Protein AF-A0A1C5HVR4-F1 (afdb_monomer)

pLDDT: mean 76.97, std 15.84, range [29.31, 96.31]

Structure (mmCIF, N/CA/C/O backbone):
data_AF-A0A1C5HVR4-F1
#
_entry.id   AF-A0A1C5HVR4-F1
#
loop_
_atom_site.group_PDB
_atom_site.id
_atom_site.type_symbol
_atom_site.label_atom_id
_atom_site.label_alt_id
_atom_site.label_comp_id
_atom_site.label_asym_id
_atom_site.label_entity_id
_atom_site.label_seq_id
_atom_site.pdbx_PDB_ins_code
_atom_site.Cartn_x
_atom_site.Cartn_y
_atom_site.Cartn_z
_atom_site.occupancy
_atom_site.B_iso_or_equiv
_atom_site.auth_seq_id
_atom_site.auth_comp_id
_atom_site.auth_asym_id
_atom_site.auth_atom_id
_atom_site.pdbx_PDB_model_num
ATOM 1 N N . MET A 1 1 ? -70.271 10.135 52.344 1.00 32.16 1 MET A N 1
ATOM 2 C CA . MET A 1 1 ? -71.131 11.294 52.004 1.00 32.16 1 MET A CA 1
ATOM 3 C C . MET A 1 1 ? -70.194 12.466 51.733 1.00 32.16 1 MET A C 1
ATOM 5 O O . MET A 1 1 ? -69.438 12.790 52.630 1.00 32.16 1 MET A O 1
ATOM 9 N N . ASN A 1 2 ? -69.959 12.915 50.500 1.00 35.84 2 ASN A N 1
ATOM 10 C CA . ASN A 1 2 ? -70.867 13.452 49.471 1.00 35.84 2 ASN A CA 1
ATOM 11 C C . ASN A 1 2 ? -71.137 14.959 49.652 1.00 35.84 2 ASN A C 1
ATOM 13 O O . ASN A 1 2 ? -71.867 15.323 50.572 1.00 35.84 2 ASN A O 1
ATOM 17 N N . ARG A 1 3 ? -70.607 15.790 48.737 1.00 32.00 3 ARG A N 1
ATOM 18 C CA . ARG A 1 3 ? -71.265 16.993 48.188 1.00 32.00 3 ARG A CA 1
ATOM 19 C C . ARG A 1 3 ? -70.514 17.549 46.958 1.00 32.00 3 ARG A C 1
ATOM 21 O O . ARG A 1 3 ? -69.333 17.847 47.061 1.00 32.00 3 ARG A O 1
ATOM 28 N N . SER A 1 4 ? -71.277 17.697 45.862 1.00 33.97 4 SER A N 1
ATOM 29 C CA . SER A 1 4 ? -71.287 18.779 44.839 1.00 33.97 4 SER A CA 1
ATOM 30 C C . SER A 1 4 ? -70.019 19.123 44.027 1.00 33.97 4 SER A C 1
ATOM 32 O O . SER A 1 4 ? -68.980 19.372 44.617 1.00 33.97 4 SER A O 1
ATOM 34 N N . GLY A 1 5 ? -70.043 19.305 42.695 1.00 32.22 5 GLY A N 1
ATOM 35 C CA . GLY A 1 5 ? -71.097 19.096 41.679 1.00 32.22 5 GLY A CA 1
ATOM 36 C C . GLY A 1 5 ? -71.121 20.187 40.585 1.00 32.22 5 GLY A C 1
ATOM 37 O O . GLY A 1 5 ? -71.283 21.338 40.959 1.00 32.22 5 GLY A O 1
ATOM 38 N N . VAL A 1 6 ? -71.065 19.798 39.289 1.00 38.09 6 VAL A N 1
ATOM 39 C CA . VAL A 1 6 ? -71.396 20.591 38.057 1.00 38.09 6 VAL A CA 1
ATOM 40 C C . VAL A 1 6 ? -70.522 21.868 37.868 1.00 38.09 6 VAL A C 1
ATOM 42 O O . VAL A 1 6 ? -70.563 22.753 38.703 1.00 38.09 6 VAL A O 1
ATOM 45 N N . ALA A 1 7 ? -69.657 22.089 36.864 1.00 34.56 7 ALA A N 1
ATOM 46 C CA . ALA A 1 7 ? -69.710 21.976 35.387 1.00 34.56 7 ALA A CA 1
ATOM 47 C C . ALA A 1 7 ? -68.257 22.172 34.810 1.00 34.56 7 ALA A C 1
ATOM 49 O O . ALA A 1 7 ? -67.329 22.137 35.615 1.00 34.56 7 ALA A O 1
ATOM 50 N N . LEU A 1 8 ? -67.900 22.425 33.530 1.00 29.31 8 LEU A N 1
ATOM 51 C CA . LEU A 1 8 ? -68.523 22.468 32.179 1.00 29.31 8 LEU A CA 1
ATOM 52 C C . LEU A 1 8 ? -67.375 22.316 31.122 1.00 29.31 8 LEU A C 1
ATOM 54 O O . LEU A 1 8 ? -66.221 22.587 31.445 1.00 29.31 8 LEU A O 1
ATOM 58 N N . ASP A 1 9 ? -67.689 21.934 29.878 1.00 39.44 9 ASP A N 1
ATOM 59 C CA . ASP A 1 9 ? -66.824 21.976 28.662 1.00 39.44 9 ASP A CA 1
ATOM 60 C C . ASP A 1 9 ? -67.146 23.263 27.830 1.00 39.44 9 ASP A C 1
ATOM 62 O O . ASP A 1 9 ? -68.084 23.961 28.227 1.00 39.44 9 ASP A O 1
ATOM 66 N N . PRO A 1 10 ? -66.525 23.614 26.668 1.00 46.59 10 PRO A N 1
ATOM 67 C CA . PRO A 1 10 ? -65.406 22.989 25.945 1.00 46.59 10 PRO A CA 1
ATOM 68 C C . PRO A 1 10 ? -64.265 23.944 25.489 1.00 46.59 10 PRO A C 1
ATOM 70 O O . PRO A 1 10 ? -64.431 25.160 25.397 1.00 46.59 10 PRO A O 1
ATOM 73 N N . GLY A 1 11 ? -63.110 23.381 25.098 1.00 29.83 11 GLY A N 1
ATOM 74 C CA . GLY A 1 11 ? -61.940 24.127 24.591 1.00 29.83 11 GLY A CA 1
ATOM 75 C C . GLY A 1 11 ? -61.487 23.754 23.168 1.00 29.83 11 GLY A C 1
ATOM 76 O O . GLY A 1 11 ? -60.740 22.799 22.996 1.00 29.83 11 GLY A O 1
ATOM 77 N N . SER A 1 12 ? -61.929 24.539 22.177 1.00 31.02 12 SER A N 1
ATOM 78 C CA . SER A 1 12 ? -61.457 24.661 20.776 1.00 31.02 12 SER A CA 1
ATOM 79 C C . SER A 1 12 ? -60.560 23.559 20.174 1.00 31.02 12 SER A C 1
ATOM 81 O O . SER A 1 12 ? -59.354 23.505 20.423 1.00 31.02 12 SER A O 1
ATOM 83 N N . GLY A 1 13 ? -61.111 22.813 19.214 1.00 35.91 13 GLY A N 1
ATOM 84 C CA . GLY A 1 13 ? -60.309 22.148 18.187 1.00 35.91 13 GLY A CA 1
ATOM 85 C C . GLY A 1 13 ? -59.925 23.121 17.068 1.00 35.91 13 GLY A C 1
ATOM 86 O O . GLY A 1 13 ? -60.780 23.844 16.559 1.00 35.91 13 GLY A O 1
ATOM 87 N N . SER A 1 14 ? -58.658 23.109 16.658 1.00 32.47 14 SER A N 1
ATOM 88 C CA . SER A 1 14 ? -58.214 23.634 15.365 1.00 32.47 14 SER A CA 1
ATOM 89 C C . SER A 1 14 ? -57.067 22.778 14.829 1.00 32.47 14 SER A C 1
ATOM 91 O O . SER A 1 14 ? -56.173 22.357 15.563 1.00 32.47 14 SER A O 1
ATOM 93 N N . ASP A 1 15 ? -57.157 22.461 13.544 1.00 39.91 15 ASP A N 1
ATOM 94 C CA . ASP A 1 15 ? -56.332 21.485 12.845 1.00 39.91 15 ASP A CA 1
ATOM 95 C C . ASP A 1 15 ? -54.819 21.658 13.034 1.00 39.91 15 ASP A C 1
ATOM 97 O O . ASP A 1 15 ? -54.221 22.649 12.615 1.00 39.91 15 ASP A O 1
ATOM 101 N N . VAL A 1 16 ? -54.166 20.592 13.503 1.00 39.28 16 VAL A N 1
ATOM 102 C CA . VAL A 1 16 ? -52.799 20.280 13.075 1.00 39.28 16 VAL A CA 1
ATOM 103 C C . VAL A 1 16 ? -52.843 18.932 12.380 1.00 39.28 16 VAL A C 1
ATOM 105 O O . VAL A 1 16 ? -52.897 17.875 13.009 1.00 39.28 16 VAL A O 1
ATOM 108 N N . THR A 1 17 ? -52.832 18.984 11.050 1.00 39.47 17 THR A N 1
ATOM 109 C CA . THR A 1 17 ? -52.721 17.811 10.189 1.00 39.47 17 THR A CA 1
ATOM 110 C C . THR A 1 17 ? -51.506 16.987 10.599 1.00 39.47 17 THR A C 1
ATOM 112 O O . THR A 1 17 ? -50.355 17.390 10.428 1.00 39.47 17 THR A O 1
ATOM 115 N N . ALA A 1 18 ? -51.757 15.790 11.131 1.00 37.38 18 ALA A N 1
ATOM 116 C CA . ALA A 1 18 ? -50.714 14.811 11.373 1.00 37.38 18 ALA A CA 1
ATOM 117 C C . ALA A 1 18 ? -50.149 14.356 10.019 1.00 37.38 18 ALA A C 1
ATOM 119 O O . ALA A 1 18 ? -50.623 13.382 9.428 1.00 37.38 18 ALA A O 1
ATOM 120 N N . VAL A 1 19 ? -49.130 15.068 9.524 1.00 39.22 19 VAL A N 1
ATOM 121 C CA . VAL A 1 19 ? -48.319 14.654 8.376 1.00 39.22 19 VAL A CA 1
ATOM 122 C C . VAL A 1 19 ? -47.613 13.368 8.778 1.00 39.22 19 VAL A C 1
ATOM 124 O O . VAL A 1 19 ? -46.518 13.361 9.342 1.00 39.22 19 VAL A O 1
ATOM 127 N N . ARG A 1 20 ? -48.301 12.256 8.515 1.00 36.78 20 ARG A N 1
ATOM 128 C CA . ARG A 1 20 ? -47.833 10.894 8.717 1.00 36.78 20 ARG A CA 1
ATOM 129 C C . ARG A 1 20 ? -46.620 10.730 7.816 1.00 36.78 20 ARG A C 1
ATOM 131 O O . ARG A 1 20 ? -46.757 10.493 6.619 1.00 36.78 20 ARG A O 1
ATOM 138 N N . SER A 1 21 ? -45.435 10.935 8.383 1.00 38.81 21 SER A N 1
ATOM 139 C CA . SER A 1 21 ? -44.176 10.863 7.656 1.00 38.81 21 SER A CA 1
ATOM 140 C C . SER A 1 21 ? -43.964 9.421 7.215 1.00 38.81 21 SER A C 1
ATOM 142 O O . SER A 1 21 ? -43.440 8.588 7.954 1.00 38.81 21 SER A O 1
ATOM 144 N N . VAL A 1 22 ? -44.418 9.121 5.995 1.00 37.69 22 VAL A N 1
ATOM 145 C CA . VAL A 1 22 ? -44.213 7.836 5.335 1.00 37.69 22 VAL A CA 1
ATOM 146 C C . VAL A 1 22 ? -42.709 7.633 5.240 1.00 37.69 22 VAL A C 1
ATOM 148 O O . VAL A 1 22 ? -42.044 8.176 4.360 1.00 37.69 22 VAL A O 1
ATOM 151 N N . HIS A 1 23 ? -42.157 6.882 6.193 1.00 40.12 23 HIS A N 1
ATOM 152 C CA . HIS A 1 23 ? -40.797 6.390 6.096 1.00 40.12 23 HIS A CA 1
ATOM 153 C C . HIS A 1 23 ? -40.725 5.588 4.796 1.00 40.12 23 HIS A C 1
ATOM 155 O O . HIS A 1 23 ? -41.464 4.608 4.665 1.00 40.12 23 HIS A O 1
ATOM 161 N N . PRO A 1 24 ? -39.893 5.990 3.816 1.00 43.75 24 PRO A N 1
ATOM 162 C CA . PRO A 1 24 ? -39.779 5.234 2.585 1.00 43.75 24 PRO A CA 1
ATOM 163 C C . PRO A 1 24 ? -39.279 3.842 2.957 1.00 43.75 24 PRO A C 1
ATOM 165 O O . PRO A 1 24 ? -38.201 3.704 3.543 1.00 43.75 24 PRO A O 1
ATOM 168 N N . VAL A 1 25 ? -40.089 2.828 2.645 1.00 46.75 25 VAL A N 1
ATOM 169 C CA . VAL A 1 25 ? -39.771 1.420 2.886 1.00 46.75 25 VAL A CA 1
ATOM 170 C C . VAL A 1 25 ? -38.459 1.125 2.172 1.00 46.75 25 VAL A C 1
ATOM 172 O O . VAL A 1 25 ? -38.410 1.004 0.947 1.00 46.75 25 VAL A O 1
ATOM 175 N N . ARG A 1 26 ? -37.362 1.065 2.933 1.00 46.53 26 ARG A N 1
ATOM 176 C CA . ARG A 1 26 ? -36.056 0.735 2.370 1.00 46.53 26 ARG A CA 1
ATOM 177 C C . ARG A 1 26 ? -36.139 -0.662 1.789 1.00 46.53 26 ARG A C 1
ATOM 179 O O . ARG A 1 26 ? -36.532 -1.600 2.476 1.00 46.53 26 ARG A O 1
ATOM 186 N N . ALA A 1 27 ? -35.771 -0.792 0.518 1.00 53.06 27 ALA A N 1
ATOM 187 C CA . ALA A 1 27 ? -35.861 -2.064 -0.177 1.00 53.06 27 ALA A CA 1
ATOM 188 C C . ALA A 1 27 ? -35.035 -3.131 0.578 1.00 53.06 27 ALA A C 1
ATOM 190 O O . ALA A 1 27 ? -33.812 -2.977 0.678 1.00 53.06 27 ALA A O 1
ATOM 191 N N . PRO A 1 28 ? -35.648 -4.229 1.067 1.00 60.03 28 PRO A N 1
ATOM 192 C CA . PRO A 1 28 ? -34.986 -5.172 1.977 1.00 60.03 28 PRO A CA 1
ATOM 193 C C . PRO A 1 28 ? -33.760 -5.863 1.355 1.00 60.03 28 PRO A C 1
ATOM 195 O O . PRO A 1 28 ? -32.862 -6.308 2.067 1.00 60.03 28 PRO A O 1
ATOM 198 N N . ARG A 1 29 ? -33.661 -5.895 0.016 1.00 58.16 29 ARG A N 1
ATOM 199 C CA . ARG A 1 29 ? -32.460 -6.352 -0.706 1.00 58.16 29 ARG A CA 1
ATOM 200 C C . ARG A 1 29 ? -31.218 -5.499 -0.412 1.00 58.16 29 ARG A C 1
ATOM 202 O O . ARG A 1 29 ? -30.142 -6.066 -0.250 1.00 58.16 29 ARG A O 1
ATOM 209 N N . LEU A 1 30 ? -31.351 -4.172 -0.323 1.00 58.22 30 LEU A N 1
ATOM 210 C CA . LEU A 1 30 ? -30.214 -3.272 -0.091 1.00 58.22 30 LEU A CA 1
ATOM 211 C C . LEU A 1 30 ? -29.668 -3.408 1.330 1.00 58.22 30 LEU A C 1
ATOM 213 O O . LEU A 1 30 ? -28.455 -3.390 1.518 1.00 58.22 30 LEU A O 1
ATOM 217 N N . GLU A 1 31 ? -30.537 -3.571 2.327 1.00 60.94 31 GLU A N 1
ATOM 218 C CA . GLU A 1 31 ? -30.103 -3.770 3.714 1.00 60.94 31 GLU A CA 1
ATOM 219 C C . GLU A 1 31 ? -29.410 -5.132 3.873 1.00 60.94 31 GLU A C 1
ATOM 221 O O . GLU A 1 31 ? -28.275 -5.177 4.347 1.00 60.94 31 GLU A O 1
ATOM 226 N N . ARG A 1 32 ? -29.977 -6.203 3.298 1.00 60.84 32 ARG A N 1
ATOM 227 C CA . ARG A 1 32 ? -29.362 -7.542 3.285 1.00 60.84 32 ARG A CA 1
ATOM 228 C C . ARG A 1 32 ? -27.997 -7.577 2.580 1.00 60.84 32 ARG A C 1
ATOM 230 O O . ARG A 1 32 ? -27.058 -8.185 3.087 1.00 60.84 32 ARG A O 1
ATOM 237 N N . GLN A 1 33 ? -27.842 -6.897 1.439 1.00 63.16 33 GLN A N 1
ATOM 238 C CA . GLN A 1 33 ? -26.544 -6.780 0.751 1.00 63.16 33 GLN A CA 1
ATOM 239 C C . GLN A 1 33 ? -25.500 -6.048 1.604 1.00 63.16 33 GLN A C 1
ATOM 241 O O . GLN A 1 33 ? -24.343 -6.465 1.671 1.00 63.16 33 GLN A O 1
ATOM 246 N N . ARG A 1 34 ? -25.901 -4.965 2.280 1.00 65.12 34 ARG A N 1
ATOM 247 C CA . ARG A 1 34 ? -25.012 -4.199 3.163 1.00 65.12 34 ARG A CA 1
ATOM 248 C C . ARG A 1 34 ? -24.566 -5.029 4.364 1.00 65.12 34 ARG A C 1
ATOM 250 O O . ARG A 1 34 ? -23.395 -4.960 4.729 1.00 65.12 34 ARG A O 1
ATOM 257 N N . GLU A 1 35 ? -25.458 -5.822 4.950 1.00 67.31 35 GLU A N 1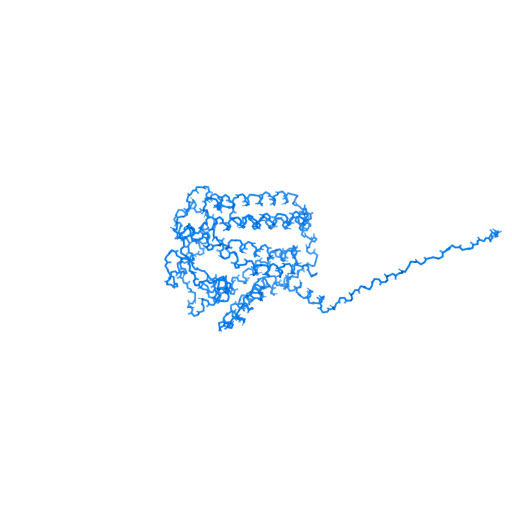
ATOM 258 C CA . GLU A 1 35 ? -25.124 -6.760 6.027 1.00 67.31 35 GLU A CA 1
ATOM 259 C C . GLU A 1 35 ? -24.123 -7.825 5.571 1.00 67.31 35 GLU A C 1
ATOM 261 O O . GLU A 1 35 ? -23.126 -8.032 6.259 1.00 67.31 35 GLU A O 1
ATOM 266 N N . VAL A 1 36 ? -24.313 -8.427 4.390 1.00 67.94 36 VAL A N 1
ATOM 267 C CA . VAL A 1 36 ? -23.384 -9.427 3.832 1.00 67.94 36 VAL A CA 1
ATOM 268 C C . VAL A 1 36 ? -21.998 -8.832 3.565 1.00 67.94 36 VAL A C 1
ATOM 270 O O . VAL A 1 36 ? -21.004 -9.395 4.017 1.00 67.94 36 VAL A O 1
ATOM 273 N N . VAL A 1 37 ? -21.900 -7.669 2.910 1.00 68.69 37 VAL A N 1
ATOM 274 C CA . VAL A 1 37 ? -20.605 -6.987 2.693 1.00 68.69 37 VAL A CA 1
ATOM 275 C C . VAL A 1 37 ? -19.969 -6.596 4.029 1.00 68.69 37 VAL A C 1
ATOM 277 O O . VAL A 1 37 ? -18.776 -6.802 4.247 1.00 68.69 37 VAL A O 1
ATOM 280 N N . GLY A 1 38 ? -20.775 -6.076 4.957 1.00 68.00 38 GLY A N 1
ATOM 281 C CA . GLY A 1 38 ? -20.343 -5.724 6.303 1.00 68.00 38 GLY A CA 1
ATOM 282 C C . GLY A 1 38 ? -19.874 -6.921 7.131 1.00 68.00 38 GLY A C 1
ATOM 283 O O . GLY A 1 38 ? -19.026 -6.718 7.996 1.00 68.00 38 GLY A O 1
ATOM 284 N N . TRP A 1 39 ? -20.400 -8.127 6.878 1.00 69.31 39 TRP A N 1
ATOM 285 C CA . TRP A 1 39 ? -20.021 -9.403 7.496 1.00 69.31 39 TRP A CA 1
ATOM 286 C C . TRP A 1 39 ? -18.744 -9.990 6.880 1.00 69.31 39 TRP A C 1
ATOM 288 O O . TRP A 1 39 ? -17.815 -10.329 7.619 1.00 69.31 39 TRP A O 1
ATOM 298 N N . LEU A 1 40 ? -18.659 -10.031 5.544 1.00 72.94 40 LEU A N 1
ATOM 299 C CA . LEU A 1 40 ? -17.473 -10.481 4.807 1.00 72.94 40 LEU A CA 1
ATOM 300 C C . LEU A 1 40 ? -16.237 -9.676 5.212 1.00 72.94 40 LEU A C 1
ATOM 302 O O . LEU A 1 40 ? -15.217 -10.264 5.545 1.00 72.94 40 LEU A O 1
ATOM 306 N N . LEU A 1 41 ? -16.356 -8.350 5.322 1.00 73.81 41 LEU A N 1
ATOM 307 C CA . LEU A 1 41 ? -15.250 -7.479 5.739 1.00 73.81 41 LEU A CA 1
ATOM 308 C C . LEU A 1 41 ? -14.804 -7.715 7.203 1.00 73.81 41 LEU A C 1
ATOM 310 O O . LEU A 1 41 ? -13.741 -7.237 7.589 1.00 73.81 41 LEU A O 1
ATOM 314 N N . ARG A 1 42 ? -15.581 -8.442 8.034 1.00 73.12 42 ARG A N 1
ATOM 315 C CA . ARG A 1 42 ? -15.174 -8.856 9.405 1.00 73.12 42 ARG A CA 1
ATOM 316 C C . ARG A 1 42 ? -14.511 -10.210 9.434 1.00 73.12 42 ARG A C 1
ATOM 318 O O . ARG A 1 42 ? -13.558 -10.398 10.182 1.00 73.12 42 ARG A O 1
ATOM 325 N N . CYS A 1 43 ? -15.057 -11.146 8.672 1.00 77.25 43 CYS A N 1
ATOM 326 C CA . CYS A 1 43 ? -14.572 -12.515 8.658 1.00 77.25 43 CYS A CA 1
ATOM 327 C C . CYS A 1 43 ? -13.312 -12.656 7.791 1.00 77.25 43 CYS A C 1
ATOM 329 O O . CYS A 1 43 ? -12.419 -13.412 8.167 1.00 77.25 43 CYS A O 1
ATOM 331 N N . TYR A 1 44 ? -13.228 -11.866 6.713 1.00 85.81 44 TYR A N 1
ATOM 332 C CA . TYR A 1 44 ? -12.215 -11.935 5.659 1.00 85.81 44 TYR A CA 1
ATOM 333 C C . TYR A 1 44 ? -11.635 -10.549 5.268 1.00 85.81 44 TYR A C 1
ATOM 335 O O . TYR A 1 44 ? -11.709 -10.155 4.098 1.00 85.81 44 TYR A O 1
ATOM 343 N N . PRO A 1 45 ? -11.135 -9.731 6.222 1.00 82.19 45 PRO A N 1
ATOM 344 C CA . PRO A 1 45 ? -10.597 -8.401 5.926 1.00 82.19 45 PRO A CA 1
ATOM 345 C C . PRO A 1 45 ? -9.431 -8.404 4.923 1.00 82.19 45 PRO A C 1
ATOM 347 O O . PRO A 1 45 ? -9.388 -7.522 4.067 1.00 82.19 45 PRO A O 1
ATOM 350 N N . VAL A 1 46 ? -8.504 -9.363 4.993 1.00 87.75 46 VAL A N 1
ATOM 351 C CA . VAL A 1 46 ? -7.353 -9.453 4.080 1.00 87.75 46 VAL A CA 1
ATOM 352 C C . VAL A 1 46 ? -7.799 -9.935 2.709 1.00 87.75 46 VAL A C 1
ATOM 354 O O . VAL A 1 46 ? -7.476 -9.269 1.731 1.00 87.75 46 VAL A O 1
ATOM 357 N N . SER A 1 47 ? -8.615 -10.990 2.615 1.00 90.81 47 SER A N 1
ATOM 358 C CA . SER A 1 47 ? -9.163 -11.441 1.324 1.00 90.81 47 SER A CA 1
ATOM 359 C C . SER A 1 47 ? -9.940 -10.319 0.621 1.00 90.81 47 SER A C 1
ATOM 361 O O . SER A 1 47 ? -9.809 -10.129 -0.587 1.00 90.81 47 SER A O 1
ATOM 363 N N . PHE A 1 48 ? -10.710 -9.518 1.373 1.00 87.38 48 PHE A N 1
ATOM 364 C CA . PHE A 1 48 ? -11.413 -8.352 0.833 1.00 87.38 48 PHE A CA 1
ATOM 365 C C . PHE A 1 48 ? -10.449 -7.262 0.338 1.00 87.38 48 PHE A C 1
ATOM 367 O O . PHE A 1 48 ? -10.644 -6.731 -0.754 1.00 87.38 48 PHE A O 1
ATOM 374 N N . LEU A 1 49 ? -9.415 -6.921 1.117 1.00 85.94 49 LEU A N 1
ATOM 375 C CA . LEU A 1 49 ? -8.417 -5.917 0.726 1.00 85.94 49 LEU A CA 1
ATOM 376 C C . LEU A 1 49 ? -7.571 -6.352 -0.475 1.00 85.94 49 LEU A C 1
ATOM 378 O O . LEU A 1 49 ? -7.247 -5.509 -1.308 1.00 85.94 49 LEU A O 1
ATOM 382 N N . VAL A 1 50 ? -7.254 -7.645 -0.578 1.00 89.06 50 VAL A N 1
ATOM 383 C CA . VAL A 1 50 ? -6.608 -8.243 -1.751 1.00 89.06 50 VAL A CA 1
ATOM 384 C C . VAL A 1 50 ? -7.530 -8.120 -2.958 1.00 89.06 50 VAL A C 1
ATOM 386 O O . VAL A 1 50 ? -7.107 -7.579 -3.968 1.00 89.06 50 VAL A O 1
ATOM 389 N N . LEU A 1 51 ? -8.793 -8.548 -2.857 1.00 90.06 51 LEU A N 1
ATOM 390 C CA . LEU A 1 51 ? -9.731 -8.589 -3.986 1.00 90.06 51 LEU A CA 1
ATOM 391 C C . LEU A 1 51 ? -10.168 -7.204 -4.497 1.00 90.06 51 LEU A C 1
ATOM 393 O O . LEU A 1 51 ? -10.389 -7.032 -5.697 1.00 90.06 51 LEU A O 1
ATOM 397 N N . ALA A 1 52 ? -10.309 -6.220 -3.604 1.00 84.00 52 ALA A N 1
ATOM 398 C CA . ALA A 1 52 ? -10.867 -4.904 -3.918 1.00 84.00 52 ALA A CA 1
ATOM 399 C C . ALA A 1 52 ? -10.215 -4.186 -5.124 1.00 84.00 52 ALA A C 1
ATOM 401 O O . ALA A 1 52 ? -10.964 -3.799 -6.023 1.00 84.00 52 ALA A O 1
ATOM 402 N N . PRO A 1 53 ? -8.878 -4.007 -5.222 1.00 84.00 53 PRO A N 1
ATOM 403 C CA . PRO A 1 53 ? -8.262 -3.364 -6.388 1.00 84.00 53 PRO A CA 1
ATOM 404 C C . PRO A 1 53 ? -8.491 -4.132 -7.701 1.00 84.00 53 PRO A C 1
ATOM 406 O O . PRO A 1 53 ? -8.673 -3.502 -8.745 1.00 84.00 53 PRO A O 1
ATOM 409 N N . TYR A 1 54 ? -8.553 -5.470 -7.667 1.00 88.56 54 TYR A N 1
ATOM 410 C CA . TYR A 1 54 ? -8.797 -6.261 -8.877 1.00 88.56 54 TYR A CA 1
ATOM 411 C C . TYR A 1 54 ? -10.234 -6.102 -9.367 1.00 88.56 54 TYR A C 1
ATOM 413 O O . TYR A 1 54 ? -10.444 -5.816 -10.539 1.00 88.56 54 TYR A O 1
ATOM 421 N N . VAL A 1 55 ? -11.225 -6.200 -8.477 1.00 87.00 55 VAL A N 1
ATOM 422 C CA . VAL A 1 55 ? -12.643 -6.042 -8.851 1.00 87.00 55 VAL A CA 1
ATOM 423 C C . VAL A 1 55 ? -12.980 -4.605 -9.254 1.00 87.00 55 VAL A C 1
ATOM 425 O O . VAL A 1 55 ? -13.789 -4.405 -10.155 1.00 87.00 55 VAL A O 1
ATOM 428 N N . LEU A 1 56 ? -12.379 -3.601 -8.608 1.00 82.38 56 LEU A N 1
ATOM 429 C CA . LEU A 1 56 ? -12.706 -2.194 -8.861 1.00 82.38 56 LEU A CA 1
ATOM 430 C C . LEU A 1 56 ? -11.971 -1.587 -10.061 1.00 82.38 56 LEU A C 1
ATOM 432 O O . LEU A 1 56 ? -12.492 -0.636 -10.639 1.00 82.38 56 LEU A O 1
ATOM 436 N N . MET A 1 57 ? -10.779 -2.081 -10.423 1.00 82.38 57 MET A N 1
ATOM 437 C CA . MET A 1 57 ? -9.977 -1.489 -11.506 1.00 82.38 57 MET A CA 1
ATOM 438 C C . MET A 1 57 ? -9.434 -2.519 -12.503 1.00 82.38 57 MET A C 1
ATOM 440 O O . MET A 1 57 ? -9.696 -2.387 -13.696 1.00 82.38 57 MET A O 1
ATOM 444 N N . ILE A 1 58 ? -8.726 -3.558 -12.046 1.00 87.06 58 ILE A N 1
ATOM 445 C CA . ILE A 1 58 ? -7.934 -4.422 -12.948 1.00 87.06 58 ILE A CA 1
ATOM 446 C C . ILE A 1 58 ? -8.821 -5.315 -13.830 1.00 87.06 58 ILE A C 1
ATOM 448 O O . ILE A 1 58 ? -8.652 -5.317 -15.046 1.00 87.06 58 ILE A O 1
ATOM 452 N N . PHE A 1 59 ? -9.804 -6.023 -13.262 1.00 88.75 59 PHE A N 1
ATOM 453 C CA . PHE A 1 59 ? -10.740 -6.847 -14.037 1.00 88.75 59 PHE A CA 1
ATOM 454 C C . PHE A 1 59 ? -11.611 -6.019 -14.996 1.00 88.75 59 PHE A C 1
ATOM 456 O O . PHE A 1 59 ? -11.682 -6.398 -16.164 1.00 88.75 59 PHE A O 1
ATOM 463 N N . PRO A 1 60 ? -12.223 -4.882 -14.591 1.00 87.06 60 PRO A N 1
ATOM 464 C CA . PRO A 1 60 ? -12.890 -3.991 -15.538 1.00 87.06 60 PRO A CA 1
ATOM 465 C C . PRO A 1 60 ? -11.985 -3.596 -16.711 1.00 87.06 60 PRO A C 1
ATOM 467 O O . PRO A 1 60 ? -12.394 -3.727 -17.861 1.00 87.06 60 PRO A O 1
ATOM 470 N N . MET A 1 61 ? -10.742 -3.179 -16.446 1.00 84.75 61 MET A N 1
ATOM 471 C CA . MET A 1 61 ? -9.791 -2.795 -17.496 1.00 84.75 61 MET A CA 1
ATOM 472 C C . MET A 1 61 ? -9.437 -3.958 -18.427 1.00 84.75 61 MET A C 1
ATOM 474 O O . MET A 1 61 ? -9.471 -3.765 -19.642 1.00 84.75 61 MET A O 1
ATOM 478 N N . ALA A 1 62 ? -9.163 -5.148 -17.885 1.00 86.81 62 ALA A N 1
ATOM 479 C CA . ALA A 1 62 ? -8.869 -6.351 -18.663 1.00 86.81 62 ALA A CA 1
ATOM 480 C C . ALA A 1 62 ? -10.043 -6.748 -19.579 1.00 86.81 62 ALA A C 1
ATOM 482 O O . ALA A 1 62 ? -9.833 -7.034 -20.757 1.00 86.81 62 ALA A O 1
ATOM 483 N N . VAL A 1 63 ? -11.282 -6.684 -19.075 1.00 88.38 63 VAL A N 1
ATOM 484 C CA . VAL A 1 63 ? -12.498 -6.987 -19.850 1.00 88.38 63 VAL A CA 1
ATOM 485 C C . VAL A 1 63 ? -12.756 -5.930 -20.929 1.00 88.38 63 VAL A C 1
ATOM 487 O O . VAL A 1 63 ? -12.953 -6.289 -22.090 1.00 88.38 63 VAL A O 1
ATOM 490 N N . PHE A 1 64 ? -12.712 -4.635 -20.591 1.00 87.25 64 PHE A N 1
ATOM 491 C CA . PHE A 1 64 ? -12.939 -3.555 -21.564 1.00 87.25 64 PHE A CA 1
ATOM 492 C C . PHE A 1 64 ? -11.908 -3.562 -22.701 1.00 87.25 64 PHE A C 1
ATOM 494 O O . PHE A 1 64 ? -12.274 -3.337 -23.853 1.00 87.25 64 PHE A O 1
ATOM 501 N N . HIS A 1 65 ? -10.642 -3.867 -22.401 1.00 86.25 65 HIS A N 1
ATOM 502 C CA . HIS A 1 65 ? -9.562 -3.915 -23.392 1.00 86.25 65 HIS A CA 1
ATOM 503 C C . HIS A 1 65 ? -9.306 -5.316 -23.968 1.00 86.25 65 HIS A C 1
ATOM 505 O O . HIS A 1 65 ? -8.314 -5.490 -24.675 1.00 86.25 65 HIS A O 1
ATOM 511 N N . ARG A 1 66 ? -10.179 -6.297 -23.677 1.00 87.50 66 ARG A N 1
ATOM 512 C CA . ARG A 1 66 ? -10.099 -7.694 -24.148 1.00 87.50 66 ARG A CA 1
ATOM 513 C C . ARG A 1 66 ? -8.696 -8.296 -23.996 1.00 87.50 66 ARG A C 1
ATOM 515 O O . ARG A 1 66 ? -8.135 -8.819 -24.954 1.00 87.50 66 ARG A O 1
ATOM 522 N N . ASN A 1 67 ? -8.115 -8.173 -22.805 1.00 87.62 67 ASN A N 1
ATOM 523 C CA . ASN A 1 67 ? -6.775 -8.683 -22.542 1.00 87.62 67 ASN A CA 1
ATOM 524 C C . ASN A 1 67 ? -6.767 -10.233 -22.659 1.00 87.62 67 ASN A C 1
ATOM 526 O O . ASN A 1 67 ? -7.523 -10.874 -21.917 1.00 87.62 67 ASN A O 1
ATOM 530 N N . PRO A 1 68 ? -5.970 -10.842 -23.568 1.00 88.50 68 PRO A N 1
ATOM 531 C CA . PRO A 1 68 ? -5.911 -12.302 -23.731 1.00 88.50 68 PRO A CA 1
ATOM 532 C C . PRO A 1 68 ? -5.502 -13.017 -22.434 1.00 88.50 68 PRO A C 1
ATOM 534 O O . PRO A 1 68 ? -6.058 -14.057 -22.088 1.00 88.50 68 PRO A O 1
ATOM 537 N N . ASP A 1 69 ? -4.641 -12.370 -21.657 1.00 91.19 69 ASP A N 1
ATOM 538 C CA . ASP A 1 69 ? -3.982 -12.859 -20.446 1.00 91.19 69 ASP A CA 1
ATOM 539 C C . ASP A 1 69 ? -4.898 -12.817 -19.200 1.00 91.19 69 ASP A C 1
ATOM 541 O O . ASP A 1 69 ? -4.478 -12.996 -18.053 1.00 91.19 69 ASP A O 1
ATOM 545 N N . THR A 1 70 ? -6.200 -12.562 -19.383 1.00 90.31 70 THR A N 1
ATOM 546 C CA . THR A 1 70 ? -7.164 -12.456 -18.271 1.00 90.31 70 THR A CA 1
ATOM 547 C C . THR A 1 70 ? -7.201 -13.737 -17.419 1.00 90.31 70 THR A C 1
ATOM 549 O O . THR A 1 70 ? -7.433 -13.661 -16.211 1.00 90.31 70 THR A O 1
ATOM 552 N N . GLY A 1 71 ? -6.915 -14.906 -18.007 1.00 91.25 71 GLY A N 1
ATOM 553 C CA . GLY A 1 71 ? -6.783 -16.171 -17.274 1.00 91.25 71 GLY A CA 1
ATOM 554 C C . GLY A 1 71 ? -5.656 -16.157 -16.234 1.00 91.25 71 GLY A C 1
ATOM 555 O O . GLY A 1 71 ? -5.862 -16.601 -15.104 1.00 91.25 71 GLY A O 1
ATOM 556 N N . PHE A 1 72 ? -4.503 -15.571 -16.564 1.00 92.88 72 PHE A N 1
ATOM 557 C CA . PHE A 1 72 ? -3.372 -15.430 -15.647 1.00 92.88 72 PHE A CA 1
ATOM 558 C C . PHE A 1 72 ? -3.657 -14.425 -14.522 1.00 92.88 72 PHE A C 1
ATOM 560 O O . PHE A 1 72 ? -3.345 -14.686 -13.359 1.00 92.88 72 PHE A O 1
ATOM 567 N N . ILE A 1 73 ? -4.369 -13.329 -14.819 1.00 92.50 73 ILE A N 1
ATOM 568 C CA . ILE A 1 73 ? -4.874 -12.402 -13.787 1.00 92.50 73 ILE A CA 1
ATOM 569 C C . ILE A 1 73 ? -5.782 -13.145 -12.791 1.00 92.50 73 ILE A C 1
ATOM 571 O O . ILE A 1 73 ? -5.629 -12.989 -11.576 1.00 92.50 73 ILE A O 1
ATOM 575 N N . VAL A 1 74 ? -6.712 -13.972 -13.286 1.00 94.31 74 VAL A N 1
ATOM 576 C CA . VAL A 1 74 ? -7.591 -14.794 -12.436 1.00 94.31 74 VAL A CA 1
ATOM 577 C C . VAL A 1 74 ? -6.783 -15.797 -11.607 1.00 94.31 74 VAL A C 1
ATOM 579 O O . VAL A 1 74 ? -7.064 -15.941 -10.418 1.00 94.31 74 VAL A O 1
ATOM 582 N N . LEU A 1 75 ? -5.760 -16.439 -12.183 1.00 94.69 75 LEU A N 1
ATOM 583 C CA . LEU A 1 75 ? -4.867 -17.359 -11.471 1.00 94.69 75 LEU A CA 1
ATOM 584 C C . LEU A 1 75 ? -4.131 -16.665 -10.313 1.00 94.69 75 LEU A C 1
ATOM 586 O O . LEU A 1 75 ? -4.190 -17.145 -9.181 1.00 94.69 75 LEU A O 1
ATOM 590 N N . LEU A 1 76 ? -3.489 -15.518 -10.563 1.00 93.56 76 LEU A N 1
ATOM 591 C CA . LEU A 1 76 ? -2.758 -14.760 -9.540 1.00 93.56 76 LEU A CA 1
ATOM 592 C C . LEU A 1 76 ? -3.663 -14.328 -8.380 1.00 93.56 76 LEU A C 1
ATOM 594 O O . LEU A 1 76 ? -3.314 -14.512 -7.211 1.00 93.56 76 LEU A O 1
ATOM 598 N N . VAL A 1 77 ? -4.844 -13.784 -8.691 1.00 94.38 77 VAL A N 1
ATOM 599 C CA . VAL A 1 77 ? -5.834 -13.399 -7.674 1.00 94.38 77 VAL A CA 1
ATOM 600 C C . VAL A 1 77 ? -6.352 -14.635 -6.935 1.00 94.38 77 VAL A C 1
ATOM 602 O O . VAL A 1 77 ? -6.474 -14.604 -5.712 1.00 94.38 77 VAL A O 1
ATOM 605 N N . GLY A 1 78 ? -6.595 -15.739 -7.645 1.00 95.81 78 GLY A N 1
ATOM 606 C CA . GLY A 1 78 ? -7.017 -17.017 -7.075 1.00 95.81 78 GLY A CA 1
ATOM 607 C C . GLY A 1 78 ? -6.015 -17.584 -6.069 1.00 95.81 78 GLY A C 1
ATOM 608 O O . GLY A 1 78 ? -6.419 -17.980 -4.980 1.00 95.81 78 GLY A O 1
ATOM 609 N N . LEU A 1 79 ? -4.714 -17.551 -6.372 1.00 96.00 79 LEU A N 1
ATOM 610 C CA . LEU A 1 79 ? -3.645 -17.984 -5.461 1.00 96.00 79 LEU A CA 1
ATOM 611 C C . LEU A 1 79 ? -3.530 -17.077 -4.224 1.00 96.00 79 LEU A C 1
ATOM 613 O O . LEU A 1 79 ? -3.436 -17.565 -3.095 1.00 96.00 79 LEU A O 1
ATOM 617 N N . ALA A 1 80 ? -3.594 -15.756 -4.411 1.00 94.44 80 ALA A N 1
ATOM 618 C CA . ALA A 1 80 ? -3.549 -14.794 -3.308 1.00 94.44 80 ALA A CA 1
ATOM 619 C C . ALA A 1 80 ? -4.763 -14.939 -2.367 1.00 94.44 80 ALA A C 1
ATOM 621 O O . ALA A 1 80 ? -4.632 -14.874 -1.137 1.00 94.44 80 ALA A O 1
ATOM 622 N N . LEU A 1 81 ? -5.945 -15.192 -2.939 1.00 96.12 81 LEU A N 1
ATOM 623 C CA . LEU A 1 81 ? -7.151 -15.535 -2.192 1.00 96.12 81 LEU A CA 1
ATOM 624 C C . LEU A 1 81 ? -7.039 -16.903 -1.524 1.00 96.12 81 LEU A C 1
ATOM 626 O O . LEU A 1 81 ? -7.390 -17.002 -0.359 1.00 96.12 81 LEU A O 1
ATOM 630 N N . ALA A 1 82 ? -6.510 -17.934 -2.184 1.00 96.19 82 ALA A N 1
ATOM 631 C CA . ALA A 1 82 ? -6.344 -19.256 -1.580 1.00 96.19 82 ALA A CA 1
ATOM 632 C C . ALA A 1 82 ? -5.503 -19.190 -0.295 1.00 96.19 82 ALA A C 1
ATOM 634 O O . ALA A 1 82 ? -5.895 -19.765 0.720 1.00 96.19 82 ALA A O 1
ATOM 635 N N . GLY A 1 83 ? -4.404 -18.425 -0.297 1.00 93.75 83 GLY A N 1
ATOM 636 C CA . GLY A 1 83 ? -3.596 -18.186 0.901 1.00 93.75 83 GLY A CA 1
ATOM 637 C C . GLY A 1 83 ? -4.348 -17.413 1.989 1.00 93.75 83 GLY A C 1
ATOM 638 O O . GLY A 1 83 ? -4.470 -17.882 3.123 1.00 93.75 83 GLY A O 1
ATOM 639 N N . SER A 1 84 ? -4.884 -16.237 1.650 1.00 94.56 84 SER A N 1
ATOM 640 C CA . SER A 1 84 ? -5.539 -15.360 2.633 1.00 94.56 84 SER A CA 1
ATOM 641 C C . SER A 1 84 ? -6.857 -15.931 3.176 1.00 94.56 84 SER A C 1
ATOM 643 O O . SER A 1 84 ? -7.029 -16.026 4.392 1.00 94.56 84 SER A O 1
ATOM 645 N N . PHE A 1 85 ? -7.749 -16.400 2.305 1.00 94.12 85 PHE A N 1
ATOM 646 C CA . PHE A 1 85 ? -9.051 -16.962 2.665 1.00 94.12 85 PHE A CA 1
ATOM 647 C C . PHE A 1 85 ? -8.930 -18.231 3.512 1.00 94.12 85 PHE A C 1
ATOM 649 O O . PHE A 1 85 ? -9.715 -18.406 4.445 1.00 94.12 85 PHE A O 1
ATOM 656 N N . SER A 1 86 ? -7.945 -19.098 3.248 1.00 94.38 86 SER A N 1
ATOM 657 C CA . SER A 1 86 ? -7.739 -20.314 4.050 1.00 94.38 86 SER A CA 1
ATOM 658 C C . SER A 1 86 ? -7.373 -19.973 5.494 1.00 94.38 86 SER A C 1
ATOM 660 O O . SER A 1 86 ? -7.982 -20.493 6.427 1.00 94.38 86 SER A O 1
ATOM 662 N N . VAL A 1 87 ? -6.438 -19.039 5.701 1.00 93.38 87 VAL A N 1
ATOM 663 C CA . VAL A 1 87 ? -6.026 -18.618 7.049 1.00 93.38 87 VAL A CA 1
ATOM 664 C C . VAL A 1 87 ? -7.125 -17.814 7.754 1.00 93.38 87 VAL A C 1
ATOM 666 O O . VAL A 1 87 ? -7.360 -17.987 8.954 1.00 93.38 87 VAL A O 1
ATOM 669 N N . GLU A 1 88 ? -7.871 -16.980 7.029 1.00 90.19 88 GLU A N 1
ATOM 670 C CA . GLU A 1 88 ? -9.030 -16.267 7.581 1.00 90.19 88 GLU A CA 1
ATOM 671 C C . GLU A 1 88 ? -10.183 -17.215 7.956 1.00 90.19 88 GLU A C 1
ATOM 673 O O . GLU A 1 88 ? -10.813 -17.011 8.996 1.00 90.19 88 GLU A O 1
ATOM 678 N N . SER A 1 89 ? -10.390 -18.294 7.191 1.00 90.25 89 SER A N 1
ATOM 679 C CA . SER A 1 89 ? -11.351 -19.366 7.496 1.00 90.25 89 SER A CA 1
ATOM 680 C C . SER A 1 89 ? -10.937 -20.170 8.728 1.00 90.25 89 SER A C 1
ATOM 682 O O . SER A 1 89 ? -11.715 -20.294 9.672 1.00 90.25 89 SER A O 1
ATOM 684 N N . VAL A 1 90 ? -9.693 -20.662 8.771 1.00 89.56 90 VAL A N 1
ATOM 685 C CA . VAL A 1 90 ? -9.150 -21.407 9.921 1.00 89.56 90 VAL A CA 1
ATOM 686 C C . VAL A 1 90 ? -9.197 -20.552 11.188 1.00 89.56 90 VAL A C 1
ATOM 688 O O . VAL A 1 90 ? -9.638 -21.012 12.240 1.00 89.56 90 VAL A O 1
ATOM 691 N N . SER A 1 91 ? -8.843 -19.268 11.097 1.00 84.25 91 SER A N 1
ATOM 692 C CA . SER A 1 91 ? -8.906 -18.365 12.247 1.00 84.25 91 SER A CA 1
ATOM 693 C C . SER A 1 91 ? -10.330 -18.073 12.747 1.00 84.25 91 SER A C 1
ATOM 695 O O . SER A 1 91 ? -10.468 -17.533 13.845 1.00 84.25 91 SER A O 1
ATOM 697 N N . LEU A 1 92 ? -11.405 -18.386 11.999 1.00 82.81 92 LEU A N 1
ATOM 698 C CA . LEU A 1 92 ? -12.792 -18.246 12.494 1.00 82.81 92 LEU A CA 1
ATOM 699 C C . LEU A 1 92 ? -13.167 -19.356 13.481 1.00 82.81 92 LEU A C 1
ATOM 701 O O . LEU A 1 92 ? -14.064 -19.149 14.300 1.00 82.81 92 LEU A O 1
ATOM 705 N N . LEU A 1 93 ? -12.461 -20.491 13.446 1.00 82.38 93 LEU A N 1
ATOM 706 C CA . LEU A 1 93 ? -12.604 -21.579 14.419 1.00 82.38 93 LEU A CA 1
ATOM 707 C C . LEU A 1 93 ? -12.142 -21.144 15.821 1.00 82.38 93 LEU A C 1
ATOM 709 O O . LEU A 1 93 ? -12.718 -21.562 16.819 1.00 82.38 93 LEU A O 1
ATOM 713 N N . PHE A 1 94 ? -11.151 -20.250 15.892 1.00 74.69 94 PHE A N 1
ATOM 714 C CA . PHE A 1 94 ? -10.581 -19.735 17.145 1.00 74.69 94 PHE A CA 1
ATOM 715 C C . PHE A 1 94 ? -11.300 -18.493 17.701 1.00 74.69 94 PHE A C 1
ATOM 717 O O . PHE A 1 94 ? -10.938 -17.998 18.767 1.00 74.69 94 PHE A O 1
ATOM 724 N N . GLY A 1 95 ? -12.312 -17.969 17.002 1.00 67.69 95 GLY A N 1
ATOM 725 C CA . GLY A 1 95 ? -13.118 -16.847 17.483 1.00 67.69 95 GLY A CA 1
ATOM 726 C C . GLY A 1 95 ? -13.762 -16.023 16.369 1.00 67.69 95 GLY A C 1
ATOM 727 O O . GLY A 1 95 ? -13.181 -15.804 15.305 1.00 67.69 95 GLY A O 1
ATOM 728 N N . ARG A 1 96 ? -14.973 -15.519 16.634 1.00 68.69 96 ARG A N 1
ATOM 729 C CA . ARG A 1 96 ? -15.698 -14.622 15.719 1.00 68.69 96 ARG A CA 1
ATOM 730 C C . ARG A 1 96 ? -15.429 -13.143 16.045 1.00 68.69 96 ARG A C 1
ATOM 732 O O . ARG A 1 96 ? -15.263 -12.809 17.217 1.00 68.69 96 ARG A O 1
ATOM 739 N N . PRO A 1 97 ? -15.440 -12.239 15.045 1.00 66.44 97 PRO A N 1
ATOM 740 C CA . PRO A 1 97 ? -15.288 -10.802 15.270 1.00 66.44 97 PRO A CA 1
ATOM 741 C C . PRO A 1 97 ? -16.403 -10.232 16.154 1.00 66.44 97 PRO A C 1
ATOM 743 O O . PRO A 1 97 ? -17.589 -10.428 15.882 1.00 66.44 97 PRO A O 1
ATOM 746 N N . ASP A 1 98 ? -16.030 -9.477 17.185 1.00 66.69 98 ASP A N 1
ATOM 747 C CA . ASP A 1 98 ? -16.977 -8.947 18.166 1.00 66.69 98 ASP A CA 1
ATOM 748 C C . ASP A 1 98 ? -17.848 -7.806 17.579 1.00 66.69 98 ASP A C 1
ATOM 750 O O . ASP A 1 98 ? -17.313 -6.799 17.092 1.00 66.69 98 ASP A O 1
ATOM 754 N N . PRO A 1 99 ? -19.192 -7.888 17.637 1.00 65.31 99 PRO A N 1
ATOM 755 C CA . PRO A 1 99 ? -20.070 -6.828 17.137 1.00 65.31 99 PRO A CA 1
ATOM 756 C C . PRO A 1 99 ? -19.935 -5.501 17.910 1.00 65.31 99 PRO A C 1
ATOM 758 O O . PRO A 1 99 ? -20.148 -4.433 17.333 1.00 65.31 99 PRO A O 1
ATOM 761 N N . GLN A 1 100 ? -19.538 -5.541 19.184 1.00 70.06 100 GLN A N 1
ATOM 762 C CA . GLN A 1 100 ? -19.317 -4.389 20.063 1.00 70.06 100 GLN A CA 1
ATOM 763 C C . GLN A 1 100 ? -17.852 -3.920 20.102 1.00 70.06 100 GLN A C 1
ATOM 765 O O . GLN A 1 100 ? -17.471 -3.161 20.997 1.00 70.06 100 GLN A O 1
ATOM 770 N N . TRP A 1 101 ? -17.021 -4.303 19.125 1.00 72.31 101 TRP A N 1
ATOM 771 C CA . TRP A 1 101 ? -15.585 -3.990 19.086 1.00 72.31 101 TRP A CA 1
ATOM 772 C C . TRP A 1 101 ? -15.220 -2.532 19.429 1.00 72.31 101 TRP A C 1
ATOM 774 O O . TRP A 1 101 ? -14.234 -2.285 20.123 1.00 72.31 101 TRP A O 1
ATOM 784 N N . ARG A 1 102 ? -16.039 -1.555 19.001 1.00 72.62 102 ARG A N 1
ATOM 785 C CA . ARG A 1 102 ? -15.828 -0.118 19.269 1.00 72.62 102 ARG A CA 1
ATOM 786 C C . ARG A 1 102 ? -15.843 0.214 20.759 1.00 72.62 102 ARG A C 1
ATOM 788 O O . ARG A 1 102 ? -15.166 1.151 21.170 1.00 72.62 102 ARG A O 1
ATOM 795 N N . HIS A 1 103 ? -16.616 -0.517 21.560 1.00 72.44 103 HIS A N 1
ATOM 796 C CA . HIS A 1 103 ? -16.676 -0.320 23.004 1.00 72.44 103 HIS A CA 1
ATOM 797 C C . HIS A 1 103 ? -15.384 -0.807 23.674 1.00 72.44 103 HIS A C 1
ATOM 799 O O . HIS A 1 103 ? -14.784 -0.061 24.440 1.00 72.44 103 HIS A O 1
ATOM 805 N N . GLY A 1 104 ? -14.886 -1.993 23.305 1.00 72.56 104 GLY A N 1
ATOM 806 C CA . GLY A 1 104 ? -13.595 -2.478 23.808 1.00 72.56 104 GLY A CA 1
ATOM 807 C C . GLY A 1 104 ? -12.409 -1.641 23.336 1.00 72.56 104 GLY A C 1
ATOM 808 O O . GLY A 1 104 ? -11.535 -1.342 24.140 1.00 72.56 104 GLY A O 1
ATOM 809 N N . MET A 1 105 ? -12.415 -1.161 22.086 1.00 74.50 105 MET A N 1
ATOM 810 C CA . MET A 1 105 ? -11.391 -0.219 21.618 1.00 74.50 105 MET A CA 1
ATOM 811 C C . MET A 1 105 ? -11.389 1.060 22.472 1.00 74.50 105 MET A C 1
ATOM 813 O O . MET A 1 105 ? -10.336 1.493 22.923 1.00 74.50 105 MET A O 1
ATOM 817 N N . ARG A 1 106 ? -12.564 1.621 22.802 1.00 78.25 106 ARG A N 1
ATOM 818 C CA . ARG A 1 106 ? -12.666 2.756 23.739 1.00 78.25 106 ARG A CA 1
ATOM 819 C C . ARG A 1 106 ? -12.126 2.433 25.128 1.00 78.25 106 ARG A C 1
ATOM 821 O O . ARG A 1 106 ? -11.385 3.245 25.666 1.00 78.25 106 ARG A O 1
ATOM 828 N N . GLN A 1 107 ? -12.454 1.270 25.691 1.00 77.06 107 GLN A N 1
ATOM 829 C CA . GLN A 1 107 ? -11.941 0.831 26.995 1.00 77.06 107 GLN A CA 1
ATOM 830 C C . GLN A 1 107 ? -10.412 0.651 26.986 1.00 77.06 107 GLN A C 1
ATOM 832 O O . GLN A 1 107 ? -9.738 1.076 27.923 1.00 77.06 107 GLN A O 1
ATOM 837 N N . ALA A 1 108 ? -9.845 0.090 25.914 1.00 75.19 108 ALA A N 1
ATOM 838 C CA . ALA A 1 108 ? -8.401 -0.046 25.743 1.00 75.19 108 ALA A CA 1
ATOM 839 C C . ALA A 1 108 ? -7.717 1.328 25.607 1.00 75.19 108 ALA A C 1
ATOM 841 O O . ALA A 1 108 ? -6.776 1.630 26.337 1.00 75.19 108 ALA A O 1
ATOM 842 N N . THR A 1 109 ? -8.232 2.209 24.741 1.00 76.50 109 THR A N 1
ATOM 843 C CA . THR A 1 109 ? -7.699 3.569 24.539 1.00 76.50 109 THR A CA 1
ATOM 844 C C . THR A 1 109 ? -7.941 4.508 25.736 1.00 76.50 109 THR A C 1
ATOM 846 O O . THR A 1 109 ? -7.233 5.506 25.903 1.00 76.50 109 THR A O 1
ATOM 849 N N . ALA A 1 110 ? -8.899 4.205 26.619 1.00 75.56 110 ALA A N 1
ATOM 850 C CA . ALA A 1 110 ? -9.110 4.958 27.856 1.00 75.56 110 ALA A CA 1
ATOM 851 C C . ALA A 1 110 ? -7.865 4.927 28.762 1.00 75.56 110 ALA A C 1
ATOM 853 O O . ALA A 1 110 ? -7.520 5.958 29.338 1.00 75.56 110 ALA A O 1
ATOM 854 N N . ARG A 1 111 ? -7.136 3.798 28.784 1.00 79.31 111 ARG A N 1
ATOM 855 C CA . ARG A 1 111 ? -5.890 3.608 29.553 1.00 79.31 111 ARG A CA 1
ATOM 856 C C . ARG A 1 111 ? -4.718 4.477 29.078 1.00 79.31 111 ARG A C 1
ATOM 858 O O . ARG A 1 111 ? -3.758 4.642 29.819 1.00 79.31 111 ARG A O 1
ATOM 865 N N . TYR A 1 112 ? -4.796 5.052 27.876 1.00 83.75 112 TYR A N 1
ATOM 866 C CA . TYR A 1 112 ? -3.724 5.844 27.267 1.00 83.75 112 TYR A CA 1
ATOM 867 C C . TYR A 1 112 ? -4.155 7.311 27.093 1.00 83.75 112 TYR A C 1
ATOM 869 O O . TYR A 1 112 ? -4.610 7.700 26.010 1.00 83.75 112 TYR A O 1
ATOM 877 N N . PRO A 1 113 ? -4.047 8.158 28.140 1.00 81.56 113 PRO A N 1
ATOM 878 C CA . PRO A 1 113 ? -4.492 9.551 28.080 1.00 81.56 113 PRO A CA 1
ATOM 879 C C . PRO A 1 113 ? -3.759 10.380 27.019 1.00 81.56 113 PRO A C 1
ATOM 881 O O . PRO A 1 113 ? -4.385 11.183 26.325 1.00 81.56 113 PRO A O 1
ATOM 884 N N . ALA A 1 114 ? -2.465 10.118 26.830 1.00 88.75 114 ALA A N 1
ATOM 885 C CA . ALA A 1 114 ? -1.596 10.845 25.910 1.00 88.75 114 ALA A CA 1
ATOM 886 C C . ALA A 1 114 ? -1.692 10.409 24.431 1.00 88.75 114 ALA A C 1
ATOM 888 O O . ALA A 1 114 ? -0.970 10.955 23.601 1.00 88.75 114 ALA A O 1
ATOM 889 N N . ILE A 1 115 ? -2.574 9.473 24.050 1.00 89.69 115 ILE A N 1
ATOM 890 C CA . ILE A 1 115 ? -2.605 8.957 22.665 1.00 89.69 115 ILE A CA 1
ATOM 891 C C . ILE A 1 115 ? -2.830 10.056 21.610 1.00 89.69 115 ILE A C 1
ATOM 893 O O . ILE A 1 115 ? -2.190 10.028 20.565 1.00 89.69 115 ILE A O 1
ATOM 897 N N . TYR A 1 116 ? -3.669 11.063 21.890 1.00 92.00 116 TYR A N 1
ATOM 898 C CA . TYR A 1 116 ? -3.906 12.167 20.952 1.00 92.00 116 TYR A CA 1
ATOM 899 C C . TYR A 1 116 ? -2.719 13.142 20.817 1.00 92.00 116 TYR A C 1
ATOM 901 O O . TYR A 1 116 ? -2.331 13.414 19.680 1.00 92.00 116 TYR A O 1
ATOM 909 N N . PRO A 1 117 ? -2.104 13.672 21.899 1.00 93.88 117 PRO A N 1
ATOM 910 C CA . PRO A 1 117 ? -0.898 14.487 21.751 1.00 93.88 117 PRO A CA 1
ATOM 911 C C . PRO A 1 117 ? 0.268 13.713 21.118 1.00 93.88 117 PRO A C 1
ATOM 913 O O . PRO A 1 117 ? 0.956 14.288 20.279 1.00 93.88 117 PRO A O 1
ATOM 916 N N . VAL A 1 118 ? 0.432 12.414 21.408 1.00 93.56 118 VAL A N 1
ATOM 917 C CA . VAL A 1 118 ? 1.415 11.556 20.714 1.00 93.56 118 VAL A CA 1
ATOM 918 C C . VAL A 1 118 ? 1.079 11.423 19.223 1.00 93.56 118 VAL A C 1
ATOM 920 O O . VAL A 1 118 ? 1.953 11.634 18.388 1.00 93.56 118 VAL A O 1
ATOM 923 N N . ALA A 1 119 ? -0.185 11.165 18.862 1.00 94.31 119 ALA A N 1
ATOM 924 C CA . ALA A 1 119 ? -0.625 11.102 17.464 1.00 94.31 119 ALA A CA 1
ATOM 925 C C . ALA A 1 119 ? -0.331 12.406 16.706 1.00 94.31 119 ALA A C 1
ATOM 927 O O . ALA A 1 119 ? 0.181 12.369 15.588 1.00 94.31 119 ALA A O 1
ATOM 928 N N . ARG A 1 120 ? -0.619 13.561 17.324 1.00 95.69 120 ARG A N 1
ATOM 929 C CA . ARG A 1 120 ? -0.294 14.886 16.777 1.00 95.69 120 ARG A CA 1
ATOM 930 C C . ARG A 1 120 ? 1.213 15.059 16.597 1.00 95.69 120 ARG A C 1
ATOM 932 O O . ARG A 1 120 ? 1.616 15.522 15.537 1.00 95.69 120 ARG A O 1
ATOM 939 N N . LEU A 1 121 ? 2.023 14.708 17.599 1.00 96.25 121 LEU A N 1
ATOM 940 C CA . LEU A 1 121 ? 3.480 14.836 17.533 1.00 96.25 121 LEU A CA 1
ATOM 941 C C . LEU A 1 121 ? 4.042 14.008 16.371 1.00 96.25 121 LEU A C 1
ATOM 943 O O . LEU A 1 121 ? 4.649 14.576 15.475 1.00 96.25 121 LEU A O 1
ATOM 947 N N . VAL A 1 122 ? 3.734 12.706 16.324 1.00 95.50 122 VAL A N 1
ATOM 948 C CA . VAL A 1 122 ? 4.161 11.791 15.248 1.00 95.50 122 VAL A CA 1
ATOM 949 C C . VAL A 1 122 ? 3.715 12.290 13.870 1.00 95.50 122 VAL A C 1
ATOM 951 O O . VAL A 1 122 ? 4.500 12.265 12.926 1.00 95.50 122 VAL A O 1
ATOM 954 N N . THR A 1 123 ? 2.481 12.793 13.753 1.00 95.50 123 THR A N 1
ATOM 955 C CA . THR A 1 123 ? 1.946 13.335 12.491 1.00 95.50 123 THR A CA 1
ATOM 956 C C . THR A 1 123 ? 2.703 14.585 12.038 1.00 95.50 123 THR A C 1
ATOM 958 O O . THR A 1 123 ? 3.095 14.670 10.879 1.00 95.50 123 THR A O 1
ATOM 961 N N . VAL A 1 124 ? 2.944 15.544 12.940 1.00 96.31 124 VAL A N 1
ATOM 962 C CA . VAL A 1 124 ? 3.695 16.772 12.626 1.00 96.31 124 VAL A CA 1
ATOM 963 C C . VAL A 1 124 ? 5.150 16.446 12.293 1.00 96.31 124 VAL A C 1
ATOM 965 O O . VAL A 1 124 ? 5.656 16.945 11.292 1.00 96.31 124 VAL A O 1
ATOM 968 N N . THR A 1 125 ? 5.802 15.573 13.066 1.00 94.69 125 THR A N 1
ATOM 969 C CA . THR A 1 125 ? 7.164 15.105 12.780 1.00 94.69 125 THR A CA 1
ATOM 970 C C . THR A 1 125 ? 7.241 14.438 11.409 1.00 94.69 125 THR A C 1
ATOM 972 O O . THR A 1 125 ? 8.133 14.786 10.646 1.00 94.69 125 THR A O 1
ATOM 975 N N . SER A 1 126 ? 6.294 13.562 11.045 1.00 93.44 126 SER A N 1
ATOM 976 C CA . SER A 1 126 ? 6.273 12.967 9.701 1.00 93.44 126 SER A CA 1
ATOM 977 C C . SER A 1 126 ? 6.147 14.026 8.613 1.00 93.44 126 SER A C 1
ATOM 979 O O . SER A 1 126 ? 6.955 14.030 7.698 1.00 93.44 126 SER A O 1
ATOM 981 N N . ILE A 1 127 ? 5.189 14.955 8.725 1.00 94.00 127 ILE A N 1
ATOM 982 C CA . ILE A 1 127 ? 4.985 16.009 7.718 1.00 94.00 127 ILE A CA 1
ATOM 983 C C . ILE A 1 127 ? 6.263 16.839 7.534 1.00 94.00 127 ILE A C 1
ATOM 985 O O . ILE A 1 127 ? 6.699 17.047 6.405 1.00 94.00 127 ILE A O 1
ATOM 989 N N . VAL A 1 128 ? 6.886 17.283 8.630 1.00 93.81 128 VAL A N 1
ATOM 990 C CA . VAL A 1 128 ? 8.119 18.084 8.582 1.00 93.81 128 VAL A CA 1
ATOM 991 C C . VAL A 1 128 ? 9.280 17.286 7.987 1.00 93.81 128 VAL A C 1
ATOM 993 O O . VAL A 1 128 ? 9.997 17.806 7.138 1.00 93.81 128 VAL A O 1
ATOM 996 N N . VAL A 1 129 ? 9.465 16.029 8.396 1.00 90.00 129 VAL A N 1
ATOM 997 C CA . VAL A 1 129 ? 10.597 15.203 7.951 1.00 90.00 129 VAL A CA 1
ATOM 998 C C . VAL A 1 129 ? 10.426 14.695 6.515 1.00 90.00 129 VAL A C 1
ATOM 1000 O O . VAL A 1 129 ? 11.416 14.620 5.789 1.00 90.00 129 VAL A O 1
ATOM 1003 N N . ASP A 1 130 ? 9.202 14.400 6.074 1.00 88.00 130 ASP A N 1
ATOM 1004 C CA . ASP A 1 130 ? 8.905 14.024 4.687 1.00 88.00 130 ASP A CA 1
ATOM 1005 C C . ASP A 1 130 ? 9.141 15.216 3.740 1.00 88.00 130 ASP A C 1
ATOM 1007 O O . ASP A 1 130 ? 9.812 15.064 2.718 1.00 88.00 130 ASP A O 1
ATOM 1011 N N . LEU A 1 131 ? 8.670 16.418 4.105 1.00 90.00 131 LEU A N 1
ATOM 1012 C CA . LEU A 1 131 ? 8.897 17.646 3.329 1.00 90.00 131 LEU A CA 1
ATOM 1013 C C . LEU A 1 131 ? 10.378 18.051 3.302 1.00 90.00 131 LEU A C 1
ATOM 1015 O O . LEU A 1 131 ? 10.905 18.353 2.233 1.00 90.00 131 LEU A O 1
ATOM 1019 N N . LEU A 1 132 ? 11.066 18.013 4.449 1.00 88.81 132 LEU A N 1
ATOM 1020 C CA . LEU A 1 132 ? 12.505 18.280 4.528 1.00 88.81 132 LEU A CA 1
ATOM 1021 C C . LEU A 1 132 ? 13.306 17.250 3.724 1.00 88.81 132 LEU A C 1
ATOM 1023 O O . LEU A 1 132 ? 14.232 17.616 3.010 1.00 88.81 132 LEU A O 1
ATOM 1027 N N . GLY A 1 133 ? 12.936 15.970 3.803 1.00 83.88 133 GLY A N 1
ATOM 1028 C CA . GLY A 1 133 ? 13.554 14.909 3.014 1.00 83.88 133 GLY A CA 1
ATOM 1029 C C . GLY A 1 133 ? 13.418 15.172 1.516 1.00 83.88 133 GLY A C 1
ATOM 1030 O O . GLY A 1 133 ? 14.423 15.150 0.810 1.00 83.88 133 GLY A O 1
ATOM 1031 N N . ALA A 1 134 ? 12.205 15.469 1.043 1.00 83.94 134 ALA A N 1
ATOM 1032 C CA . ALA A 1 134 ? 11.949 15.780 -0.362 1.00 83.94 134 ALA A CA 1
ATOM 1033 C C . ALA A 1 134 ? 12.713 17.027 -0.840 1.00 83.94 134 ALA A C 1
ATOM 1035 O O . ALA A 1 134 ? 13.311 16.993 -1.912 1.00 83.94 134 ALA A O 1
ATOM 1036 N N . TYR A 1 135 ? 12.763 18.089 -0.026 1.00 84.94 135 TYR A N 1
ATOM 1037 C CA . TYR A 1 135 ? 13.555 19.292 -0.310 1.00 84.94 135 TYR A CA 1
ATOM 1038 C C . TYR A 1 135 ? 15.062 18.996 -0.415 1.00 84.94 135 TYR A C 1
ATOM 1040 O O . TYR A 1 135 ? 15.737 19.517 -1.295 1.00 84.94 135 TYR A O 1
ATOM 1048 N N . LEU A 1 136 ? 15.584 18.100 0.428 1.00 81.69 136 LEU A N 1
ATOM 1049 C CA . LEU A 1 136 ? 16.969 17.611 0.374 1.00 81.69 136 LEU A CA 1
ATOM 1050 C C . LEU A 1 136 ? 17.205 16.542 -0.720 1.00 81.69 136 LEU A C 1
ATOM 1052 O O . LEU A 1 136 ? 18.194 15.813 -0.667 1.00 81.69 136 LEU A O 1
ATOM 1056 N N . GLY A 1 137 ? 16.291 16.391 -1.685 1.00 69.62 137 GLY A N 1
ATOM 1057 C CA . GLY A 1 137 ? 16.421 15.455 -2.806 1.00 69.62 137 GLY A CA 1
ATOM 1058 C C . GLY A 1 137 ? 16.240 13.974 -2.450 1.00 69.62 137 GLY A C 1
ATOM 1059 O O . GLY A 1 137 ? 16.491 13.106 -3.289 1.00 69.62 137 GLY A O 1
ATOM 1060 N N . ARG A 1 138 ? 15.793 13.632 -1.231 1.00 71.25 138 ARG A N 1
ATOM 1061 C CA . ARG A 1 138 ? 15.577 12.233 -0.832 1.00 71.25 138 ARG A CA 1
ATOM 1062 C C . ARG A 1 138 ? 14.506 11.590 -1.707 1.00 71.25 138 ARG A C 1
ATOM 1064 O O . ARG A 1 138 ? 13.326 11.910 -1.597 1.00 71.25 138 ARG A O 1
ATOM 1071 N N . GLY A 1 139 ? 14.917 10.588 -2.479 1.00 65.12 139 GLY A N 1
ATOM 1072 C CA . GLY A 1 139 ? 14.002 9.853 -3.347 1.00 65.12 139 GLY A CA 1
ATOM 1073 C C . GLY A 1 139 ? 13.497 10.689 -4.521 1.00 65.12 139 GLY A C 1
ATOM 1074 O O . GLY A 1 139 ? 12.434 10.380 -5.045 1.00 65.12 139 GLY A O 1
ATOM 1075 N N . SER A 1 140 ? 14.233 11.726 -4.934 1.00 68.50 140 SER A N 1
ATOM 1076 C CA . SER A 1 140 ? 14.032 12.320 -6.254 1.00 68.50 140 SER A CA 1
ATOM 1077 C C . SER A 1 140 ? 14.285 11.272 -7.341 1.00 68.50 140 SER A C 1
ATOM 1079 O O . SER A 1 140 ? 15.063 10.330 -7.157 1.00 68.50 140 SER A O 1
ATOM 1081 N N . ILE A 1 141 ? 13.644 11.435 -8.496 1.00 61.47 141 ILE A N 1
ATOM 1082 C CA . ILE A 1 141 ? 13.903 10.562 -9.642 1.00 61.47 141 ILE A CA 1
ATOM 1083 C C . ILE A 1 141 ? 15.360 10.647 -10.136 1.00 61.47 141 ILE A C 1
ATOM 1085 O O . ILE A 1 141 ? 15.920 9.631 -10.535 1.00 61.47 141 ILE A O 1
ATOM 1089 N N . VAL A 1 142 ? 16.006 11.812 -10.022 1.00 59.75 142 VAL A N 1
ATOM 1090 C CA . VAL A 1 142 ? 17.432 11.997 -10.346 1.00 59.75 142 VAL A CA 1
ATOM 1091 C C . VAL A 1 142 ? 18.302 11.061 -9.493 1.00 59.75 142 VAL A C 1
ATOM 1093 O O . VAL A 1 142 ? 19.084 10.287 -10.039 1.00 59.75 142 VAL A O 1
ATOM 1096 N N . ALA A 1 143 ? 18.076 11.015 -8.175 1.00 61.25 143 ALA A N 1
ATOM 1097 C CA . ALA A 1 143 ? 18.794 10.111 -7.271 1.00 61.25 143 ALA A CA 1
ATOM 1098 C C . ALA A 1 143 ? 18.510 8.615 -7.533 1.00 61.25 143 ALA A C 1
ATOM 1100 O O . ALA A 1 143 ? 19.313 7.761 -7.161 1.00 61.25 143 ALA A O 1
ATOM 1101 N N . GLN A 1 144 ? 17.376 8.275 -8.163 1.00 58.72 144 GLN A N 1
ATOM 1102 C CA . GLN A 1 144 ? 17.066 6.900 -8.583 1.00 58.72 144 GLN A CA 1
ATOM 1103 C C . GLN A 1 144 ? 17.739 6.509 -9.905 1.00 58.72 144 GLN A C 1
ATOM 1105 O O . GLN A 1 144 ? 18.126 5.356 -10.059 1.00 58.72 144 GLN A O 1
ATOM 1110 N N . ILE A 1 145 ? 17.863 7.445 -10.850 1.00 55.41 145 ILE A N 1
ATOM 1111 C CA . ILE A 1 145 ? 18.440 7.203 -12.181 1.00 55.41 145 ILE A CA 1
ATOM 1112 C C . ILE A 1 145 ? 19.969 7.165 -12.124 1.00 55.41 145 ILE A C 1
ATOM 1114 O O . ILE A 1 145 ? 20.580 6.249 -12.673 1.00 55.41 145 ILE A O 1
ATOM 1118 N N . TYR A 1 146 ? 20.583 8.142 -11.453 1.00 56.50 146 TYR A N 1
ATOM 1119 C CA . TYR A 1 146 ? 22.039 8.318 -11.435 1.00 56.50 146 TYR A CA 1
ATOM 1120 C C . TYR A 1 146 ? 22.733 7.592 -10.274 1.00 56.50 146 TYR A C 1
ATOM 1122 O O . TYR A 1 146 ? 23.956 7.588 -10.199 1.00 56.50 146 TYR A O 1
ATOM 1130 N N . GLY A 1 147 ? 21.982 6.987 -9.347 1.00 51.31 147 GLY A N 1
ATOM 1131 C CA . GLY A 1 147 ? 22.536 6.316 -8.161 1.00 51.31 147 GLY A CA 1
ATOM 1132 C C . GLY A 1 147 ? 23.118 7.263 -7.102 1.00 51.31 147 GLY A C 1
ATOM 1133 O O . GLY A 1 147 ? 23.376 6.828 -5.979 1.00 51.31 147 GLY A O 1
ATOM 1134 N N . GLU A 1 148 ? 23.257 8.552 -7.427 1.00 49.94 148 GLU A N 1
ATOM 1135 C CA . GLU A 1 148 ? 23.611 9.647 -6.524 1.00 49.94 148 GLU A CA 1
ATOM 1136 C C . GLU A 1 148 ? 22.495 9.890 -5.500 1.00 49.94 148 GLU A C 1
ATOM 1138 O O . GLU A 1 148 ? 21.684 10.814 -5.586 1.00 49.94 148 GLU A O 1
ATOM 1143 N N . VAL A 1 149 ? 22.451 9.034 -4.483 1.00 53.22 149 VAL A N 1
ATOM 1144 C CA . VAL A 1 149 ? 21.777 9.354 -3.230 1.00 53.22 149 VAL A CA 1
ATOM 1145 C C . VAL A 1 149 ? 22.531 10.536 -2.614 1.00 53.22 149 VAL A C 1
ATOM 1147 O O . VAL A 1 149 ? 23.738 10.424 -2.413 1.00 53.22 149 VAL A O 1
ATOM 1150 N N . PRO A 1 150 ? 21.866 11.650 -2.251 1.00 49.62 150 PRO A N 1
ATOM 1151 C CA . PRO A 1 150 ? 22.535 12.699 -1.498 1.00 49.62 150 PRO A CA 1
ATOM 1152 C C . PRO A 1 150 ? 22.912 12.144 -0.118 1.00 49.62 150 PRO A C 1
ATOM 1154 O O . PRO A 1 150 ? 22.066 12.035 0.774 1.00 49.62 150 PRO A O 1
ATOM 1157 N N . ASP A 1 151 ? 24.181 11.775 0.059 1.00 52.84 151 ASP A N 1
ATOM 1158 C CA . ASP A 1 151 ? 24.720 11.144 1.275 1.00 52.84 151 ASP A CA 1
ATOM 1159 C C . ASP A 1 151 ? 24.953 12.146 2.423 1.00 52.84 151 ASP A C 1
ATOM 1161 O O . ASP A 1 151 ? 25.751 11.942 3.337 1.00 52.84 151 ASP A O 1
ATOM 1165 N N . GLY A 1 152 ? 24.187 13.240 2.426 1.00 62.03 152 GLY A N 1
ATOM 1166 C CA . GLY A 1 152 ? 24.148 14.178 3.535 1.00 62.03 152 GLY A CA 1
ATOM 1167 C C . GLY A 1 152 ? 23.573 13.518 4.800 1.00 62.03 152 GLY A C 1
ATOM 1168 O O . GLY A 1 152 ? 22.526 12.859 4.731 1.00 62.03 152 GLY A O 1
ATOM 1169 N N . PRO A 1 153 ? 24.159 13.749 5.991 1.00 68.12 153 PRO A N 1
ATOM 1170 C CA . PRO A 1 153 ? 23.676 13.157 7.243 1.00 68.12 153 PRO A CA 1
ATOM 1171 C C . PRO A 1 153 ? 22.219 13.538 7.553 1.00 68.12 153 PRO A C 1
ATOM 1173 O O . PRO A 1 153 ? 21.473 12.742 8.119 1.00 68.12 153 PRO A O 1
ATOM 1176 N N . MET A 1 154 ? 21.764 14.709 7.095 1.00 70.88 154 MET A N 1
ATOM 1177 C CA . MET A 1 154 ? 20.360 15.126 7.183 1.00 70.88 154 MET A CA 1
ATOM 1178 C C . MET A 1 154 ? 19.416 14.211 6.387 1.00 70.88 154 MET A C 1
ATOM 1180 O O . MET A 1 154 ? 18.345 13.854 6.880 1.00 70.88 154 MET A O 1
ATOM 1184 N N . VAL A 1 155 ? 19.812 13.758 5.192 1.00 71.69 155 VAL A N 1
ATOM 1185 C CA . VAL A 1 155 ? 19.025 12.803 4.396 1.00 71.69 155 VAL A CA 1
ATOM 1186 C C . VAL A 1 155 ? 18.975 11.443 5.093 1.00 71.69 155 VAL A C 1
ATOM 1188 O O . VAL A 1 155 ? 17.903 10.835 5.146 1.00 71.69 155 VAL A O 1
ATOM 1191 N N . ALA A 1 156 ? 20.083 10.992 5.692 1.00 71.25 156 ALA A N 1
ATOM 1192 C CA . ALA A 1 156 ? 20.114 9.783 6.516 1.00 71.25 156 ALA A CA 1
ATOM 1193 C C . ALA A 1 156 ? 19.179 9.881 7.737 1.00 71.25 156 ALA A C 1
ATOM 1195 O O . ALA A 1 156 ? 18.381 8.970 7.960 1.00 71.25 156 ALA A O 1
ATOM 1196 N N . LEU A 1 157 ? 19.190 11.007 8.459 1.00 76.06 157 LEU A N 1
ATOM 1197 C CA . LEU A 1 157 ? 18.268 11.259 9.570 1.00 76.06 157 LEU A CA 1
ATOM 1198 C C . LEU A 1 157 ? 16.805 11.215 9.121 1.00 76.06 157 LEU A C 1
ATOM 1200 O O . LEU A 1 157 ? 16.000 10.552 9.772 1.00 76.06 157 LEU A O 1
ATOM 1204 N N . THR A 1 158 ? 16.443 11.832 7.987 1.00 79.75 158 THR A N 1
ATOM 1205 C CA . THR A 1 158 ? 15.045 11.769 7.522 1.00 79.75 158 THR A CA 1
ATOM 1206 C C . THR A 1 158 ? 14.583 10.335 7.228 1.00 79.75 158 THR A C 1
ATOM 1208 O O . THR A 1 158 ? 13.415 10.011 7.461 1.00 79.75 158 THR A O 1
ATOM 1211 N N . LYS A 1 159 ? 15.480 9.448 6.758 1.00 75.25 159 LYS A N 1
ATOM 1212 C CA . LYS A 1 159 ? 15.163 8.037 6.463 1.00 75.25 159 LYS A CA 1
ATOM 1213 C C . LYS A 1 159 ? 14.718 7.259 7.712 1.00 75.25 159 LYS A C 1
ATOM 1215 O O . LYS A 1 159 ? 13.901 6.355 7.566 1.00 75.25 159 LYS A O 1
ATOM 1220 N N . LEU A 1 160 ? 15.148 7.643 8.920 1.00 79.06 160 LEU A N 1
ATOM 1221 C CA . LEU A 1 160 ? 14.702 7.021 10.182 1.00 79.06 160 LEU A CA 1
ATOM 1222 C C . LEU A 1 160 ? 13.198 7.210 10.454 1.00 79.06 160 LEU A C 1
ATOM 1224 O O . LEU A 1 160 ? 12.576 6.383 11.115 1.00 79.06 160 LEU A O 1
ATOM 1228 N N . PHE A 1 161 ? 12.600 8.272 9.909 1.00 83.31 161 PHE A N 1
ATOM 1229 C CA . PHE A 1 161 ? 11.173 8.579 10.049 1.00 83.31 161 PHE A CA 1
ATOM 1230 C C . PHE A 1 161 ? 10.337 8.053 8.867 1.00 83.31 161 PHE A C 1
ATOM 1232 O O . PHE A 1 161 ? 9.154 8.371 8.738 1.00 83.31 161 PHE A O 1
ATOM 1239 N N . SER A 1 162 ? 10.926 7.235 7.985 1.00 76.44 162 SER A N 1
ATOM 1240 C CA . SER A 1 162 ? 10.212 6.641 6.852 1.00 76.44 162 SER A CA 1
ATOM 1241 C C . SER A 1 162 ? 8.992 5.842 7.323 1.00 76.44 162 SER A C 1
ATOM 1243 O O . SER A 1 162 ? 9.092 5.002 8.214 1.00 76.44 162 SER A O 1
ATOM 1245 N N . GLY A 1 163 ? 7.825 6.106 6.732 1.00 81.31 163 GLY A N 1
ATOM 1246 C CA . GLY A 1 163 ? 6.569 5.446 7.106 1.00 81.31 163 GLY A CA 1
ATOM 1247 C C . GLY A 1 163 ? 5.873 6.014 8.351 1.00 81.31 163 GLY A C 1
ATOM 1248 O O . GLY A 1 163 ? 4.780 5.553 8.685 1.00 81.31 163 GLY A O 1
ATOM 1249 N N . TRP A 1 164 ? 6.413 7.051 9.007 1.00 91.31 164 TRP A N 1
ATOM 1250 C CA . TRP A 1 164 ? 5.741 7.689 10.149 1.00 91.31 164 TRP A CA 1
ATOM 1251 C C . TRP A 1 164 ? 4.380 8.297 9.788 1.00 91.31 164 T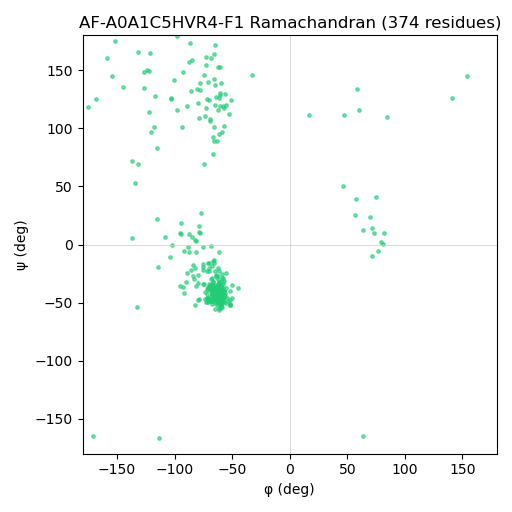RP A C 1
ATOM 1253 O O . TRP A 1 164 ? 3.515 8.382 10.657 1.00 91.31 164 TRP A O 1
ATOM 1263 N N . ALA A 1 165 ? 4.122 8.617 8.517 1.00 90.06 165 ALA A N 1
ATOM 1264 C CA . ALA A 1 165 ? 2.812 9.062 8.044 1.00 90.06 165 ALA A CA 1
ATOM 1265 C C . ALA A 1 165 ? 1.733 7.987 8.271 1.00 90.06 165 ALA A C 1
ATOM 1267 O O . ALA A 1 165 ? 0.621 8.292 8.707 1.00 90.06 165 ALA A O 1
ATOM 1268 N N . ALA A 1 166 ? 2.074 6.712 8.044 1.00 90.31 166 ALA A N 1
ATOM 1269 C CA . ALA A 1 166 ? 1.190 5.573 8.287 1.00 90.31 166 ALA A CA 1
ATOM 1270 C C . ALA A 1 166 ? 0.978 5.321 9.793 1.00 90.31 166 ALA A C 1
ATOM 1272 O O . ALA A 1 166 ? -0.143 5.036 10.224 1.00 90.31 166 ALA A O 1
ATOM 1273 N N . LEU A 1 167 ? 2.024 5.501 10.609 1.00 92.19 167 LEU A N 1
ATOM 1274 C CA . LEU A 1 167 ? 1.933 5.426 12.072 1.00 92.19 167 LEU A CA 1
ATOM 1275 C C . LEU A 1 167 ? 1.070 6.565 12.647 1.00 92.19 167 LEU A C 1
ATOM 1277 O O . LEU A 1 167 ? 0.179 6.318 13.458 1.00 92.19 167 LEU A O 1
ATOM 1281 N N . GLY A 1 168 ? 1.284 7.800 12.189 1.00 92.75 168 GLY A N 1
ATOM 1282 C CA . GLY A 1 168 ? 0.492 8.977 12.546 1.00 92.75 168 GLY A CA 1
ATOM 1283 C C . GLY A 1 168 ? -0.979 8.794 12.180 1.00 92.75 168 GLY A C 1
ATOM 1284 O O . GLY A 1 168 ? -1.846 8.963 13.037 1.00 92.75 168 GLY A O 1
ATOM 1285 N N . PHE A 1 169 ? -1.265 8.325 10.958 1.00 94.19 169 PHE A N 1
ATOM 1286 C CA . PHE A 1 169 ? -2.608 7.911 10.543 1.00 94.19 169 PHE A CA 1
ATOM 1287 C C . PHE A 1 169 ? -3.231 6.905 11.526 1.00 94.19 169 PHE A C 1
ATOM 1289 O O . PHE A 1 169 ? -4.338 7.131 12.023 1.00 94.19 169 PHE A O 1
ATOM 1296 N N . ALA A 1 170 ? -2.523 5.818 11.851 1.00 91.81 170 ALA A N 1
ATOM 1297 C CA . ALA A 1 170 ? -3.032 4.778 12.742 1.00 91.81 170 ALA A CA 1
ATOM 1298 C C . ALA A 1 170 ? -3.331 5.319 14.154 1.00 91.81 170 ALA A C 1
ATOM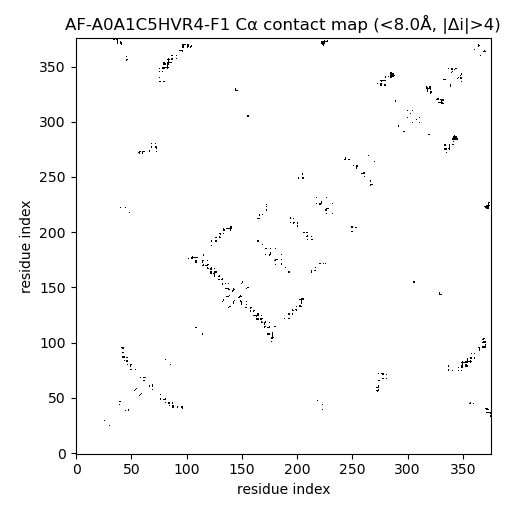 1300 O O . ALA A 1 170 ? -4.397 5.043 14.711 1.00 91.81 170 ALA A O 1
ATOM 1301 N N . LEU A 1 171 ? -2.447 6.155 14.708 1.00 92.69 171 LEU A N 1
ATOM 1302 C CA . LEU A 1 171 ? -2.619 6.791 16.019 1.00 92.69 171 LEU A CA 1
ATOM 1303 C C . LEU A 1 171 ? -3.758 7.828 16.039 1.00 92.69 171 LEU A C 1
ATOM 1305 O O . LEU A 1 171 ? -4.480 7.935 17.035 1.00 92.69 171 LEU A O 1
ATOM 1309 N N . LEU A 1 172 ? -3.973 8.566 14.945 1.00 94.19 172 LEU A N 1
ATOM 1310 C CA . LEU A 1 172 ? -5.110 9.479 14.782 1.00 94.19 172 LEU A CA 1
ATOM 1311 C C . LEU A 1 172 ? -6.438 8.714 14.705 1.00 94.19 172 LEU A C 1
ATOM 1313 O O . LEU A 1 172 ? -7.413 9.093 15.360 1.00 94.19 172 LEU A O 1
ATOM 1317 N N . VAL A 1 173 ? -6.477 7.605 13.960 1.00 91.31 173 VAL A N 1
ATOM 1318 C CA . VAL A 1 173 ? -7.647 6.717 13.888 1.00 91.31 173 VAL A CA 1
ATOM 1319 C C . VAL A 1 173 ? -7.934 6.079 15.248 1.00 91.31 173 VAL A C 1
ATOM 1321 O O . VAL A 1 173 ? -9.079 6.125 15.701 1.00 91.31 173 VAL A O 1
ATOM 1324 N N . ALA A 1 174 ? -6.918 5.578 15.956 1.00 88.38 174 ALA A N 1
ATOM 1325 C CA . ALA A 1 174 ? -7.060 5.066 17.319 1.00 88.38 174 ALA A CA 1
ATOM 1326 C C . ALA A 1 174 ? -7.585 6.148 18.284 1.00 88.38 174 ALA A C 1
ATOM 1328 O O . ALA A 1 174 ? -8.542 5.912 19.022 1.00 88.38 174 ALA A O 1
ATOM 1329 N N . SER A 1 175 ? -7.052 7.373 18.205 1.00 90.31 175 SER A N 1
ATOM 1330 C CA . SER A 1 175 ? -7.533 8.528 18.981 1.00 90.31 175 SER A CA 1
ATOM 1331 C C . SER A 1 175 ? -8.996 8.881 18.681 1.00 90.31 175 SER A C 1
ATOM 1333 O O . SER A 1 175 ? -9.741 9.260 19.589 1.00 90.31 175 SER A O 1
ATOM 1335 N N . HIS A 1 176 ? -9.441 8.737 17.427 1.00 90.81 176 HIS A N 1
ATOM 1336 C CA . HIS A 1 176 ? -10.841 8.939 17.045 1.00 90.81 176 HIS A CA 1
ATOM 1337 C C . HIS A 1 176 ? -11.756 7.827 17.570 1.00 90.81 176 HIS A C 1
ATOM 1339 O O . HIS A 1 176 ? -12.816 8.109 18.135 1.00 90.81 176 HIS A O 1
ATOM 1345 N N . LEU A 1 177 ? -11.351 6.563 17.422 1.00 85.19 177 LEU A N 1
ATOM 1346 C CA . LEU A 1 177 ? -12.112 5.408 17.902 1.00 85.19 177 LEU A CA 1
ATOM 1347 C C . LEU A 1 177 ? -12.253 5.426 19.431 1.00 85.19 177 LEU A C 1
ATOM 1349 O O . LEU A 1 177 ? -13.360 5.225 19.939 1.00 85.19 177 LEU A O 1
ATOM 1353 N N . GLY A 1 178 ? -11.177 5.789 20.135 1.00 83.94 178 GLY A N 1
ATOM 1354 C CA . GLY A 1 178 ? -11.143 6.052 21.575 1.00 83.94 178 GLY A CA 1
ATOM 1355 C C . GLY A 1 178 ? -11.907 7.300 22.036 1.00 83.94 178 GLY A C 1
ATOM 1356 O O . GLY A 1 178 ? -11.954 7.568 23.230 1.00 83.94 178 GLY A O 1
ATOM 1357 N N . GLY A 1 179 ? -12.514 8.068 21.124 1.00 85.12 179 GLY A N 1
ATOM 1358 C CA . GLY A 1 179 ? -13.362 9.221 21.449 1.00 85.12 179 GLY A CA 1
ATOM 1359 C C . GLY A 1 179 ? -12.622 10.518 21.799 1.00 85.12 179 GLY A C 1
ATOM 1360 O O . GLY A 1 179 ? -13.280 11.516 22.074 1.00 85.12 179 GLY A O 1
ATOM 1361 N N . ARG A 1 180 ? -11.283 10.541 21.750 1.00 86.94 180 ARG A N 1
ATOM 1362 C CA . ARG A 1 180 ? -10.463 11.728 22.066 1.00 86.94 180 ARG A CA 1
ATOM 1363 C C . ARG A 1 180 ? -10.334 12.711 20.898 1.00 86.94 180 ARG A C 1
ATOM 1365 O O . ARG A 1 180 ? -10.014 13.876 21.112 1.00 86.94 180 ARG A O 1
ATOM 1372 N N . LEU A 1 181 ? -10.584 12.255 19.668 1.00 90.88 181 LEU A N 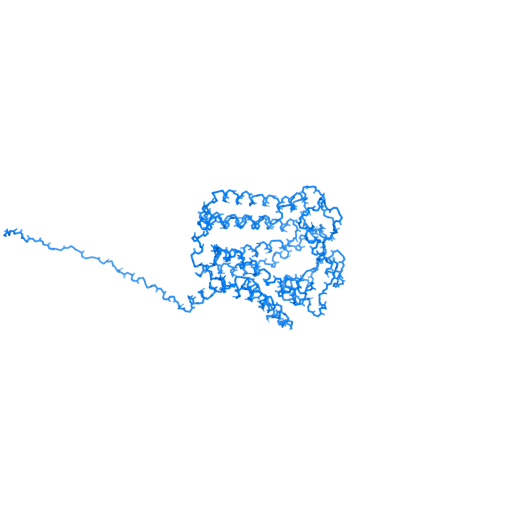1
ATOM 1373 C CA . LEU A 1 181 ? -10.504 13.067 18.452 1.00 90.88 181 LEU A CA 1
ATOM 1374 C C . LEU A 1 181 ? -11.872 13.181 17.762 1.00 90.88 181 LEU A C 1
ATOM 1376 O O . LEU A 1 181 ? -12.516 12.173 17.463 1.00 90.88 181 LEU A O 1
ATOM 1380 N N . SER A 1 182 ? -12.318 14.406 17.470 1.00 91.69 182 SER A N 1
ATOM 1381 C CA . SER A 1 182 ? -13.549 14.640 16.700 1.00 91.69 182 SER A CA 1
ATOM 1382 C C . SER A 1 182 ? -13.354 14.299 15.217 1.00 91.69 182 SER A C 1
ATOM 1384 O O . SER A 1 182 ? -12.241 14.368 14.696 1.00 91.69 182 SER A O 1
ATOM 1386 N N . ARG A 1 183 ? -14.440 13.958 14.502 1.00 89.50 183 ARG A N 1
ATOM 1387 C CA . ARG A 1 183 ? -14.349 13.616 13.067 1.00 89.50 183 ARG A CA 1
ATOM 1388 C C . ARG A 1 183 ? -13.762 14.750 12.232 1.00 89.50 183 ARG A C 1
ATOM 1390 O O . ARG A 1 183 ? -12.917 14.478 11.395 1.00 89.50 183 ARG A O 1
ATOM 1397 N N . ALA A 1 184 ? -14.178 15.994 12.473 1.00 91.69 184 ALA A N 1
ATOM 1398 C CA . ALA A 1 184 ? -13.674 17.152 11.734 1.00 91.69 184 ALA A CA 1
ATOM 1399 C C . ALA A 1 184 ? -12.148 17.294 11.872 1.00 91.69 184 ALA A C 1
ATOM 1401 O O . ALA A 1 184 ? -11.453 17.429 10.871 1.00 91.69 184 ALA A O 1
ATOM 1402 N N . LYS A 1 185 ? -11.616 17.158 13.096 1.00 93.50 185 LYS A N 1
ATOM 1403 C CA . LYS A 1 185 ? -10.168 17.197 13.342 1.00 93.50 185 LYS A CA 1
ATOM 1404 C C . LYS A 1 185 ? -9.439 15.996 12.730 1.00 93.50 185 LYS A C 1
ATOM 1406 O O . LYS A 1 185 ? -8.350 16.180 12.205 1.00 93.50 185 LYS A O 1
ATOM 1411 N N . LEU A 1 186 ? -10.034 14.796 12.746 1.00 93.31 186 LEU A N 1
ATOM 1412 C CA . LEU A 1 186 ? -9.484 13.642 12.023 1.00 93.31 186 LEU A CA 1
ATOM 1413 C C . LEU A 1 186 ? -9.372 13.945 10.522 1.00 93.31 186 LEU A C 1
ATOM 1415 O O . LEU A 1 186 ? -8.281 13.844 9.982 1.00 93.31 186 LEU A O 1
ATOM 1419 N N . TYR A 1 187 ? -10.454 14.371 9.863 1.00 92.06 187 TYR A N 1
ATOM 1420 C CA . TYR A 1 187 ? -10.418 14.715 8.436 1.00 92.06 187 TYR A CA 1
ATOM 1421 C C . TYR A 1 187 ? -9.442 15.861 8.122 1.00 92.06 187 TYR A C 1
ATOM 1423 O O . TYR A 1 187 ? -8.772 15.793 7.100 1.00 92.06 187 TYR A O 1
ATOM 1431 N N . GLY A 1 188 ? -9.288 16.849 9.011 1.00 94.81 188 GLY A N 1
ATOM 1432 C CA . GLY A 1 188 ? -8.268 17.896 8.879 1.00 94.81 188 GLY A CA 1
ATOM 1433 C C . GLY A 1 188 ? -6.834 17.351 8.902 1.00 94.81 188 GLY A C 1
ATOM 1434 O O . GLY A 1 188 ? -6.042 17.684 8.026 1.00 94.81 188 GLY A O 1
ATOM 1435 N N . TRP A 1 189 ? -6.507 16.456 9.841 1.00 95.81 189 TRP A N 1
ATOM 1436 C CA . TRP A 1 189 ? -5.193 15.796 9.872 1.00 95.81 189 TRP A CA 1
ATOM 1437 C C . TRP A 1 189 ? -4.960 14.866 8.674 1.00 95.81 189 TRP A C 1
ATOM 1439 O O . TRP A 1 189 ? -3.851 14.816 8.150 1.00 95.81 189 TRP A O 1
ATOM 1449 N N . LEU A 1 190 ? -5.997 14.159 8.211 1.00 92.06 190 LEU A N 1
ATOM 1450 C CA . LEU A 1 190 ? -5.924 13.337 6.999 1.00 92.06 190 LEU A CA 1
ATOM 1451 C C . LEU A 1 190 ? -5.671 14.195 5.754 1.00 92.06 190 LEU A C 1
ATOM 1453 O O . LEU A 1 190 ? -4.832 13.837 4.936 1.00 92.06 190 LEU A O 1
ATOM 1457 N N . ALA A 1 191 ? -6.349 15.339 5.634 1.00 91.62 191 ALA A N 1
ATOM 1458 C CA . ALA A 1 191 ? -6.114 16.294 4.558 1.00 91.62 191 ALA A CA 1
ATOM 1459 C C . ALA A 1 191 ? -4.686 16.859 4.606 1.00 91.62 191 ALA A C 1
ATOM 1461 O O . ALA A 1 191 ? -4.045 16.935 3.566 1.00 91.62 191 ALA A O 1
ATOM 1462 N N . ALA A 1 192 ? -4.157 17.175 5.795 1.00 94.38 192 ALA A N 1
ATOM 1463 C CA . ALA A 1 192 ? -2.778 17.638 5.958 1.00 94.38 192 ALA A CA 1
ATOM 1464 C C . ALA A 1 192 ? -1.741 16.575 5.540 1.00 94.38 192 ALA A C 1
ATOM 1466 O O . ALA A 1 192 ? -0.802 16.898 4.819 1.00 94.38 192 ALA A O 1
ATOM 1467 N N . LEU A 1 193 ? -1.937 15.308 5.932 1.00 93.44 193 LEU A N 1
ATOM 1468 C CA . LEU A 1 193 ? -1.076 14.186 5.532 1.00 93.44 193 LEU A CA 1
ATOM 1469 C C . LEU A 1 193 ? -1.141 13.897 4.025 1.00 93.44 193 LEU A C 1
ATOM 1471 O O . LEU A 1 193 ? -0.116 13.645 3.399 1.00 93.44 193 LEU A O 1
ATOM 1475 N N . VAL A 1 194 ? -2.331 13.940 3.418 1.00 90.56 194 VAL A N 1
ATOM 1476 C CA . VAL A 1 194 ? -2.464 13.779 1.961 1.00 90.56 194 VAL A CA 1
ATOM 1477 C C . VAL A 1 194 ? -1.824 14.964 1.235 1.00 90.56 194 VAL A C 1
ATOM 1479 O O . VAL A 1 194 ? -1.070 14.750 0.295 1.00 90.56 194 VAL A O 1
ATOM 1482 N N . ALA A 1 195 ? -2.043 16.199 1.698 1.00 90.62 195 ALA A N 1
ATOM 1483 C CA . ALA A 1 195 ? -1.434 17.391 1.112 1.00 90.62 195 ALA A CA 1
ATOM 1484 C C . ALA A 1 195 ? 0.101 17.364 1.190 1.00 90.62 195 ALA A C 1
ATOM 1486 O O . ALA A 1 195 ? 0.753 17.686 0.199 1.00 90.62 195 ALA A O 1
ATOM 1487 N N . SER A 1 196 ? 0.695 16.926 2.309 1.00 91.81 196 SER A N 1
ATOM 1488 C CA . SER A 1 196 ? 2.154 16.799 2.409 1.00 91.81 196 SER A CA 1
ATOM 1489 C C . SER A 1 196 ? 2.700 15.733 1.457 1.00 91.81 196 SER A C 1
ATOM 1491 O O . SER A 1 196 ? 3.694 15.985 0.786 1.00 91.81 196 SER A O 1
ATOM 1493 N N . GLN A 1 197 ? 2.033 14.581 1.322 1.00 89.56 197 GLN A N 1
ATOM 1494 C CA . GLN A 1 197 ? 2.425 13.539 0.361 1.00 89.56 197 GLN A CA 1
ATOM 1495 C C . GLN A 1 197 ? 2.245 13.987 -1.103 1.00 89.56 197 GLN A C 1
ATOM 1497 O O . GLN A 1 197 ? 3.047 13.620 -1.965 1.00 89.56 197 GLN A O 1
ATOM 1502 N N . THR A 1 198 ? 1.254 14.837 -1.392 1.00 86.44 198 THR A N 1
ATOM 1503 C CA . THR A 1 198 ? 1.132 15.514 -2.691 1.00 86.44 198 THR A CA 1
ATOM 1504 C C . THR A 1 198 ? 2.309 16.459 -2.923 1.00 86.44 198 THR A C 1
ATOM 1506 O O . THR A 1 198 ? 2.952 16.351 -3.958 1.00 86.44 198 THR A O 1
ATOM 1509 N N . ILE A 1 199 ? 2.672 17.319 -1.965 1.00 88.19 199 ILE A N 1
ATOM 1510 C CA . ILE A 1 199 ? 3.834 18.219 -2.103 1.00 88.19 199 ILE A CA 1
ATOM 1511 C C . ILE A 1 199 ? 5.133 17.423 -2.313 1.00 88.19 199 ILE A C 1
ATOM 1513 O O . ILE A 1 199 ? 5.893 17.735 -3.224 1.00 88.19 199 ILE A O 1
ATOM 1517 N N . VAL A 1 200 ? 5.356 16.345 -1.555 1.00 85.88 200 VAL A N 1
ATOM 1518 C CA . VAL A 1 200 ? 6.494 15.425 -1.758 1.00 85.88 200 VAL A CA 1
ATOM 1519 C C . VAL A 1 200 ? 6.491 14.829 -3.171 1.00 85.88 200 VAL A C 1
ATOM 1521 O O . VAL A 1 200 ? 7.538 14.766 -3.810 1.00 85.88 200 VAL A O 1
ATOM 1524 N N . THR A 1 201 ? 5.325 14.436 -3.692 1.00 82.12 201 THR A N 1
ATOM 1525 C CA . THR A 1 201 ? 5.175 13.917 -5.066 1.00 82.12 201 THR A CA 1
ATOM 1526 C C . THR A 1 201 ? 5.562 14.955 -6.119 1.00 82.12 201 THR A C 1
ATOM 1528 O O . THR A 1 201 ? 6.233 14.608 -7.090 1.00 82.12 201 THR A O 1
ATOM 1531 N N . LEU A 1 202 ? 5.170 16.220 -5.920 1.00 81.38 202 LEU A N 1
ATOM 1532 C CA . LEU A 1 202 ? 5.520 17.332 -6.810 1.00 81.38 202 LEU A CA 1
ATOM 1533 C C . LEU A 1 202 ? 7.037 17.598 -6.780 1.00 81.38 202 LEU A C 1
ATOM 1535 O O . LEU A 1 202 ? 7.658 17.678 -7.833 1.00 81.38 202 LEU A O 1
ATOM 1539 N N . LEU A 1 203 ? 7.646 17.639 -5.588 1.00 80.44 203 LEU A N 1
ATOM 1540 C CA . LEU A 1 203 ? 9.088 17.870 -5.408 1.00 80.44 203 LEU A CA 1
ATOM 1541 C C . LEU A 1 203 ? 9.976 16.723 -5.932 1.00 80.44 203 LEU A C 1
ATOM 1543 O O . LEU A 1 203 ? 11.117 16.960 -6.313 1.00 80.44 203 LEU A O 1
ATOM 1547 N N . THR A 1 204 ? 9.484 15.479 -5.941 1.00 74.38 204 THR A N 1
ATOM 1548 C CA . THR A 1 204 ? 10.281 14.286 -6.313 1.00 74.38 204 THR A CA 1
ATOM 1549 C C . THR A 1 204 ? 9.983 13.721 -7.707 1.00 74.38 204 THR A C 1
ATOM 1551 O O . THR A 1 204 ? 10.719 12.847 -8.169 1.00 74.38 204 THR A O 1
ATOM 1554 N N . ALA A 1 205 ? 8.914 14.180 -8.371 1.00 72.25 205 ALA A N 1
ATOM 1555 C CA . ALA A 1 205 ? 8.364 13.627 -9.620 1.00 72.25 205 ALA A CA 1
ATOM 1556 C C . ALA A 1 205 ? 7.987 12.121 -9.562 1.00 72.25 205 ALA A C 1
ATOM 1558 O O . ALA A 1 205 ? 7.934 11.419 -10.591 1.00 72.25 205 ALA A O 1
ATOM 1559 N N . LEU A 1 206 ? 7.682 11.616 -8.357 1.00 71.12 206 LEU A N 1
ATOM 1560 C CA . LEU A 1 206 ? 7.294 10.229 -8.082 1.00 71.12 206 LEU A CA 1
ATOM 1561 C C . LEU A 1 206 ? 5.918 10.138 -7.409 1.00 71.12 206 LEU A C 1
ATOM 1563 O O . LEU A 1 206 ? 5.741 10.507 -6.255 1.00 71.12 206 LEU A O 1
ATOM 1567 N N . THR A 1 207 ? 4.947 9.553 -8.111 1.00 72.75 207 THR A N 1
ATOM 1568 C CA . THR A 1 207 ? 3.568 9.360 -7.624 1.00 72.75 207 THR A CA 1
ATOM 1569 C C . THR A 1 207 ? 3.376 8.105 -6.763 1.00 72.75 207 THR A C 1
ATOM 1571 O O . THR A 1 207 ? 2.394 8.007 -6.028 1.00 72.75 207 THR A O 1
ATOM 1574 N N . ALA A 1 208 ? 4.299 7.138 -6.822 1.00 73.50 208 ALA A N 1
ATOM 1575 C CA . ALA A 1 208 ? 4.178 5.853 -6.125 1.00 73.50 208 ALA A CA 1
ATOM 1576 C C . ALA A 1 208 ? 4.057 5.953 -4.582 1.00 73.50 208 ALA A C 1
ATOM 1578 O O . ALA A 1 208 ? 3.224 5.225 -4.028 1.00 73.50 208 ALA A O 1
ATOM 1579 N N . PRO A 1 209 ? 4.786 6.846 -3.870 1.00 75.12 209 PRO A N 1
ATOM 1580 C CA . PRO A 1 209 ? 4.614 7.030 -2.425 1.00 75.12 209 PRO A CA 1
ATOM 1581 C C . PRO A 1 209 ? 3.214 7.536 -2.053 1.00 75.12 209 PRO A C 1
ATOM 1583 O O . PRO A 1 209 ? 2.570 6.966 -1.172 1.00 75.12 209 PRO A O 1
ATOM 1586 N N . LEU A 1 210 ? 2.697 8.538 -2.776 1.00 81.62 210 LEU A N 1
ATOM 1587 C CA . LEU A 1 210 ? 1.353 9.085 -2.565 1.00 81.62 210 LEU A CA 1
ATOM 1588 C C . LEU A 1 210 ? 0.264 8.039 -2.822 1.00 81.62 210 LEU A C 1
ATOM 1590 O O . LEU A 1 210 ? -0.635 7.888 -1.997 1.00 81.62 210 LEU A O 1
ATOM 1594 N N . ILE A 1 211 ? 0.353 7.287 -3.925 1.00 78.31 211 ILE A N 1
ATOM 1595 C CA . ILE A 1 211 ? -0.612 6.221 -4.246 1.00 78.31 211 ILE A CA 1
ATOM 1596 C C . ILE A 1 211 ? -0.605 5.152 -3.145 1.00 78.31 211 ILE A C 1
ATOM 1598 O O . ILE A 1 211 ? -1.667 4.776 -2.648 1.00 78.31 211 ILE A O 1
ATOM 1602 N N . SER A 1 212 ? 0.582 4.724 -2.703 1.00 79.25 212 SER A N 1
ATOM 1603 C CA . SER A 1 212 ? 0.745 3.764 -1.601 1.00 79.25 212 SER A CA 1
ATOM 1604 C C . SER A 1 212 ? 0.134 4.278 -0.293 1.00 79.25 212 SER A C 1
ATOM 1606 O O . SER A 1 212 ? -0.606 3.554 0.375 1.00 79.25 212 SER A O 1
ATOM 1608 N N . PHE A 1 213 ? 0.384 5.543 0.060 1.00 85.19 213 PHE A N 1
ATOM 1609 C CA . PHE A 1 213 ? -0.151 6.155 1.276 1.00 85.19 213 PHE A CA 1
ATOM 1610 C C . PHE A 1 213 ? -1.676 6.341 1.228 1.00 85.19 213 PHE A C 1
ATOM 1612 O O . PHE A 1 213 ? -2.359 6.069 2.220 1.00 85.19 213 PHE A O 1
ATOM 1619 N N . VAL A 1 214 ? -2.232 6.758 0.085 1.00 84.94 214 VAL A N 1
ATOM 1620 C CA . VAL A 1 214 ? -3.685 6.876 -0.115 1.00 84.94 214 VAL A CA 1
ATOM 1621 C C . VAL A 1 214 ? -4.345 5.500 -0.057 1.00 84.94 214 VAL A C 1
ATOM 1623 O O . VAL A 1 214 ? -5.352 5.356 0.635 1.00 84.94 214 VAL A O 1
ATOM 1626 N N . PHE A 1 215 ? -3.767 4.476 -0.695 1.00 81.31 215 PHE A N 1
ATOM 1627 C CA . PHE A 1 215 ? -4.281 3.106 -0.628 1.00 81.31 215 PHE A CA 1
ATOM 1628 C C . PHE A 1 215 ? -4.265 2.567 0.808 1.00 81.31 215 PHE A C 1
ATOM 1630 O O . PHE A 1 215 ? -5.295 2.092 1.284 1.00 81.31 215 PHE A O 1
ATOM 1637 N N . PHE A 1 216 ? -3.153 2.720 1.538 1.00 85.19 216 PHE A N 1
ATOM 1638 C CA . PHE A 1 216 ? -3.061 2.355 2.957 1.00 85.19 216 PHE A CA 1
ATOM 1639 C C . PHE A 1 216 ? -4.115 3.083 3.804 1.00 85.19 216 PHE A C 1
ATOM 1641 O O . PHE A 1 216 ? -4.865 2.448 4.546 1.00 85.19 216 PHE A O 1
ATOM 1648 N N . THR A 1 217 ? -4.214 4.406 3.649 1.00 87.25 217 THR A N 1
ATOM 1649 C CA . THR A 1 217 ? -5.189 5.265 4.336 1.00 87.25 217 THR A CA 1
ATOM 1650 C C . THR A 1 217 ? -6.613 4.772 4.093 1.00 87.25 217 THR A C 1
ATOM 1652 O O . THR A 1 217 ? -7.371 4.568 5.042 1.00 87.25 217 THR A O 1
ATOM 1655 N N . VAL A 1 218 ? -6.975 4.528 2.830 1.00 83.81 218 VAL A N 1
ATOM 1656 C CA . VAL A 1 218 ? -8.285 4.014 2.411 1.00 83.81 218 VAL A CA 1
ATOM 1657 C C . VAL A 1 218 ? -8.555 2.626 2.988 1.00 83.81 218 VAL A C 1
ATOM 1659 O O . VAL A 1 218 ? -9.601 2.433 3.607 1.00 83.81 218 VAL A O 1
ATOM 1662 N N . ALA A 1 219 ? -7.623 1.685 2.837 1.00 78.50 219 ALA A N 1
ATOM 1663 C CA . ALA A 1 219 ? -7.744 0.306 3.299 1.00 78.50 219 ALA A CA 1
ATOM 1664 C C . ALA A 1 219 ? -7.915 0.231 4.823 1.00 78.50 219 ALA A C 1
ATOM 1666 O O . ALA A 1 219 ? -8.925 -0.270 5.323 1.00 78.50 219 ALA A O 1
ATOM 1667 N N . ALA A 1 220 ? -6.976 0.807 5.574 1.00 82.31 220 ALA A N 1
ATOM 1668 C CA . ALA A 1 220 ? -7.018 0.830 7.030 1.00 82.31 220 ALA A CA 1
ATOM 1669 C C . ALA A 1 220 ? -8.199 1.670 7.553 1.00 82.31 220 ALA A C 1
ATOM 1671 O O . ALA A 1 220 ? -8.845 1.295 8.530 1.00 82.31 220 ALA A O 1
ATOM 1672 N N . GLY A 1 221 ? -8.561 2.766 6.879 1.00 82.12 221 GLY A N 1
ATOM 1673 C CA . GLY A 1 221 ? -9.745 3.567 7.197 1.00 82.12 221 GLY A CA 1
ATOM 1674 C C . GLY A 1 221 ? -11.074 2.849 6.918 1.00 82.12 221 GLY A C 1
ATOM 1675 O O . GLY A 1 221 ? -12.055 3.089 7.629 1.00 82.12 221 GLY A O 1
ATOM 1676 N N . ALA A 1 222 ? -11.121 1.946 5.935 1.00 78.19 222 ALA A N 1
ATOM 1677 C CA . ALA A 1 222 ? -12.260 1.070 5.670 1.00 78.19 222 ALA A CA 1
ATOM 1678 C C . ALA A 1 222 ? -12.373 -0.026 6.739 1.00 78.19 222 ALA A C 1
ATOM 1680 O O . ALA A 1 222 ? -13.434 -0.172 7.353 1.00 78.19 222 ALA A O 1
ATOM 1681 N N . VAL A 1 223 ? -11.269 -0.727 7.029 1.00 74.69 223 VAL A N 1
ATOM 1682 C CA . VAL A 1 223 ? -11.195 -1.752 8.084 1.00 74.69 223 VAL A CA 1
ATOM 1683 C C . VAL A 1 223 ? -11.542 -1.157 9.448 1.00 74.69 223 VAL A C 1
ATOM 1685 O O . VAL A 1 223 ? -12.371 -1.712 10.148 1.00 74.69 223 VAL A O 1
ATOM 1688 N N . CYS A 1 224 ? -11.046 0.028 9.805 1.00 75.62 224 CYS A N 1
ATOM 1689 C CA . CYS A 1 224 ? -11.419 0.717 11.049 1.00 75.62 224 CYS A CA 1
ATOM 1690 C C . CYS A 1 224 ? -12.822 1.366 11.015 1.00 75.62 224 CYS A C 1
ATOM 1692 O O . CYS A 1 224 ? -13.265 1.972 11.997 1.00 75.62 224 CYS A O 1
ATOM 1694 N N . GLY A 1 225 ? -13.544 1.293 9.892 1.00 73.31 225 GLY A N 1
ATOM 1695 C CA . GLY A 1 225 ? -14.874 1.881 9.727 1.00 73.31 225 GLY A CA 1
ATOM 1696 C C . GLY A 1 225 ? -14.924 3.390 9.992 1.00 73.31 225 GLY A C 1
ATOM 1697 O O . GLY A 1 225 ? -15.879 3.869 10.626 1.00 73.31 225 GLY A O 1
ATOM 1698 N N . VAL A 1 226 ? -13.879 4.096 9.549 1.00 82.25 226 VAL A N 1
ATOM 1699 C CA . VAL A 1 226 ? -13.744 5.560 9.488 1.00 82.25 226 VAL A CA 1
ATOM 1700 C C . VAL A 1 226 ? -14.420 6.081 8.221 1.00 82.25 226 VAL A C 1
ATOM 1702 O O . VAL A 1 226 ? -15.299 6.944 8.297 1.00 82.25 226 VAL A O 1
ATOM 1705 N N . PHE A 1 227 ? -14.058 5.507 7.071 1.00 81.00 227 PHE A N 1
ATOM 1706 C CA . PHE A 1 227 ? -14.648 5.834 5.777 1.00 81.00 227 PHE A CA 1
ATOM 1707 C C . PHE A 1 227 ? -15.904 4.996 5.501 1.00 81.00 227 PHE A C 1
ATOM 1709 O O . PHE A 1 227 ? -16.105 3.920 6.066 1.00 81.00 227 PHE A O 1
ATOM 1716 N N . ARG A 1 228 ? -16.778 5.504 4.623 1.00 74.06 228 ARG A N 1
ATOM 1717 C CA . ARG A 1 228 ? -17.929 4.755 4.090 1.00 74.06 228 ARG A CA 1
ATOM 1718 C C . ARG A 1 228 ? -17.573 4.247 2.700 1.00 74.06 228 ARG A C 1
ATOM 1720 O O . ARG A 1 228 ? -17.002 5.012 1.929 1.00 74.06 228 ARG A O 1
ATOM 1727 N N . LEU A 1 229 ? -18.001 3.034 2.349 1.00 70.12 229 LEU A N 1
ATOM 1728 C CA . LEU A 1 229 ? -17.707 2.408 1.051 1.00 70.12 229 LEU A CA 1
ATOM 1729 C C . LEU A 1 229 ? -18.058 3.317 -0.146 1.00 70.12 229 LEU A C 1
ATOM 1731 O O . LEU A 1 229 ? -17.264 3.454 -1.068 1.00 70.12 229 LEU A O 1
ATOM 1735 N N . ARG A 1 230 ? -19.186 4.041 -0.075 1.00 75.75 230 ARG A N 1
ATOM 1736 C CA . ARG A 1 230 ? -19.599 5.025 -1.096 1.00 75.75 230 ARG A CA 1
ATOM 1737 C C . ARG A 1 230 ? -18.579 6.142 -1.362 1.00 75.75 230 ARG A C 1
ATOM 1739 O O . ARG A 1 230 ? -18.507 6.634 -2.478 1.00 75.75 230 ARG A O 1
ATOM 1746 N N . TYR A 1 231 ? -17.808 6.551 -0.352 1.00 79.69 231 TYR A N 1
ATOM 1747 C CA . TYR A 1 231 ? -16.763 7.568 -0.509 1.00 79.69 231 TYR A CA 1
ATOM 1748 C C . TYR A 1 231 ? -15.492 6.985 -1.129 1.00 79.69 231 TYR A C 1
ATOM 1750 O O . TYR A 1 231 ? -14.763 7.716 -1.785 1.00 79.69 231 TYR A O 1
ATOM 1758 N N . LEU A 1 232 ? -15.255 5.681 -0.963 1.00 72.00 232 LEU A N 1
ATOM 1759 C CA . LEU A 1 232 ? -14.153 4.986 -1.627 1.00 72.00 232 LEU A CA 1
ATOM 1760 C C . LEU A 1 232 ? -14.449 4.843 -3.121 1.00 72.00 232 LEU A C 1
ATOM 1762 O O . LEU A 1 232 ? -13.615 5.220 -3.930 1.00 72.00 232 LEU A O 1
ATOM 1766 N N . LEU A 1 233 ? -15.673 4.430 -3.476 1.00 75.19 233 LEU A N 1
ATOM 1767 C CA . LEU A 1 233 ? -16.139 4.391 -4.869 1.00 75.19 233 LEU A CA 1
ATOM 1768 C C . LEU A 1 233 ? -16.057 5.773 -5.539 1.00 75.19 233 LEU A C 1
ATOM 1770 O O . LEU A 1 233 ? -15.514 5.889 -6.634 1.00 75.19 233 LEU A O 1
ATOM 1774 N N . LEU A 1 234 ? -16.529 6.830 -4.863 1.00 81.31 234 LEU A N 1
ATOM 1775 C CA . LEU A 1 234 ? -16.388 8.207 -5.353 1.00 81.31 234 LEU A CA 1
ATOM 1776 C C . LEU A 1 234 ? -14.907 8.593 -5.530 1.00 81.31 234 LEU A C 1
ATOM 1778 O O . LEU A 1 234 ? -14.547 9.185 -6.541 1.00 81.31 234 LEU A O 1
ATOM 1782 N N . GLY A 1 235 ? -14.048 8.229 -4.572 1.00 77.75 235 GLY A N 1
ATOM 1783 C CA . GLY A 1 235 ? -12.606 8.468 -4.634 1.00 77.75 235 GLY A CA 1
ATOM 1784 C C . GLY A 1 235 ? -11.929 7.768 -5.815 1.00 77.75 235 GLY A C 1
ATOM 1785 O O . GLY A 1 235 ? -11.113 8.390 -6.485 1.00 77.75 235 GLY A O 1
ATOM 1786 N N . THR A 1 236 ? -12.307 6.524 -6.126 1.00 74.81 236 THR A N 1
ATOM 1787 C CA . THR A 1 236 ? -11.828 5.804 -7.318 1.00 74.81 236 THR A CA 1
ATOM 1788 C C . THR A 1 236 ? -12.241 6.520 -8.605 1.00 74.81 236 THR A C 1
ATOM 1790 O O . THR A 1 236 ? -11.402 6.707 -9.481 1.00 74.81 236 THR A O 1
ATOM 1793 N N . VAL A 1 237 ? -13.493 6.985 -8.711 1.00 81.44 237 VAL A N 1
ATOM 1794 C CA . VAL A 1 237 ? -13.958 7.756 -9.881 1.00 81.44 237 VAL A CA 1
ATOM 1795 C C . VAL A 1 237 ? -13.182 9.070 -10.021 1.00 81.44 237 VAL A C 1
ATOM 1797 O O . VAL A 1 237 ? -12.694 9.375 -11.105 1.00 81.44 237 VAL A O 1
ATOM 1800 N N . VAL A 1 238 ? -13.000 9.822 -8.930 1.00 83.19 238 VAL A N 1
ATOM 1801 C CA . VAL A 1 238 ? -12.209 11.066 -8.938 1.00 83.19 238 VAL A CA 1
ATOM 1802 C C . VAL A 1 238 ? -10.754 10.800 -9.333 1.00 83.19 238 VAL A C 1
ATOM 1804 O O . VAL A 1 238 ? -10.208 11.547 -10.137 1.00 83.19 238 VAL A O 1
ATOM 1807 N N . LEU A 1 239 ? -10.136 9.723 -8.836 1.00 78.38 239 LEU A N 1
ATOM 1808 C CA . LEU A 1 239 ? -8.769 9.346 -9.203 1.00 78.38 239 LEU A CA 1
ATOM 1809 C C . LEU A 1 239 ? -8.639 9.067 -10.708 1.00 78.38 239 LEU A C 1
ATOM 1811 O O . LEU A 1 239 ? -7.700 9.558 -11.327 1.00 78.38 239 LEU A O 1
ATOM 1815 N N . VAL A 1 240 ? -9.589 8.335 -11.301 1.00 77.50 240 VAL A N 1
ATOM 1816 C CA . VAL A 1 240 ? -9.615 8.063 -12.751 1.00 77.50 240 VAL A CA 1
ATOM 1817 C C . VAL A 1 240 ? -9.751 9.355 -13.561 1.00 77.50 240 VAL A C 1
ATOM 1819 O O . VAL A 1 240 ? -9.052 9.521 -14.555 1.00 77.50 240 VAL A O 1
ATOM 1822 N N . LEU A 1 241 ? -10.598 10.292 -13.123 1.00 84.38 241 LEU A N 1
ATOM 1823 C CA . LEU A 1 241 ? -10.800 11.577 -13.807 1.00 84.38 241 LEU A CA 1
ATOM 1824 C C . LEU A 1 241 ? -9.594 12.526 -13.689 1.00 84.38 241 LEU A C 1
ATOM 1826 O O . LEU A 1 241 ? -9.319 13.282 -14.615 1.00 84.38 241 LEU A O 1
ATOM 1830 N N . VAL A 1 242 ? -8.876 12.498 -12.564 1.00 82.38 242 VAL A N 1
ATOM 1831 C CA . VAL A 1 242 ? -7.721 13.377 -12.290 1.00 82.38 242 VAL A CA 1
ATOM 1832 C C . VAL A 1 242 ? -6.406 12.815 -12.855 1.00 82.38 242 VAL A C 1
ATOM 1834 O O . VAL A 1 242 ? -5.464 13.573 -13.103 1.00 82.38 242 VAL A O 1
ATOM 1837 N N . TRP A 1 243 ? -6.330 11.501 -13.098 1.00 80.69 243 TRP A N 1
ATOM 1838 C CA . TRP A 1 243 ? -5.109 10.830 -13.549 1.00 80.69 243 TRP A CA 1
ATOM 1839 C C . TRP A 1 243 ? -4.470 11.416 -14.823 1.00 80.69 243 TRP A C 1
ATOM 1841 O O . TRP A 1 243 ? -3.256 11.630 -14.789 1.00 80.69 243 TRP A O 1
ATOM 1851 N N . PRO A 1 244 ? -5.201 11.730 -15.916 1.00 81.81 244 PRO A N 1
ATOM 1852 C CA . PRO A 1 244 ? -4.584 12.276 -17.129 1.00 81.81 244 PRO A CA 1
ATOM 1853 C C . PRO A 1 244 ? -3.836 13.589 -16.870 1.00 81.81 244 PRO A C 1
ATOM 1855 O O . PRO A 1 244 ? -2.698 13.749 -17.306 1.00 81.81 244 PRO A O 1
ATOM 1858 N N . THR A 1 245 ? -4.432 14.487 -16.080 1.00 82.44 245 THR A N 1
ATOM 1859 C CA . THR A 1 245 ? -3.829 15.768 -15.691 1.00 82.44 245 THR A CA 1
ATOM 1860 C C . THR A 1 245 ? -2.594 15.565 -14.815 1.00 82.44 245 THR A C 1
ATOM 1862 O O . THR A 1 245 ? -1.560 16.188 -15.054 1.00 82.44 245 THR A O 1
ATOM 1865 N N . MET A 1 246 ? -2.657 14.653 -13.835 1.00 77.44 246 MET A N 1
ATOM 1866 C CA . MET A 1 246 ? -1.487 14.298 -13.018 1.00 77.44 246 MET A CA 1
ATOM 1867 C C . MET A 1 246 ? -0.359 13.673 -13.845 1.00 77.44 246 MET A C 1
ATOM 1869 O O . MET A 1 246 ? 0.812 13.920 -13.560 1.00 77.44 246 MET A O 1
ATOM 1873 N N . PHE A 1 247 ? -0.691 12.864 -14.853 1.00 76.94 247 PHE A N 1
ATOM 1874 C CA . PHE A 1 247 ? 0.293 12.219 -15.715 1.00 76.94 247 PHE A CA 1
ATOM 1875 C C . PHE A 1 247 ? 1.006 13.228 -16.620 1.00 76.94 247 PHE A C 1
ATOM 1877 O O . PHE A 1 247 ? 2.234 13.231 -16.660 1.00 76.94 247 PHE A O 1
ATOM 1884 N N . ALA A 1 248 ? 0.255 14.123 -17.271 1.00 80.69 248 ALA A N 1
ATOM 1885 C CA . ALA A 1 248 ? 0.817 15.199 -18.085 1.00 80.69 248 ALA A CA 1
ATOM 1886 C C . ALA A 1 248 ? 1.739 16.111 -17.255 1.00 80.69 248 ALA A C 1
ATOM 1888 O O . ALA A 1 248 ? 2.884 16.341 -17.632 1.00 80.69 248 ALA A O 1
ATOM 1889 N N . TYR A 1 249 ? 1.285 16.542 -16.074 1.00 79.88 249 TYR A N 1
ATOM 1890 C CA . TYR A 1 249 ? 2.074 17.395 -15.182 1.00 79.88 249 TYR A CA 1
ATOM 1891 C C . TYR A 1 249 ? 3.363 16.710 -14.680 1.00 79.88 249 TYR A C 1
ATOM 1893 O O . TYR A 1 249 ? 4.437 17.308 -14.681 1.00 79.88 249 TYR A O 1
ATOM 1901 N N . ARG A 1 250 ? 3.289 15.421 -14.313 1.00 75.81 250 ARG A N 1
ATOM 1902 C CA . ARG A 1 250 ? 4.462 14.603 -13.949 1.00 75.81 250 ARG A CA 1
ATOM 1903 C C . ARG A 1 250 ? 5.474 14.487 -15.091 1.00 75.81 250 ARG A C 1
ATOM 1905 O O . ARG A 1 250 ? 6.668 14.399 -14.814 1.00 75.81 250 ARG A O 1
ATOM 1912 N N . ASN A 1 251 ? 5.009 14.395 -16.334 1.00 78.25 251 ASN A N 1
ATOM 1913 C CA . ASN A 1 251 ? 5.889 14.288 -17.493 1.00 78.25 251 ASN A CA 1
ATOM 1914 C C . ASN A 1 251 ? 6.569 15.630 -17.796 1.00 78.25 251 ASN A C 1
ATOM 1916 O O . ASN A 1 251 ? 7.780 15.626 -17.977 1.00 78.25 251 ASN A O 1
ATOM 1920 N N . GLY A 1 252 ? 5.852 16.756 -17.688 1.00 79.38 252 GLY A N 1
ATOM 1921 C CA . GLY A 1 252 ? 6.449 18.095 -17.789 1.00 79.38 252 GLY A CA 1
ATOM 1922 C C . GLY A 1 252 ? 7.625 18.296 -16.824 1.00 79.38 252 GLY A C 1
ATOM 1923 O O . GLY A 1 252 ? 8.719 18.628 -17.262 1.00 79.38 252 GLY A O 1
ATOM 1924 N N . ILE A 1 253 ? 7.464 17.951 -15.536 1.00 75.81 253 ILE A N 1
ATOM 1925 C CA . ILE A 1 253 ? 8.575 18.023 -14.560 1.00 75.81 253 ILE A CA 1
ATOM 1926 C C . ILE A 1 253 ? 9.765 17.131 -14.966 1.00 75.81 253 ILE A C 1
ATOM 1928 O O . ILE A 1 253 ? 10.915 17.468 -14.701 1.00 75.81 253 ILE A O 1
ATOM 1932 N N . ARG A 1 254 ? 9.520 15.971 -15.587 1.00 74.06 254 ARG A N 1
ATOM 1933 C CA . ARG A 1 254 ? 10.595 15.064 -16.027 1.00 74.06 254 ARG A CA 1
ATOM 1934 C C . ARG A 1 254 ? 11.354 15.628 -17.221 1.00 74.06 254 ARG A C 1
ATOM 1936 O O . ARG A 1 254 ? 12.579 15.579 -17.213 1.00 74.06 254 ARG A O 1
ATOM 1943 N N . GLU A 1 255 ? 10.641 16.194 -18.187 1.00 79.38 255 GLU A N 1
ATOM 1944 C CA . GLU A 1 255 ? 11.221 16.881 -19.344 1.00 79.38 255 GLU A CA 1
ATOM 1945 C C . GLU A 1 255 ? 12.044 18.104 -18.899 1.00 79.38 255 GLU A C 1
ATOM 1947 O O . GLU A 1 255 ? 13.198 18.239 -19.303 1.00 79.38 255 GLU A O 1
ATOM 1952 N N . GLU A 1 256 ? 11.523 18.917 -17.971 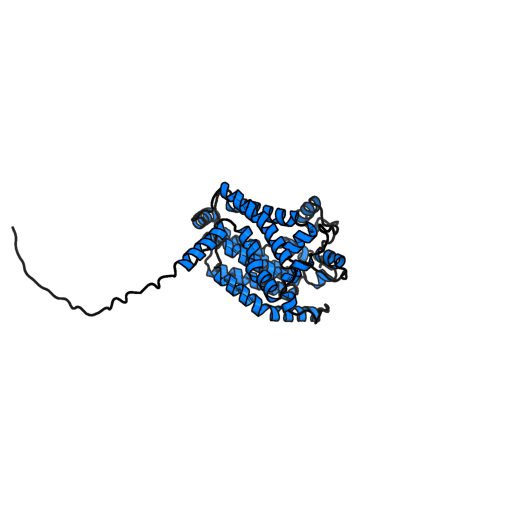1.00 79.94 256 GLU A N 1
ATOM 1953 C CA . GLU A 1 256 ? 12.250 20.027 -17.324 1.00 79.94 256 GLU A CA 1
ATOM 1954 C C . GLU A 1 256 ? 13.519 19.564 -16.580 1.00 79.94 256 GLU A C 1
ATOM 1956 O O . GLU A 1 256 ? 14.508 20.292 -16.521 1.00 79.94 256 GLU A O 1
ATOM 1961 N N . GLN A 1 257 ? 13.517 18.342 -16.036 1.00 69.56 257 GLN A N 1
ATOM 1962 C CA . GLN A 1 257 ? 14.665 17.713 -15.368 1.00 69.56 257 GLN A CA 1
ATOM 1963 C C . GLN A 1 257 ? 15.600 16.952 -16.332 1.00 69.56 257 GLN A C 1
ATOM 1965 O O . GLN A 1 257 ? 16.493 16.239 -15.875 1.00 69.56 257 GLN A O 1
ATOM 1970 N N . GLY A 1 258 ? 15.413 17.074 -17.653 1.00 65.00 258 GLY A N 1
ATOM 1971 C CA . GLY A 1 258 ? 16.248 16.416 -18.666 1.00 65.00 258 GLY A CA 1
ATOM 1972 C C . GLY A 1 258 ? 16.051 14.898 -18.772 1.00 65.00 258 GLY A C 1
ATOM 1973 O O . GLY A 1 258 ? 16.861 14.205 -19.386 1.00 65.00 258 GLY A O 1
ATOM 1974 N N . ILE A 1 259 ? 14.985 14.359 -18.177 1.00 66.75 259 ILE A N 1
ATOM 1975 C CA . ILE A 1 259 ? 14.668 12.931 -18.188 1.00 66.75 259 ILE A CA 1
ATOM 1976 C C . ILE A 1 259 ? 13.812 12.642 -19.417 1.00 66.75 259 ILE A C 1
ATOM 1978 O O . ILE A 1 259 ? 12.697 13.147 -19.535 1.00 66.75 259 ILE A O 1
ATOM 1982 N N . ALA A 1 260 ? 14.308 11.779 -20.305 1.00 66.19 260 ALA A N 1
ATOM 1983 C CA . ALA A 1 260 ? 13.581 11.367 -21.499 1.00 66.19 260 ALA A CA 1
ATOM 1984 C C . ALA A 1 260 ? 12.199 10.782 -21.143 1.00 66.19 260 ALA A C 1
ATOM 1986 O O . ALA A 1 260 ? 12.086 9.781 -20.427 1.00 66.19 260 ALA A O 1
ATOM 1987 N N . VAL A 1 261 ? 11.146 11.409 -21.665 1.00 62.69 261 VAL A N 1
ATOM 1988 C CA . VAL A 1 261 ? 9.768 10.920 -21.593 1.00 62.69 261 VAL A CA 1
ATOM 1989 C C . VAL A 1 261 ? 9.399 10.326 -22.946 1.00 62.69 261 VAL A C 1
ATOM 1991 O O . VAL A 1 261 ? 9.520 10.975 -23.980 1.00 62.69 261 VAL A O 1
ATOM 1994 N N . ASP A 1 262 ? 8.932 9.080 -22.932 1.00 67.50 262 ASP A N 1
ATOM 1995 C CA . ASP A 1 262 ? 8.393 8.429 -24.122 1.00 67.50 262 ASP A CA 1
ATOM 1996 C C . ASP A 1 262 ? 7.004 9.000 -24.452 1.00 67.50 262 ASP A C 1
ATOM 1998 O O . ASP A 1 262 ? 6.031 8.771 -23.723 1.00 67.50 262 ASP A O 1
ATOM 2002 N N . SER A 1 263 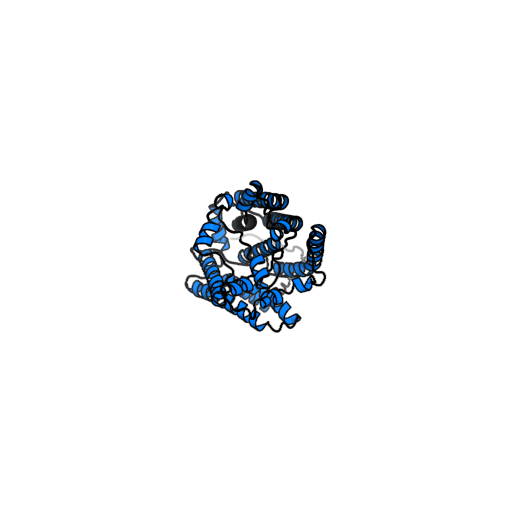? 6.925 9.749 -25.553 1.00 63.69 263 SER A N 1
ATOM 2003 C CA . SER A 1 263 ? 5.702 10.386 -26.045 1.00 63.69 263 SER A CA 1
ATOM 2004 C C . SER A 1 263 ? 4.679 9.397 -26.613 1.00 63.69 263 SER A C 1
ATOM 2006 O O . SER A 1 263 ? 3.504 9.749 -26.727 1.00 63.69 263 SER A O 1
ATOM 2008 N N . ALA A 1 264 ? 5.073 8.152 -26.910 1.00 65.38 264 ALA A N 1
ATOM 2009 C CA . ALA A 1 264 ? 4.148 7.100 -27.326 1.00 65.38 264 ALA A CA 1
ATOM 2010 C C . ALA A 1 264 ? 3.331 6.526 -26.151 1.00 65.38 264 ALA A C 1
ATOM 2012 O O . ALA A 1 264 ? 2.305 5.879 -26.367 1.00 65.38 264 ALA A O 1
ATOM 2013 N N . VAL A 1 265 ? 3.750 6.757 -24.900 1.00 70.62 265 VAL A N 1
ATOM 2014 C CA . VAL A 1 265 ? 3.117 6.157 -23.717 1.00 70.62 265 VAL A CA 1
ATOM 2015 C C . VAL A 1 265 ? 2.059 7.084 -23.122 1.00 70.62 265 VAL A C 1
ATOM 2017 O O . VAL A 1 265 ? 2.354 8.005 -22.356 1.00 70.62 265 VAL A O 1
ATOM 2020 N N . THR A 1 266 ? 0.791 6.798 -23.420 1.00 75.88 266 THR A N 1
ATOM 2021 C CA . THR A 1 266 ? -0.332 7.619 -22.953 1.00 75.88 266 THR A CA 1
ATOM 2022 C C . THR A 1 266 ? -0.614 7.459 -21.452 1.00 75.88 266 THR A C 1
ATOM 2024 O O . THR A 1 266 ? -0.255 6.463 -20.810 1.00 75.88 266 THR A O 1
ATOM 2027 N N . ALA A 1 267 ? -1.346 8.423 -20.878 1.00 72.62 267 ALA A N 1
ATOM 2028 C CA . ALA A 1 267 ? -1.866 8.311 -19.513 1.00 72.62 267 ALA A CA 1
ATOM 2029 C C . ALA A 1 267 ? -2.716 7.041 -19.326 1.00 72.62 267 ALA A C 1
ATOM 2031 O O . ALA A 1 267 ? -2.627 6.396 -18.280 1.00 72.62 267 ALA A O 1
ATOM 2032 N N . THR A 1 268 ? -3.492 6.670 -20.350 1.00 75.00 268 THR A N 1
ATOM 2033 C CA . THR A 1 268 ? -4.352 5.481 -20.386 1.00 75.00 268 THR A CA 1
ATOM 2034 C C . THR A 1 268 ? -3.532 4.192 -20.390 1.00 75.00 268 THR A C 1
ATOM 2036 O O . THR A 1 268 ? -3.834 3.291 -19.613 1.00 75.00 268 THR A O 1
ATOM 2039 N N . ASP A 1 269 ? -2.445 4.113 -21.166 1.00 71.75 269 ASP A N 1
ATOM 2040 C CA . ASP A 1 269 ? -1.533 2.957 -21.146 1.00 71.75 269 ASP A CA 1
ATOM 2041 C C . ASP A 1 269 ? -0.884 2.765 -19.771 1.00 71.75 269 ASP A C 1
ATOM 2043 O O . ASP A 1 269 ? -0.705 1.640 -19.309 1.00 71.75 269 ASP A O 1
ATOM 2047 N N . ARG A 1 270 ? -0.606 3.855 -19.050 1.00 73.31 270 ARG A N 1
ATOM 2048 C CA . ARG A 1 270 ? -0.119 3.787 -17.662 1.00 73.31 270 ARG A CA 1
ATOM 2049 C C . ARG A 1 270 ? -1.210 3.429 -16.651 1.00 73.31 270 ARG A C 1
ATOM 2051 O O . ARG A 1 270 ? -0.870 2.933 -15.579 1.00 73.31 270 ARG A O 1
ATOM 2058 N N . MET A 1 271 ? -2.489 3.604 -16.994 1.00 74.81 271 MET A N 1
ATOM 2059 C CA . MET A 1 271 ? -3.616 3.024 -16.252 1.00 74.81 271 MET A CA 1
ATOM 2060 C C . MET A 1 271 ? -3.895 1.563 -16.612 1.00 74.81 271 MET A C 1
ATOM 2062 O O . MET A 1 271 ? -4.725 0.958 -15.942 1.00 74.81 271 MET A O 1
ATOM 2066 N N . ARG A 1 272 ? -3.228 0.962 -17.610 1.00 82.81 272 ARG A N 1
ATOM 2067 C CA . ARG A 1 272 ? -3.368 -0.471 -17.928 1.00 82.81 272 ARG A CA 1
ATOM 2068 C C . ARG A 1 272 ? -2.649 -1.352 -16.909 1.00 82.81 272 ARG A C 1
ATOM 2070 O O . ARG A 1 272 ? -1.637 -1.998 -17.181 1.00 82.81 272 ARG A O 1
ATOM 2077 N N . LEU A 1 273 ? -3.214 -1.358 -15.705 1.00 82.25 273 LEU A N 1
ATOM 2078 C CA . LEU A 1 273 ? -2.837 -2.202 -14.574 1.00 82.25 273 LEU A CA 1
ATOM 2079 C C . LEU A 1 273 ? -2.949 -3.696 -14.919 1.00 82.25 273 LEU A C 1
ATOM 2081 O O . LEU A 1 273 ? -2.237 -4.508 -14.341 1.00 82.25 273 LEU A O 1
ATOM 2085 N N . ASP A 1 274 ? -3.808 -4.044 -15.881 1.00 82.81 274 ASP A N 1
ATOM 2086 C CA . ASP A 1 274 ? -3.885 -5.375 -16.477 1.00 82.81 274 ASP A CA 1
ATOM 2087 C C . ASP A 1 274 ? -2.559 -5.748 -17.166 1.00 82.81 274 ASP A C 1
ATOM 2089 O O . ASP A 1 274 ? -1.931 -6.721 -16.767 1.00 82.81 274 ASP A O 1
ATOM 2093 N N . ARG A 1 275 ? -2.049 -4.919 -18.091 1.00 85.38 275 ARG A N 1
ATOM 2094 C CA . ARG A 1 275 ? -0.746 -5.151 -18.749 1.00 85.38 275 ARG A CA 1
ATOM 2095 C C . ARG A 1 275 ? 0.424 -5.161 -17.759 1.00 85.38 275 ARG A C 1
ATOM 2097 O O . ARG A 1 275 ? 1.337 -5.962 -17.902 1.00 85.38 275 ARG A O 1
ATOM 2104 N N . GLN A 1 276 ? 0.408 -4.297 -16.740 1.00 82.75 276 GLN A N 1
ATOM 2105 C CA . GLN A 1 276 ? 1.461 -4.266 -15.705 1.00 82.75 276 GLN A CA 1
ATOM 2106 C C . GLN A 1 276 ?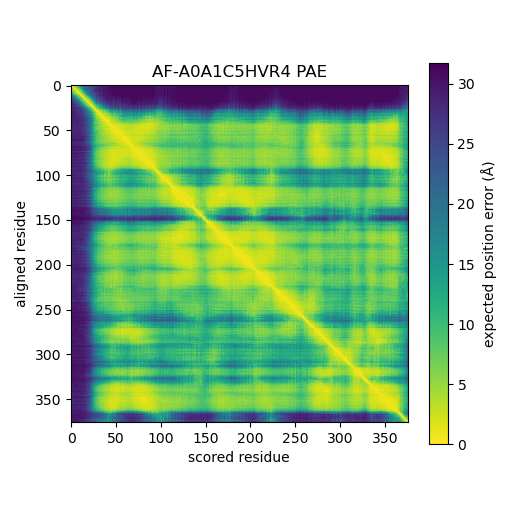 1.478 -5.517 -14.812 1.00 82.75 276 GLN A C 1
ATOM 2108 O O . GLN A 1 276 ? 2.469 -5.768 -14.126 1.00 82.75 276 GLN A O 1
ATOM 2113 N N . LEU A 1 277 ? 0.379 -6.274 -14.788 1.00 85.19 277 LEU A N 1
ATOM 2114 C CA . LEU A 1 277 ? 0.267 -7.533 -14.065 1.00 85.19 277 LEU A CA 1
ATOM 2115 C C . LEU A 1 277 ? 0.615 -8.737 -14.946 1.00 85.19 277 LEU A C 1
ATOM 2117 O O . LEU A 1 277 ? 1.222 -9.674 -14.441 1.00 85.19 277 LEU A O 1
ATOM 2121 N N . THR A 1 278 ? 0.263 -8.709 -16.236 1.00 88.06 278 THR A N 1
ATOM 2122 C CA . THR A 1 278 ? 0.539 -9.816 -17.174 1.00 88.06 278 THR A CA 1
ATOM 2123 C C . THR A 1 278 ? 1.915 -9.730 -17.834 1.00 88.06 278 THR A C 1
ATOM 2125 O O . THR A 1 278 ? 2.383 -10.705 -18.400 1.00 88.06 278 THR A O 1
ATOM 2128 N N . ALA A 1 279 ? 2.661 -8.639 -17.627 1.00 85.38 279 ALA A N 1
ATOM 2129 C CA . ALA A 1 279 ? 4.066 -8.511 -18.035 1.00 85.38 279 ALA A CA 1
ATOM 2130 C C . ALA A 1 279 ? 5.049 -9.521 -17.386 1.00 85.38 279 ALA A C 1
ATOM 2132 O O . ALA A 1 279 ? 6.220 -9.526 -17.755 1.00 85.38 279 ALA A O 1
ATOM 2133 N N . VAL A 1 280 ? 4.606 -10.346 -16.424 1.00 87.12 280 VAL A N 1
ATOM 2134 C CA . VAL A 1 280 ? 5.379 -11.487 -15.877 1.00 87.12 280 VAL A CA 1
ATOM 2135 C C . VAL A 1 280 ? 4.925 -12.848 -16.415 1.00 87.12 280 VAL A C 1
ATOM 2137 O O . VAL A 1 280 ? 5.469 -13.878 -16.017 1.00 87.12 280 VAL A O 1
ATOM 2140 N N . GLU A 1 281 ? 3.910 -12.883 -17.276 1.00 87.75 281 GLU A N 1
ATOM 2141 C CA . GLU A 1 281 ? 3.438 -14.114 -17.900 1.00 87.75 281 GLU A CA 1
ATOM 2142 C C . GLU A 1 281 ? 4.459 -14.621 -18.926 1.00 87.75 281 GLU A C 1
ATOM 2144 O O . GLU A 1 281 ? 5.102 -13.843 -19.629 1.00 87.75 281 GLU A O 1
ATOM 2149 N N . GLY A 1 282 ? 4.659 -15.939 -18.972 1.00 84.06 282 GLY A N 1
ATOM 2150 C CA . GLY A 1 282 ? 5.685 -16.569 -19.810 1.00 84.06 282 GLY A CA 1
ATOM 2151 C C . GLY A 1 282 ? 7.122 -16.468 -19.279 1.00 84.06 282 GLY A C 1
ATOM 2152 O O . GLY A 1 282 ? 8.003 -17.106 -19.848 1.00 84.06 282 GLY A O 1
ATOM 2153 N N . ILE A 1 283 ? 7.376 -15.735 -18.187 1.00 88.88 283 ILE A N 1
ATOM 2154 C CA . ILE A 1 283 ? 8.678 -15.745 -17.503 1.00 88.88 283 ILE A CA 1
ATOM 2155 C C . ILE A 1 283 ? 8.788 -17.013 -16.642 1.00 88.88 283 ILE A C 1
ATOM 2157 O O . ILE A 1 283 ? 7.871 -17.341 -15.885 1.00 88.88 283 ILE A O 1
ATOM 2161 N N . GLU A 1 284 ? 9.918 -17.717 -16.737 1.00 89.25 284 GLU A N 1
ATOM 2162 C CA . GLU A 1 284 ? 10.239 -18.843 -15.855 1.00 89.25 284 GLU A CA 1
ATOM 2163 C C . GLU A 1 284 ? 10.532 -18.329 -14.435 1.00 89.25 284 GLU A C 1
ATOM 2165 O O . GLU A 1 284 ? 11.365 -17.445 -14.244 1.00 89.25 284 GLU A O 1
ATOM 2170 N N . VAL A 1 285 ? 9.809 -18.846 -13.437 1.00 90.19 285 VAL A N 1
ATOM 2171 C CA . VAL A 1 285 ? 9.828 -18.353 -12.048 1.00 90.19 285 VAL A CA 1
ATOM 2172 C C . VAL A 1 285 ? 10.113 -19.484 -11.051 1.00 90.19 285 VAL A C 1
ATOM 2174 O O . VAL A 1 285 ? 9.654 -20.608 -11.272 1.00 90.19 285 VAL A O 1
ATOM 2177 N N . PRO A 1 286 ? 10.780 -19.213 -9.911 1.00 89.75 286 PRO A N 1
ATOM 2178 C CA . PRO A 1 286 ? 11.241 -17.905 -9.430 1.00 89.75 286 PRO A CA 1
ATOM 2179 C C . PRO A 1 286 ? 12.515 -17.408 -10.131 1.00 89.75 286 PRO A C 1
ATOM 2181 O O . PRO A 1 286 ? 13.457 -18.169 -10.330 1.00 89.75 286 PRO A O 1
ATOM 2184 N N . VAL A 1 287 ? 12.561 -16.112 -10.441 1.00 89.12 287 VAL A N 1
ATOM 2185 C CA . VAL A 1 287 ? 13.758 -15.445 -10.969 1.00 89.12 287 VAL A CA 1
ATOM 2186 C C . VAL A 1 287 ? 14.648 -14.999 -9.810 1.00 89.12 287 VAL A C 1
ATOM 2188 O O . VAL A 1 287 ? 14.177 -14.342 -8.876 1.00 89.12 287 VAL A O 1
ATOM 2191 N N . ASP A 1 288 ? 15.946 -15.302 -9.890 1.00 86.56 288 ASP A N 1
ATOM 2192 C CA . ASP A 1 288 ? 16.956 -14.735 -8.996 1.00 86.56 288 ASP A CA 1
ATOM 2193 C C . ASP A 1 288 ? 17.763 -13.628 -9.684 1.00 86.56 288 ASP A C 1
ATOM 2195 O O . ASP A 1 288 ? 18.352 -13.830 -10.743 1.00 86.56 288 ASP A O 1
ATOM 2199 N N . LEU A 1 289 ? 17.784 -12.450 -9.057 1.00 83.62 289 LEU A N 1
ATOM 2200 C CA . LEU A 1 289 ? 18.535 -11.266 -9.490 1.00 83.62 289 LEU A CA 1
ATOM 2201 C C . LEU A 1 289 ? 19.636 -10.887 -8.477 1.00 83.62 289 LEU A C 1
ATOM 2203 O O . LEU A 1 289 ? 20.045 -9.726 -8.407 1.00 83.62 289 LEU A O 1
ATOM 2207 N N . GLY A 1 290 ? 20.082 -11.840 -7.649 1.00 79.12 290 GLY A N 1
ATOM 2208 C CA . GLY A 1 290 ? 20.970 -11.579 -6.514 1.00 79.12 290 GLY A CA 1
ATOM 2209 C C . GLY A 1 290 ? 20.214 -10.933 -5.353 1.00 79.12 290 GLY A C 1
ATOM 2210 O O . GLY A 1 290 ? 20.681 -9.965 -4.747 1.00 79.12 290 GLY A O 1
ATOM 2211 N N . GLN A 1 291 ? 18.996 -11.411 -5.093 1.00 78.19 291 GLN A N 1
ATOM 2212 C CA . GLN A 1 291 ? 18.129 -10.835 -4.065 1.00 78.19 291 GLN A CA 1
ATOM 2213 C C . GLN A 1 291 ? 18.593 -11.218 -2.644 1.00 78.19 291 GLN A C 1
ATOM 2215 O O . GLN A 1 291 ? 19.112 -12.317 -2.447 1.00 78.19 291 GLN A O 1
ATOM 2220 N N . PRO A 1 292 ? 18.437 -10.338 -1.632 1.00 78.38 292 PRO A N 1
ATOM 2221 C CA . PRO A 1 292 ? 19.091 -10.536 -0.338 1.00 78.38 292 PRO A CA 1
ATOM 2222 C C . PRO A 1 292 ? 18.568 -11.762 0.415 1.00 78.38 292 PRO A C 1
ATOM 2224 O O . PRO A 1 292 ? 17.360 -12.006 0.450 1.00 78.38 292 PRO A O 1
ATOM 2227 N N . GLY A 1 293 ? 19.453 -12.483 1.108 1.00 81.12 293 GLY A N 1
ATOM 2228 C CA . GLY A 1 293 ? 19.062 -13.615 1.947 1.00 81.12 293 GLY A CA 1
ATOM 2229 C C . GLY A 1 293 ? 18.195 -13.196 3.142 1.00 81.12 293 GLY A C 1
ATOM 2230 O O . GLY A 1 293 ? 18.029 -12.013 3.448 1.00 81.12 293 GLY A O 1
ATOM 2231 N N . LEU A 1 294 ? 17.649 -14.168 3.878 1.00 80.06 294 LEU A N 1
ATOM 2232 C CA . LEU A 1 294 ? 16.867 -13.885 5.093 1.00 80.06 294 LEU A CA 1
ATOM 2233 C C . LEU A 1 294 ? 17.726 -13.208 6.181 1.00 80.06 294 LEU A C 1
ATOM 2235 O O . LEU A 1 294 ? 17.254 -12.318 6.889 1.00 80.06 294 LEU A O 1
ATOM 2239 N N . THR A 1 295 ? 19.005 -13.575 6.268 1.00 83.81 295 THR A N 1
ATOM 2240 C CA . THR A 1 295 ? 20.020 -12.915 7.105 1.00 83.81 295 THR A CA 1
ATOM 2241 C C . THR A 1 295 ? 20.238 -11.460 6.705 1.00 83.81 295 THR A C 1
ATOM 2243 O O . THR A 1 295 ? 20.277 -10.584 7.570 1.00 83.81 295 THR A O 1
ATOM 2246 N N . ASP A 1 296 ? 20.315 -11.186 5.403 1.00 84.44 296 ASP A N 1
ATOM 2247 C CA . ASP A 1 296 ? 20.487 -9.832 4.884 1.00 84.44 296 ASP A CA 1
ATOM 2248 C C . ASP A 1 296 ? 19.242 -8.988 5.131 1.00 84.44 296 ASP A C 1
ATOM 2250 O O . ASP A 1 296 ? 19.366 -7.850 5.558 1.00 84.44 296 ASP A O 1
ATOM 2254 N N . HIS A 1 297 ? 18.036 -9.544 4.984 1.00 81.06 297 HIS A N 1
ATOM 2255 C CA . HIS A 1 297 ? 16.796 -8.855 5.355 1.00 81.06 297 HIS A CA 1
ATOM 2256 C C . HIS A 1 297 ? 16.790 -8.413 6.829 1.00 81.06 297 HIS A C 1
ATOM 2258 O O . HIS A 1 297 ? 16.370 -7.292 7.130 1.00 81.06 297 HIS A O 1
ATOM 2264 N N . LEU A 1 298 ? 17.295 -9.248 7.746 1.00 83.31 298 LEU A N 1
ATOM 2265 C CA . LEU A 1 298 ? 17.437 -8.885 9.161 1.00 83.31 298 LEU A CA 1
ATOM 2266 C C . LEU A 1 298 ? 18.509 -7.804 9.366 1.00 83.31 298 LEU A C 1
ATOM 2268 O O . LEU A 1 298 ? 18.214 -6.783 9.989 1.00 83.31 298 LEU A O 1
ATOM 2272 N N . ARG A 1 299 ? 19.712 -7.969 8.792 1.00 84.19 299 ARG A N 1
ATOM 2273 C CA . ARG A 1 299 ? 20.788 -6.955 8.798 1.00 84.19 299 ARG A CA 1
ATOM 2274 C C . ARG A 1 299 ? 20.269 -5.606 8.297 1.00 84.19 299 ARG A C 1
ATOM 2276 O O . ARG A 1 299 ? 20.385 -4.593 8.975 1.00 84.19 299 ARG A O 1
ATOM 2283 N N . TYR A 1 300 ? 19.618 -5.613 7.143 1.00 80.56 300 TYR A N 1
ATOM 2284 C CA . TYR A 1 300 ? 19.143 -4.440 6.417 1.00 80.56 300 TYR A CA 1
ATOM 2285 C C . TYR A 1 300 ? 17.942 -3.738 7.058 1.00 80.56 300 TYR A C 1
ATOM 2287 O O . TYR A 1 300 ? 17.714 -2.560 6.759 1.00 80.56 300 TYR A O 1
ATOM 2295 N N . GLY A 1 301 ? 17.164 -4.452 7.876 1.00 75.19 301 GLY A N 1
ATOM 2296 C CA . GLY A 1 301 ? 16.045 -3.906 8.644 1.00 75.19 301 GLY A CA 1
ATOM 2297 C C . GLY A 1 301 ? 16.439 -3.399 10.034 1.00 75.19 301 GLY A C 1
ATOM 2298 O O . GLY A 1 301 ? 15.839 -2.441 10.514 1.00 75.19 301 GLY A O 1
ATOM 2299 N N . LEU A 1 302 ? 17.439 -4.020 10.672 1.00 80.88 302 LEU A N 1
ATOM 2300 C CA . LEU A 1 302 ? 17.866 -3.699 12.040 1.00 80.88 302 LEU A CA 1
ATOM 2301 C C . LEU A 1 302 ? 19.035 -2.709 12.093 1.00 80.88 302 LEU A C 1
ATOM 2303 O O . LEU A 1 302 ? 19.073 -1.874 12.995 1.00 80.88 302 LEU A O 1
ATOM 2307 N N . ILE A 1 303 ? 19.976 -2.785 11.148 1.00 79.81 303 ILE A N 1
ATOM 2308 C CA . ILE A 1 303 ? 21.166 -1.931 11.111 1.00 79.81 303 ILE A CA 1
ATOM 2309 C C . ILE A 1 303 ? 20.918 -0.767 10.134 1.00 79.81 303 ILE A C 1
ATOM 2311 O O . ILE A 1 303 ? 20.730 -0.985 8.930 1.00 79.81 303 ILE A O 1
ATOM 2315 N N . PRO A 1 304 ? 20.893 0.495 10.611 1.00 71.69 304 PRO A N 1
ATOM 2316 C CA . PRO A 1 304 ? 20.810 1.660 9.738 1.00 71.69 304 PRO A CA 1
ATOM 2317 C C . PRO A 1 304 ? 22.002 1.698 8.778 1.00 71.69 304 PRO A C 1
ATOM 2319 O O . PRO A 1 304 ? 23.132 1.504 9.207 1.00 71.69 304 PRO A O 1
ATOM 2322 N N . ARG A 1 305 ? 21.782 2.046 7.501 1.00 71.50 305 ARG A N 1
ATOM 2323 C CA . ARG A 1 305 ? 22.842 2.057 6.466 1.00 71.50 305 ARG A CA 1
ATOM 2324 C C . ARG A 1 305 ? 24.075 2.910 6.821 1.00 71.50 305 ARG A C 1
ATOM 2326 O O . ARG A 1 305 ? 25.157 2.628 6.336 1.00 71.50 305 ARG A O 1
ATOM 2333 N N . ILE A 1 306 ? 23.938 3.916 7.689 1.00 71.38 306 ILE A N 1
ATOM 2334 C CA . ILE A 1 306 ? 25.071 4.733 8.165 1.00 71.38 306 ILE A CA 1
ATOM 2335 C C . ILE A 1 306 ? 26.031 3.969 9.104 1.00 71.38 306 ILE A C 1
ATOM 2337 O O . ILE A 1 306 ? 27.148 4.415 9.329 1.00 71.38 306 ILE A O 1
ATOM 2341 N N . LEU A 1 307 ? 25.591 2.827 9.641 1.00 78.56 307 LEU A N 1
ATOM 2342 C CA . LEU A 1 307 ? 26.366 1.878 10.448 1.00 78.56 307 LEU A CA 1
ATOM 2343 C C . LEU A 1 307 ? 26.665 0.574 9.676 1.00 78.56 307 LEU A C 1
ATOM 2345 O O . LEU A 1 307 ? 27.169 -0.378 10.262 1.00 78.56 307 LEU A O 1
ATOM 2349 N N . ASP A 1 308 ? 26.318 0.514 8.386 1.00 76.38 308 ASP A N 1
ATOM 2350 C CA . ASP A 1 308 ? 26.420 -0.673 7.531 1.00 76.38 308 ASP A CA 1
ATOM 2351 C C . ASP A 1 308 ? 26.980 -0.270 6.154 1.00 76.38 308 ASP A C 1
ATOM 2353 O O . ASP A 1 308 ? 26.248 -0.181 5.163 1.00 76.38 308 ASP A O 1
ATOM 2357 N N . SER A 1 309 ? 28.280 0.053 6.127 1.00 72.12 309 SER A N 1
ATOM 2358 C CA . SER A 1 309 ? 29.012 0.545 4.947 1.00 72.12 309 SER A CA 1
ATOM 2359 C C . SER A 1 309 ? 29.004 -0.438 3.782 1.00 72.12 309 SER A C 1
ATOM 2361 O O . SER A 1 309 ? 28.884 -0.031 2.629 1.00 72.12 309 SER A O 1
ATOM 2363 N N . ASP A 1 310 ? 29.083 -1.731 4.089 1.00 79.44 310 ASP A N 1
ATOM 2364 C CA . ASP A 1 310 ? 29.292 -2.794 3.100 1.00 79.44 310 ASP A CA 1
ATOM 2365 C C . ASP A 1 310 ? 27.971 -3.251 2.459 1.00 79.44 310 ASP A C 1
ATOM 2367 O O . ASP A 1 310 ? 27.919 -4.230 1.714 1.00 79.44 310 ASP A O 1
ATOM 2371 N N . ARG A 1 311 ? 26.867 -2.563 2.775 1.00 71.69 311 ARG A N 1
ATOM 2372 C CA . ARG A 1 311 ? 25.539 -2.871 2.255 1.00 71.69 311 ARG A CA 1
ATOM 2373 C C . ARG A 1 311 ? 25.428 -2.473 0.775 1.00 71.69 311 ARG A C 1
ATOM 2375 O O . ARG A 1 311 ? 25.453 -1.274 0.476 1.00 71.69 311 ARG A O 1
ATOM 2382 N N . PRO A 1 312 ? 25.196 -3.429 -0.147 1.00 73.25 312 PRO A N 1
ATOM 2383 C CA . PRO A 1 312 ? 25.026 -3.126 -1.562 1.00 73.25 312 PRO A CA 1
ATOM 2384 C C . PRO A 1 312 ? 23.806 -2.230 -1.812 1.00 73.25 312 PRO A C 1
ATOM 2386 O O . PRO A 1 312 ? 22.817 -2.232 -1.067 1.00 73.25 312 PRO A O 1
ATOM 2389 N N . ALA A 1 313 ? 23.863 -1.462 -2.899 1.00 68.62 313 ALA A N 1
ATOM 2390 C CA . ALA A 1 313 ? 22.738 -0.658 -3.352 1.00 68.62 313 ALA A CA 1
ATOM 2391 C C . ALA A 1 313 ? 21.611 -1.569 -3.868 1.00 68.62 313 ALA A C 1
ATOM 2393 O O . ALA A 1 313 ? 21.707 -2.161 -4.939 1.00 68.62 313 ALA A O 1
ATOM 2394 N N . LEU A 1 314 ? 20.523 -1.669 -3.102 1.00 67.31 314 LEU A N 1
ATOM 2395 C CA . LEU A 1 314 ? 19.336 -2.417 -3.513 1.00 67.31 314 LEU A CA 1
ATOM 2396 C C . LEU A 1 314 ? 18.508 -1.587 -4.493 1.00 67.31 314 LEU A C 1
ATOM 2398 O O . LEU A 1 314 ? 17.854 -0.623 -4.092 1.00 67.31 314 LEU A O 1
ATOM 2402 N N . SER A 1 315 ? 18.510 -1.990 -5.762 1.00 70.62 315 SER A N 1
ATOM 2403 C CA . SER A 1 315 ? 17.672 -1.393 -6.801 1.00 70.62 315 SER A CA 1
ATOM 2404 C C . SER A 1 315 ? 16.951 -2.469 -7.606 1.00 70.62 315 SER A C 1
ATOM 2406 O O . SER A 1 315 ? 17.208 -2.692 -8.787 1.00 70.62 315 SER A O 1
ATOM 2408 N N . THR A 1 316 ? 16.002 -3.135 -6.945 1.00 74.75 316 THR A N 1
ATOM 2409 C CA . THR A 1 316 ? 15.147 -4.177 -7.536 1.00 74.75 316 THR A CA 1
ATOM 2410 C C . THR A 1 316 ? 14.499 -3.717 -8.845 1.00 74.75 316 THR A C 1
ATOM 2412 O O . THR A 1 316 ? 14.365 -4.502 -9.774 1.00 74.75 316 THR A O 1
ATOM 2415 N N . GLY A 1 317 ? 14.148 -2.429 -8.958 1.00 73.44 317 GLY A N 1
ATOM 2416 C CA . GLY A 1 317 ? 13.562 -1.878 -10.179 1.00 73.44 317 GLY A CA 1
ATOM 2417 C C . GLY A 1 317 ? 14.542 -1.748 -11.352 1.00 73.44 317 GLY A C 1
ATOM 2418 O O . GLY A 1 317 ? 14.155 -1.997 -12.491 1.00 73.44 317 GLY A O 1
ATOM 2419 N N . GLN A 1 318 ? 15.811 -1.399 -11.103 1.00 74.31 318 GLN A N 1
ATOM 2420 C CA . GLN A 1 318 ? 16.850 -1.421 -12.144 1.00 74.31 318 GLN A CA 1
ATOM 2421 C C . GLN A 1 318 ? 17.230 -2.861 -12.507 1.00 74.31 318 GLN A C 1
ATOM 2423 O O . GLN A 1 318 ? 17.393 -3.157 -13.684 1.00 74.31 318 GLN A O 1
ATOM 2428 N N . GLN A 1 319 ? 17.295 -3.770 -11.527 1.00 80.62 319 GLN A N 1
ATOM 2429 C CA . GLN A 1 319 ? 17.558 -5.195 -11.763 1.00 80.62 319 GLN A CA 1
ATOM 2430 C C . GLN A 1 319 ? 16.468 -5.840 -12.637 1.00 80.62 319 GLN A C 1
ATOM 2432 O O . GLN A 1 319 ? 16.796 -6.480 -13.632 1.00 80.62 319 GLN A O 1
ATOM 2437 N N . ILE A 1 320 ? 15.180 -5.614 -12.336 1.00 82.31 320 ILE A N 1
ATOM 2438 C CA . ILE A 1 320 ? 14.064 -6.058 -13.195 1.00 82.31 320 ILE A CA 1
ATOM 2439 C C . ILE A 1 320 ? 14.183 -5.433 -14.590 1.00 82.31 320 ILE A C 1
ATOM 2441 O O . ILE A 1 320 ? 14.006 -6.127 -15.586 1.00 82.31 320 ILE A O 1
ATOM 2445 N N . ASN A 1 321 ? 14.507 -4.138 -14.689 1.00 81.25 321 ASN A N 1
ATOM 2446 C CA . ASN A 1 321 ? 14.651 -3.475 -15.985 1.00 81.25 321 ASN A CA 1
ATOM 2447 C C . ASN A 1 321 ? 15.763 -4.103 -16.838 1.00 81.25 321 ASN A C 1
ATOM 2449 O O . ASN A 1 321 ? 15.538 -4.375 -18.011 1.00 81.25 321 ASN A O 1
ATOM 2453 N N . GLN A 1 322 ? 16.927 -4.373 -16.241 1.00 81.88 322 GLN A N 1
ATOM 2454 C CA . GLN A 1 322 ? 18.064 -5.015 -16.906 1.00 81.88 322 GLN A CA 1
ATOM 2455 C C . GLN A 1 322 ? 17.754 -6.463 -17.306 1.00 81.88 322 GLN A C 1
ATOM 2457 O O . GLN A 1 322 ? 18.079 -6.861 -18.421 1.00 81.88 322 GLN A O 1
ATOM 2462 N N . PHE A 1 323 ? 17.066 -7.227 -16.449 1.00 85.06 323 PHE A N 1
ATOM 2463 C CA . PHE A 1 323 ? 16.596 -8.580 -16.774 1.00 85.06 323 PHE A CA 1
ATOM 2464 C C . PHE A 1 323 ? 15.652 -8.592 -17.988 1.00 85.06 323 PHE A C 1
ATOM 2466 O O . PHE A 1 323 ? 15.751 -9.463 -18.845 1.00 85.06 323 PHE A O 1
ATOM 2473 N N . LEU A 1 324 ? 14.781 -7.584 -18.106 1.00 84.50 324 LEU A N 1
ATOM 2474 C CA . LEU A 1 324 ? 13.895 -7.386 -19.259 1.00 84.50 324 LEU A CA 1
ATOM 2475 C C . LEU A 1 324 ? 14.602 -6.769 -20.492 1.00 84.50 324 LEU A C 1
ATOM 2477 O O . LEU A 1 324 ? 13.931 -6.372 -21.442 1.00 84.50 324 LEU A O 1
ATOM 2481 N N . GLY A 1 325 ? 15.937 -6.658 -20.492 1.00 80.19 325 GLY A N 1
ATOM 2482 C CA . GLY A 1 325 ? 16.730 -6.115 -21.605 1.00 80.19 325 GLY A CA 1
ATOM 2483 C C . GLY A 1 325 ? 16.810 -4.583 -21.675 1.00 80.19 325 GLY A C 1
ATOM 2484 O O . GLY A 1 325 ? 17.282 -4.034 -22.669 1.00 80.19 325 GLY A O 1
ATOM 2485 N N . GLY A 1 326 ? 16.349 -3.871 -20.645 1.00 76.19 326 GLY A N 1
ATOM 2486 C CA . GLY A 1 326 ? 16.392 -2.413 -20.555 1.00 76.19 326 GLY A CA 1
ATOM 2487 C C . GLY A 1 326 ? 17.717 -1.853 -20.014 1.00 76.19 326 GLY A C 1
ATOM 2488 O O . GLY A 1 326 ? 18.475 -2.523 -19.315 1.00 76.19 326 GLY A O 1
ATOM 2489 N N . GLY A 1 327 ? 17.993 -0.578 -20.308 1.00 72.44 327 GLY A N 1
ATOM 2490 C CA . GLY A 1 327 ? 19.232 0.093 -19.888 1.00 72.44 327 GLY A CA 1
ATOM 2491 C C . GLY A 1 327 ? 19.360 0.334 -18.369 1.00 72.44 327 GLY A C 1
ATOM 2492 O O . GLY A 1 327 ? 18.356 0.368 -17.651 1.00 72.44 327 GLY A O 1
ATOM 2493 N N . PRO A 1 328 ? 20.587 0.567 -17.857 1.00 65.06 328 PRO A N 1
ATOM 2494 C CA . PRO A 1 328 ? 20.855 0.688 -16.418 1.00 65.06 328 PRO A CA 1
ATOM 2495 C C . PRO A 1 328 ? 20.289 1.966 -15.776 1.00 65.06 328 PRO A C 1
ATOM 2497 O O . PRO A 1 328 ? 20.036 1.991 -14.576 1.00 65.06 328 PRO A O 1
ATOM 2500 N N . THR A 1 329 ? 20.046 3.014 -16.564 1.00 61.66 329 THR A N 1
ATOM 2501 C CA . THR A 1 329 ? 19.482 4.307 -16.131 1.00 61.66 329 THR A CA 1
ATOM 2502 C C . THR A 1 329 ? 17.953 4.300 -16.007 1.00 61.66 329 THR A C 1
ATOM 2504 O O . THR A 1 329 ? 17.343 5.334 -15.752 1.00 61.66 329 THR A O 1
ATOM 2507 N N . SER A 1 330 ? 17.303 3.150 -16.207 1.00 60.09 330 SER A N 1
ATOM 2508 C CA . SER A 1 330 ? 15.847 2.996 -16.154 1.00 60.09 330 SER A CA 1
ATOM 2509 C C . SER A 1 330 ? 15.438 1.932 -15.140 1.00 60.09 330 SER A C 1
ATOM 2511 O O . SER A 1 330 ? 16.163 0.970 -14.898 1.00 60.09 330 SER A O 1
ATOM 2513 N N . ALA A 1 331 ? 14.256 2.105 -14.548 1.00 66.06 331 ALA A N 1
ATOM 2514 C CA . ALA A 1 331 ? 13.694 1.187 -13.566 1.00 66.06 331 ALA A CA 1
ATOM 2515 C C . ALA A 1 331 ? 12.283 0.748 -13.978 1.00 66.06 331 ALA A C 1
ATOM 2517 O O . ALA A 1 331 ? 11.447 1.578 -14.342 1.00 66.06 331 ALA A O 1
ATOM 2518 N N . SER A 1 332 ? 12.020 -0.552 -13.862 1.00 70.50 332 SER A N 1
ATOM 2519 C CA . SER A 1 332 ? 10.730 -1.186 -14.130 1.00 70.50 332 SER A CA 1
ATOM 2520 C C . SER A 1 332 ? 10.253 -1.931 -12.885 1.00 70.50 332 SER A C 1
ATOM 2522 O O . SER A 1 332 ? 11.058 -2.391 -12.079 1.00 70.50 332 SER A O 1
ATOM 2524 N N . SER A 1 333 ? 8.944 -2.031 -12.688 1.00 74.69 333 SER A N 1
ATOM 2525 C CA . SER A 1 333 ? 8.358 -2.804 -11.596 1.00 74.69 333 SER A CA 1
ATOM 2526 C C . SER A 1 333 ? 6.956 -3.262 -11.961 1.00 74.69 333 SER A C 1
ATOM 2528 O O . SER A 1 333 ? 6.200 -2.544 -12.620 1.00 74.69 333 SER A O 1
ATOM 2530 N N . PHE A 1 334 ? 6.598 -4.458 -11.506 1.00 82.50 334 PHE A N 1
ATOM 2531 C CA . PHE A 1 334 ? 5.257 -4.997 -11.677 1.00 82.50 334 PHE A CA 1
ATOM 2532 C C . PHE A 1 334 ? 4.346 -4.529 -10.534 1.00 82.50 334 PHE A C 1
ATOM 2534 O O . PHE A 1 334 ? 4.790 -3.933 -9.544 1.00 82.50 334 PHE A O 1
ATOM 2541 N N . LEU A 1 335 ? 3.052 -4.840 -10.627 1.00 84.88 335 LEU A N 1
ATOM 2542 C CA . LEU A 1 335 ? 2.159 -4.741 -9.467 1.00 84.88 335 LEU A CA 1
ATOM 2543 C C . LEU A 1 335 ? 2.551 -5.761 -8.384 1.00 84.88 335 LEU A C 1
ATOM 2545 O O . LEU A 1 335 ? 3.269 -6.720 -8.653 1.00 84.88 335 LEU A O 1
ATOM 2549 N N . LEU A 1 336 ? 2.061 -5.578 -7.151 1.00 85.25 336 LEU A N 1
ATOM 2550 C CA . LEU A 1 336 ? 2.468 -6.383 -5.988 1.00 85.25 336 LEU A CA 1
ATOM 2551 C C . LEU A 1 336 ? 2.399 -7.903 -6.234 1.00 85.25 336 LEU A C 1
ATOM 2553 O O . LEU A 1 336 ? 3.359 -8.599 -5.918 1.00 85.25 336 LEU A O 1
ATOM 2557 N N . LEU A 1 337 ? 1.309 -8.412 -6.827 1.00 88.88 337 LEU A N 1
ATOM 2558 C CA . LEU A 1 337 ? 1.202 -9.837 -7.172 1.00 88.88 337 LEU A CA 1
ATOM 2559 C C . LEU A 1 337 ? 2.204 -10.264 -8.248 1.00 88.88 337 LEU A C 1
ATOM 2561 O O . LEU A 1 337 ? 2.777 -11.339 -8.118 1.00 88.88 337 LEU A O 1
ATOM 2565 N N . GLY A 1 338 ? 2.455 -9.419 -9.251 1.00 88.06 338 GLY A N 1
ATOM 2566 C CA . GLY A 1 338 ? 3.460 -9.673 -10.283 1.00 88.06 338 GLY A CA 1
ATOM 2567 C C . GLY A 1 338 ? 4.873 -9.761 -9.703 1.00 88.06 338 GLY A C 1
ATOM 2568 O O . GLY A 1 338 ? 5.592 -10.700 -10.014 1.00 88.06 338 GLY A O 1
ATOM 2569 N N . ASN A 1 339 ? 5.247 -8.866 -8.779 1.00 89.06 339 ASN A N 1
ATOM 2570 C CA . ASN A 1 339 ? 6.555 -8.931 -8.111 1.00 89.06 339 ASN A CA 1
ATOM 2571 C C . ASN A 1 339 ? 6.694 -10.198 -7.245 1.00 89.06 339 ASN A C 1
ATOM 2573 O O . ASN A 1 339 ? 7.735 -10.846 -7.277 1.00 89.06 339 ASN A O 1
ATOM 2577 N N . ILE A 1 340 ? 5.656 -10.577 -6.485 1.00 90.44 340 ILE A N 1
ATOM 2578 C CA . ILE A 1 340 ? 5.697 -11.801 -5.662 1.00 90.44 340 ILE A CA 1
ATOM 2579 C C . ILE A 1 340 ? 5.771 -13.052 -6.553 1.00 90.44 340 ILE A C 1
ATOM 2581 O O . ILE A 1 340 ? 6.528 -13.968 -6.248 1.00 90.44 340 ILE A O 1
ATOM 2585 N N . TRP A 1 341 ? 5.026 -13.082 -7.662 1.00 92.50 341 TRP A N 1
ATOM 2586 C CA . TRP A 1 341 ? 5.101 -14.155 -8.654 1.00 92.50 341 TRP A CA 1
ATOM 2587 C C . TRP A 1 341 ? 6.495 -14.257 -9.281 1.00 92.50 341 TRP A C 1
ATOM 2589 O O . TRP A 1 341 ? 7.073 -15.337 -9.310 1.00 92.50 341 TRP A O 1
ATOM 2599 N N . PHE A 1 342 ? 7.056 -13.132 -9.724 1.00 91.69 342 PHE A N 1
ATOM 2600 C CA . PHE A 1 342 ? 8.365 -13.064 -10.370 1.00 91.69 342 PHE A CA 1
ATOM 2601 C C . PHE A 1 342 ? 9.487 -13.608 -9.469 1.00 91.69 342 PHE A C 1
ATOM 2603 O O . PHE A 1 342 ? 10.269 -14.449 -9.903 1.00 91.69 342 PHE A O 1
ATOM 2610 N N . PHE A 1 343 ? 9.529 -13.196 -8.196 1.00 89.81 343 PHE A N 1
ATOM 2611 C CA . PHE A 1 343 ? 10.606 -13.577 -7.270 1.00 89.81 343 PHE A CA 1
ATOM 2612 C C . PHE A 1 343 ? 10.372 -14.879 -6.489 1.00 89.81 343 PHE A C 1
ATOM 2614 O O . PHE A 1 343 ? 11.334 -15.487 -6.030 1.00 89.81 343 PHE A O 1
ATOM 2621 N N . ALA A 1 344 ? 9.123 -15.310 -6.291 1.00 89.31 344 ALA A N 1
ATOM 2622 C CA . ALA A 1 344 ? 8.800 -16.441 -5.408 1.00 89.31 344 ALA A CA 1
ATOM 2623 C C . ALA A 1 344 ? 7.752 -17.420 -5.982 1.00 89.31 344 ALA A C 1
ATOM 2625 O O . ALA A 1 344 ? 7.327 -18.357 -5.297 1.00 89.31 344 ALA A O 1
ATOM 2626 N N . GLY A 1 345 ? 7.336 -17.229 -7.236 1.00 92.31 345 GLY A N 1
ATOM 2627 C CA . GLY A 1 345 ? 6.445 -18.130 -7.963 1.00 92.31 345 GLY A CA 1
ATOM 2628 C C . GLY A 1 345 ? 5.037 -18.270 -7.356 1.00 92.31 345 GLY A C 1
ATOM 2629 O O . GLY A 1 345 ? 4.626 -17.484 -6.492 1.00 92.31 345 GLY A O 1
ATOM 2630 N N . PRO A 1 346 ? 4.273 -19.301 -7.769 1.00 93.69 346 PRO A N 1
ATOM 2631 C CA . PRO A 1 346 ? 2.923 -19.551 -7.256 1.00 93.69 346 PRO A CA 1
ATOM 2632 C C . PRO A 1 346 ? 2.894 -19.783 -5.739 1.00 93.69 346 PRO A C 1
ATOM 2634 O O . PRO A 1 346 ? 1.987 -19.307 -5.054 1.00 93.69 346 PRO A O 1
ATOM 2637 N N . VAL A 1 347 ? 3.901 -20.480 -5.199 1.00 93.69 347 VAL A N 1
ATOM 2638 C CA . VAL A 1 347 ? 4.004 -20.780 -3.761 1.00 93.69 347 VAL A CA 1
ATOM 2639 C C . VAL A 1 347 ? 4.211 -19.498 -2.9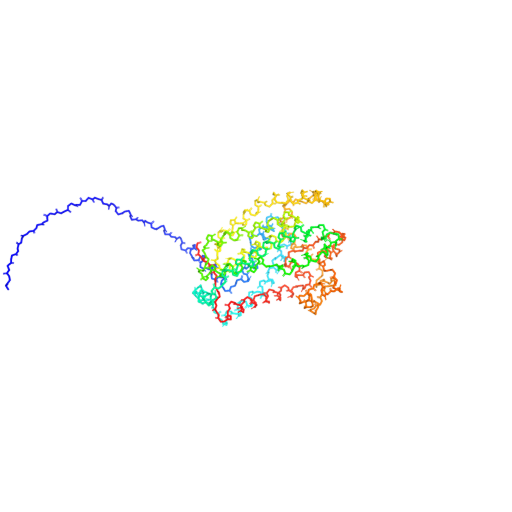55 1.00 93.69 347 VAL A C 1
ATOM 2641 O O . VAL A 1 347 ? 3.541 -19.308 -1.941 1.00 93.69 347 VAL A O 1
ATOM 2644 N N . GLY A 1 348 ? 5.063 -18.583 -3.427 1.00 91.69 348 GLY A N 1
ATOM 2645 C CA . GLY A 1 348 ? 5.268 -17.275 -2.809 1.00 91.69 348 GLY A CA 1
ATOM 2646 C C . GLY A 1 348 ? 3.992 -16.439 -2.748 1.00 91.69 348 GLY A C 1
ATOM 2647 O O . GLY A 1 348 ? 3.686 -15.866 -1.701 1.00 91.69 348 GLY A O 1
ATOM 2648 N N . VAL A 1 349 ? 3.197 -16.427 -3.826 1.00 94.25 349 VAL A N 1
ATOM 2649 C CA . VAL A 1 349 ? 1.904 -15.721 -3.851 1.00 94.25 349 VAL A CA 1
ATOM 2650 C C . VAL A 1 349 ? 0.970 -16.246 -2.757 1.00 94.25 349 VAL A C 1
ATOM 2652 O O . VAL A 1 349 ? 0.411 -15.443 -2.008 1.00 94.25 349 VAL A O 1
ATOM 2655 N N . VAL A 1 350 ? 0.842 -17.567 -2.603 1.00 96.12 350 VAL A N 1
ATOM 2656 C CA . VAL A 1 350 ? 0.022 -18.171 -1.536 1.00 96.12 350 VAL A CA 1
ATOM 2657 C C . VAL A 1 350 ? 0.600 -17.853 -0.151 1.00 96.12 350 VAL A C 1
ATOM 2659 O O . VAL A 1 350 ? -0.121 -17.362 0.720 1.00 96.12 350 VAL A O 1
ATOM 2662 N N . ALA A 1 351 ? 1.897 -18.093 0.056 1.00 94.12 351 ALA A N 1
ATOM 2663 C CA . ALA A 1 351 ? 2.559 -17.990 1.356 1.00 94.12 351 ALA A CA 1
ATOM 2664 C C . ALA A 1 351 ? 2.558 -16.561 1.921 1.00 94.12 351 ALA A C 1
ATOM 2666 O O . ALA A 1 351 ? 2.238 -16.368 3.094 1.00 94.12 351 ALA A O 1
ATOM 2667 N N . VAL A 1 352 ? 2.843 -15.547 1.095 1.00 92.88 352 VAL A N 1
ATOM 2668 C CA . VAL A 1 352 ? 2.852 -14.137 1.525 1.00 92.88 352 VAL A CA 1
ATOM 2669 C C . VAL A 1 352 ? 1.457 -13.689 1.972 1.00 92.88 352 VAL A C 1
ATOM 2671 O O . VAL A 1 352 ? 1.315 -13.051 3.017 1.00 92.88 352 VAL A O 1
ATOM 2674 N N . HIS A 1 353 ? 0.405 -14.056 1.235 1.00 94.25 353 HIS A N 1
ATOM 2675 C CA . HIS A 1 353 ? -0.967 -13.675 1.590 1.00 94.25 353 HIS A CA 1
ATOM 2676 C C . HIS A 1 353 ? -1.508 -14.472 2.781 1.00 94.25 353 HIS A C 1
ATOM 2678 O O . HIS A 1 353 ? -2.216 -13.903 3.612 1.00 94.25 353 HIS A O 1
ATOM 2684 N N . ALA A 1 354 ? -1.123 -15.745 2.920 1.00 94.06 354 ALA A N 1
ATOM 2685 C CA . ALA A 1 354 ? -1.392 -16.548 4.109 1.00 94.06 354 ALA A CA 1
ATOM 2686 C C . ALA A 1 354 ? -0.712 -15.963 5.361 1.00 94.06 354 ALA A C 1
ATOM 2688 O O . ALA A 1 354 ? -1.353 -15.837 6.405 1.00 94.06 354 ALA A O 1
ATOM 2689 N N . PHE A 1 355 ? 0.551 -15.530 5.257 1.00 93.75 355 PHE A N 1
ATOM 2690 C CA . PHE A 1 355 ? 1.279 -14.876 6.348 1.00 93.75 355 PHE A CA 1
ATOM 2691 C C . PHE A 1 355 ? 0.596 -13.576 6.791 1.00 93.75 355 PHE A C 1
ATOM 2693 O O . PHE A 1 355 ? 0.301 -13.412 7.975 1.00 93.75 355 PHE A O 1
ATOM 2700 N N . TRP A 1 356 ? 0.275 -12.672 5.857 1.00 90.12 356 TRP A N 1
ATOM 2701 C CA . TRP A 1 356 ? -0.406 -11.416 6.195 1.00 90.12 356 TRP A CA 1
ATOM 2702 C C . TRP A 1 356 ? -1.813 -11.641 6.758 1.00 90.12 356 TRP A C 1
ATOM 2704 O O . TRP A 1 356 ? -2.196 -10.972 7.719 1.00 90.12 356 TRP A O 1
ATOM 2714 N N . ALA A 1 357 ? -2.562 -12.612 6.229 1.00 90.44 357 ALA A N 1
ATOM 2715 C CA . ALA A 1 357 ? -3.835 -13.043 6.800 1.00 90.44 357 ALA A CA 1
ATOM 2716 C C . ALA A 1 357 ? -3.680 -13.592 8.224 1.00 90.44 357 ALA A C 1
ATOM 2718 O O . ALA A 1 357 ? -4.469 -13.236 9.096 1.00 90.44 357 ALA A O 1
ATOM 2719 N N . GLY A 1 358 ? -2.646 -14.393 8.492 1.00 89.25 358 GLY A N 1
ATOM 2720 C CA . GLY A 1 358 ? -2.336 -14.921 9.822 1.00 89.25 358 GLY A CA 1
ATOM 2721 C C . GLY A 1 358 ? -1.952 -13.826 10.812 1.00 89.25 358 GLY A C 1
ATOM 2722 O O . GLY A 1 358 ? -2.479 -13.788 11.921 1.00 89.25 358 GLY A O 1
ATOM 2723 N N . PHE A 1 359 ? -1.109 -12.882 10.392 1.00 87.44 359 PHE A N 1
ATOM 2724 C CA . PHE A 1 359 ? -0.715 -11.723 11.190 1.00 87.44 359 PHE A CA 1
ATOM 2725 C C . PHE A 1 359 ? -1.913 -10.823 11.525 1.00 87.44 359 PHE A C 1
ATOM 2727 O O . PHE A 1 359 ? -2.117 -10.461 12.685 1.00 87.44 359 PHE A O 1
ATOM 2734 N N . VAL A 1 360 ? -2.762 -10.510 10.540 1.00 82.44 360 VAL A N 1
ATOM 2735 C CA . VAL A 1 360 ? -3.992 -9.737 10.765 1.00 82.44 360 VAL A CA 1
ATOM 2736 C C . VAL A 1 360 ? -4.979 -10.520 11.632 1.00 82.44 360 VAL A C 1
ATOM 2738 O O . VAL A 1 360 ? -5.530 -9.955 12.572 1.00 82.44 360 VAL A O 1
ATOM 2741 N N . ALA A 1 361 ? -5.179 -11.817 11.398 1.00 80.69 361 ALA A N 1
ATOM 2742 C CA . ALA A 1 361 ? -6.035 -12.648 12.240 1.00 80.69 361 ALA A CA 1
ATOM 2743 C C . ALA A 1 361 ? -5.543 -12.682 13.696 1.00 80.69 361 ALA A C 1
ATOM 2745 O O . ALA A 1 361 ? -6.356 -12.510 14.604 1.00 80.69 361 ALA A O 1
ATOM 2746 N N . LEU A 1 362 ? -4.232 -12.811 13.925 1.00 80.88 362 LEU A N 1
ATOM 2747 C CA . LEU A 1 362 ? -3.621 -12.727 15.250 1.00 80.88 362 LEU A CA 1
ATOM 2748 C C . LEU A 1 362 ? -3.902 -11.362 15.895 1.00 80.88 362 LEU A C 1
ATOM 2750 O O . LEU A 1 362 ? -4.469 -11.315 16.983 1.00 80.88 362 LEU A O 1
ATOM 2754 N N . LEU A 1 363 ? -3.602 -10.250 15.216 1.00 74.38 363 LEU A N 1
ATOM 2755 C CA . LEU A 1 363 ? -3.850 -8.901 15.746 1.00 74.38 363 LEU A CA 1
ATOM 2756 C C . LEU A 1 363 ? -5.333 -8.607 16.018 1.00 74.38 363 LEU A C 1
ATOM 2758 O O . LEU A 1 363 ? -5.654 -7.877 16.956 1.00 74.38 363 LEU A O 1
ATOM 2762 N N . LEU A 1 364 ? -6.246 -9.142 15.202 1.00 69.00 364 LEU A N 1
ATOM 2763 C CA . LEU A 1 364 ? -7.680 -8.891 15.350 1.00 69.00 364 LEU A CA 1
ATOM 2764 C C . LEU A 1 364 ? -8.351 -9.796 16.395 1.00 69.00 364 LEU A C 1
ATOM 2766 O O . LEU A 1 364 ? -9.358 -9.394 16.983 1.00 69.00 364 LEU A O 1
ATOM 2770 N N . ARG A 1 365 ? -7.834 -11.015 16.606 1.00 70.00 365 ARG A N 1
ATOM 2771 C CA . ARG A 1 365 ? -8.513 -12.079 17.371 1.00 70.00 365 ARG A CA 1
ATOM 2772 C C . ARG A 1 365 ? -7.783 -12.459 18.663 1.00 70.00 365 ARG A C 1
ATOM 2774 O O . ARG A 1 365 ? -8.428 -12.958 19.583 1.00 70.00 365 ARG A O 1
ATOM 2781 N N . TRP A 1 366 ? -6.494 -12.145 18.817 1.00 57.19 366 TRP A N 1
ATOM 2782 C CA . TRP A 1 366 ? -5.788 -12.325 20.089 1.00 57.19 366 TRP A CA 1
ATOM 2783 C C . TRP A 1 366 ? -6.308 -11.316 21.125 1.00 57.19 366 TRP A C 1
ATOM 2785 O O . TRP A 1 366 ? -6.043 -10.118 21.057 1.00 57.19 366 TRP A O 1
ATOM 2795 N N . ARG A 1 367 ? -7.100 -11.815 22.085 1.00 52.34 367 ARG A N 1
ATOM 2796 C CA . ARG A 1 367 ? -7.726 -11.062 23.196 1.00 52.34 367 ARG A CA 1
ATOM 2797 C C . ARG A 1 367 ? -8.757 -9.979 22.818 1.00 52.34 367 ARG A C 1
ATOM 2799 O O . ARG A 1 367 ? -9.156 -9.243 23.710 1.00 52.34 367 ARG A O 1
ATOM 2806 N N . ALA A 1 368 ? -9.229 -9.937 21.565 1.00 46.50 368 ALA A N 1
ATOM 2807 C CA . ALA A 1 368 ? -10.351 -9.127 21.051 1.00 46.50 368 ALA A CA 1
ATOM 2808 C C . ALA A 1 368 ? -10.339 -7.627 21.462 1.00 46.50 368 ALA A C 1
ATOM 2810 O O . ALA A 1 368 ? -10.655 -7.234 22.581 1.00 46.50 368 ALA A O 1
ATOM 2811 N N . ARG A 1 369 ? -10.126 -6.683 20.543 1.00 57.59 369 ARG A N 1
ATOM 2812 C CA . ARG A 1 369 ? -11.152 -6.246 19.577 1.00 57.59 369 ARG A CA 1
ATOM 2813 C C . ARG A 1 369 ? -10.525 -5.243 18.600 1.00 57.59 369 ARG A C 1
ATOM 2815 O O . ARG A 1 369 ? -10.201 -4.126 19.010 1.00 57.59 369 ARG A O 1
ATOM 2822 N N . PRO A 1 370 ? -10.482 -5.554 17.301 1.00 46.66 370 PRO A N 1
ATOM 2823 C CA . PRO A 1 370 ? -11.170 -4.672 16.355 1.00 46.66 370 PRO A CA 1
ATOM 2824 C C . PRO A 1 370 ? -12.233 -5.407 15.536 1.00 46.66 370 PRO A C 1
ATOM 2826 O O . PRO A 1 370 ? -12.291 -6.629 15.461 1.00 46.66 370 PRO A O 1
ATOM 2829 N N . GLY A 1 371 ? -13.090 -4.622 14.904 1.00 45.94 371 GLY A N 1
ATOM 2830 C CA . GLY A 1 371 ? -14.085 -5.076 13.946 1.00 45.94 371 GLY A CA 1
ATOM 2831 C C . GLY A 1 371 ? -14.376 -3.942 12.961 1.00 45.94 371 GLY A C 1
ATOM 2832 O O . GLY A 1 371 ? -13.818 -2.857 13.124 1.00 45.94 371 GLY A O 1
ATOM 2833 N N . PRO A 1 372 ? -15.199 -4.154 11.922 1.00 49.59 372 PRO A N 1
ATOM 2834 C CA . PRO A 1 372 ? -15.063 -3.317 10.734 1.00 49.59 372 PRO A CA 1
ATOM 2835 C C . PRO A 1 372 ? -16.210 -2.366 10.406 1.00 49.59 372 PRO A C 1
ATOM 2837 O O . PRO A 1 372 ? -17.065 -2.042 11.240 1.00 49.59 372 PRO A O 1
ATOM 2840 N N . ALA A 1 373 ? -16.133 -1.866 9.168 1.00 41.47 373 ALA A N 1
ATOM 2841 C CA . ALA A 1 373 ? -17.008 -0.923 8.494 1.00 41.47 373 ALA A CA 1
ATOM 2842 C C . ALA A 1 373 ? -18.493 -0.995 8.879 1.00 41.47 373 ALA A C 1
ATOM 2844 O O . ALA A 1 373 ? -19.090 -2.047 9.128 1.00 41.47 373 ALA A O 1
ATOM 2845 N N . ARG A 1 374 ? -19.105 0.192 8.871 1.00 38.31 374 ARG A N 1
ATOM 2846 C CA . ARG A 1 374 ? -20.550 0.349 9.012 1.00 38.31 374 ARG A CA 1
ATOM 2847 C C . ARG A 1 374 ? -21.230 0.057 7.670 1.00 38.31 374 ARG A C 1
ATOM 2849 O O . ARG A 1 374 ? -20.959 0.806 6.729 1.00 38.31 374 ARG A O 1
ATOM 2856 N N . PRO A 1 375 ? -22.148 -0.920 7.585 1.00 35.28 375 PRO A N 1
ATOM 2857 C CA . PRO A 1 375 ? -23.183 -0.877 6.559 1.00 35.28 375 PRO A CA 1
ATOM 2858 C C . PRO A 1 375 ? -24.019 0.400 6.759 1.00 35.28 375 PRO A C 1
ATOM 2860 O O . PRO A 1 375 ? -24.433 0.689 7.883 1.00 35.28 375 PRO A O 1
ATOM 2863 N N . GLY A 1 376 ? -24.213 1.206 5.707 1.00 36.28 376 GLY A N 1
ATOM 2864 C CA . GLY A 1 376 ? -24.891 2.510 5.807 1.00 36.28 376 GLY A CA 1
ATOM 2865 C C . GLY A 1 376 ? -25.133 3.202 4.475 1.00 36.28 376 GLY A C 1
ATOM 2866 O O . GLY A 1 376 ? -24.201 3.221 3.648 1.00 36.28 376 GLY A O 1
#

Nearest PDB structures (foldseek):
  3g67-assembly1_A  TM=1.604E-01  e=2.721E+00  Thermotoga maritima

Radius of gyration: 26.74 Å; Cα contacts (8 Å, |Δi|>4): 391; chains: 1; bounding box: 101×46×79 Å

Sequence (376 aa):
MNRSGVALDPGSGSDVTAVRSVHPVRAPRLERQREVVGWLLRCYPVSFLVLAPYVLMIFPMAVFHRNPDTGFIVLLVGLALAGSFSVESVSLLFGRPDPQWRHGMRQATARYPAIYPVARLVTVTSIVVDLLGAYLGRGSIVAQIYGEVPDGPMVALTKLFSGWAALGFALLVASHLGGRLSRAKLYGWLAALVASQTIVTLLTALTAPLISFVFFTVAAGAVCGVFRLRYLLLGTVVLVLVWPTMFAYRNGIREEQGIAVDSAVTATDRMRLDRQLTAVEGIEVPVDLGQPGLTDHLRYGLIPRILDSDRPALSTGQQINQFLGGGPTSASSFLLLGNIWFFAGPVGVVAVHAFWAGFVALLLRWRARPGPARPG

Foldseek 3Di:
DDDDDDDDDDDDDDDDPPPVPPPPPDDVVLVVVLVVVQQCCQLQVLLCLLCVCCVLAQVVLCVVVVPVCVVVVCLLNVLLNLQQVVLSVVLVVVHGADPVQLVVLLVVCVVPPCLVVVLVVLLVLLLVLLLVLLVLQNQALCCLLVVPDPPPVSNLVSVVSPCSLLVSL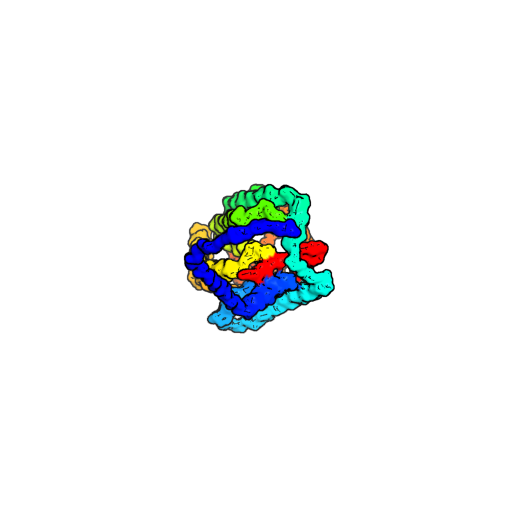VSLLSCVSNVNDDLVRNVVSVVSSLVSLVSSCLSRLDCVVSVVSVSSSVSVCQFSQVDAPVVVSVVSVVCVVCQQVSVVSSVVVCVVVVHDDDPVCHSVNVSNLNCLQCVLPPPDDQDDLPDDDPVVVCCPVPPRCVRVVPDDDDQVQLSVQVVVVHDNSGGGDGPPSSNQCHNPNSVSSSNVSNVVSNVVSCVDSVVDDDGGHDSD

Mean predicted aligned error: 11.32 Å

Solvent-accessible surface area (backbone atoms only — not comparable to full-atom values): 20958 Å² total; per-residue (Å²): 136,90,81,88,80,89,87,84,88,86,83,85,90,76,92,75,82,79,77,75,76,75,70,76,80,70,60,67,67,60,56,52,52,32,50,50,55,37,45,45,45,46,60,31,48,54,36,46,63,62,45,45,59,40,69,74,44,31,50,54,51,27,60,76,67,63,44,85,59,48,64,57,56,50,48,55,53,48,34,31,36,53,18,11,44,50,38,30,53,58,48,48,79,81,47,75,68,50,93,63,14,66,58,49,36,24,60,58,44,60,78,44,82,58,42,50,64,50,17,49,49,42,34,52,51,24,49,53,37,50,47,51,24,25,74,63,44,52,76,18,54,66,29,68,41,70,65,57,60,65,84,47,69,68,43,58,56,33,57,76,51,65,66,29,58,60,53,15,50,52,33,45,51,49,20,34,61,35,67,78,39,56,69,70,60,49,53,51,53,50,50,51,54,50,50,45,36,49,51,32,22,67,68,18,65,43,62,65,64,40,53,51,51,51,50,50,51,51,51,54,29,33,48,64,35,73,49,52,71,72,58,51,55,51,47,53,54,51,48,64,69,47,41,53,62,54,43,52,55,44,46,51,56,33,50,76,68,72,41,92,73,68,86,87,66,46,57,65,63,73,63,37,54,40,57,43,40,50,73,54,64,93,59,81,60,55,48,85,84,83,71,78,51,75,67,47,52,49,48,66,72,72,46,56,63,94,84,37,83,86,60,76,88,86,48,68,32,30,52,48,18,40,74,74,74,41,58,80,66,42,70,39,81,53,42,76,68,28,47,36,30,42,55,42,17,72,64,32,33,19,50,56,30,23,48,54,20,42,53,50,46,46,70,36,57,65,85,57,51,48,45,43,36,67,61,129

Organism: NCBI:txid291594

Secondary structure (DSSP, 8-state):
---------------------------HHHHHHHHHHHHHHHH-HHHHHHHHHIIIIIHHHHHHTT-TTHHHHHHHHHHHHHHHHHHHHHHHHT-PPPTTHHHHHHHHHHT-TTHHHHHHHHHHHHHHHHHHHHHTTTT-HHHHHS------HHHHHHHHTTTHHHHHHHHHHHHHHTTSS-HHHHHHHHHHHHHHHHHHHHHHT--HHHHHHHHHHHHHHHHTT-S-HHHHHHHHHHHHHHHHHHHHHHHHHHHHTTPPP-TT--HHHHT-HHHHHHTTTT--SSPPSSPPPHHHHHHHHHS-GGG-TT-----HHHHHHHHTT--TT------HHHHHHHHHHHHHHHHHHHHHHHHHHHHHHTTT--------